Protein AF-A0AAE0FJ71-F1 (afdb_monomer)

Organism: NCBI:txid36881

Structure (mmCIF, N/CA/C/O backbone):
data_AF-A0AAE0FJ71-F1
#
_entry.id   AF-A0AAE0FJ71-F1
#
loop_
_atom_site.group_PDB
_atom_site.id
_atom_site.type_symbol
_atom_site.label_atom_id
_atom_site.label_alt_id
_atom_site.label_comp_id
_atom_site.label_asym_id
_atom_site.label_entity_id
_atom_site.label_seq_id
_atom_site.pdbx_PDB_ins_code
_atom_site.Cartn_x
_atom_site.Cartn_y
_atom_site.Cartn_z
_atom_site.occupancy
_atom_site.B_iso_or_equiv
_atom_site.auth_seq_id
_atom_site.auth_comp_id
_atom_site.auth_asym_id
_atom_site.auth_atom_id
_atom_site.pdbx_PDB_model_num
ATOM 1 N N . GLU A 1 1 ? 43.947 -33.241 4.716 1.00 67.69 1 GLU A N 1
ATOM 2 C CA . GLU A 1 1 ? 43.272 -33.862 3.555 1.00 67.69 1 GLU A CA 1
ATOM 3 C C . GLU A 1 1 ? 42.515 -32.831 2.727 1.00 67.69 1 GLU A C 1
ATOM 5 O O . GLU A 1 1 ? 42.943 -32.594 1.611 1.00 67.69 1 GLU A O 1
ATOM 10 N N . VAL A 1 2 ? 41.557 -32.086 3.291 1.00 71.62 2 VAL A N 1
ATOM 11 C CA . VAL A 1 2 ? 40.807 -31.025 2.571 1.00 71.62 2 VAL A CA 1
ATOM 12 C C . VAL A 1 2 ? 41.694 -29.988 1.848 1.00 71.62 2 VAL A C 1
ATOM 14 O O . VAL A 1 2 ? 41.428 -29.630 0.707 1.00 71.62 2 VAL A O 1
ATOM 17 N N . GLN A 1 3 ? 42.800 -29.539 2.457 1.00 72.31 3 GLN A N 1
ATOM 18 C CA . GLN A 1 3 ? 43.741 -28.613 1.798 1.00 72.31 3 GLN A CA 1
ATOM 19 C C . GLN A 1 3 ? 44.529 -29.246 0.639 1.00 72.31 3 GLN A C 1
ATOM 21 O O . GLN A 1 3 ? 44.868 -28.554 -0.316 1.00 72.31 3 GLN A O 1
ATOM 26 N N . LEU A 1 4 ? 44.819 -30.550 0.708 1.00 78.44 4 LEU A N 1
ATOM 27 C CA . LEU A 1 4 ? 45.513 -31.268 -0.367 1.00 78.44 4 LEU A CA 1
ATOM 28 C C . LEU A 1 4 ? 44.571 -31.543 -1.543 1.00 78.44 4 LEU A C 1
ATOM 30 O O . LEU A 1 4 ? 45.011 -31.541 -2.687 1.00 78.44 4 LEU A O 1
ATOM 34 N N . GLU A 1 5 ? 43.286 -31.748 -1.268 1.00 78.81 5 GLU A N 1
ATOM 35 C CA . GLU A 1 5 ? 42.254 -31.951 -2.285 1.00 78.81 5 GLU A CA 1
ATOM 36 C C . GLU A 1 5 ? 41.977 -30.655 -3.056 1.00 78.81 5 GLU A C 1
ATOM 38 O O . GLU A 1 5 ? 42.070 -30.641 -4.280 1.00 78.81 5 GLU A O 1
ATOM 43 N N . SER A 1 6 ? 41.841 -29.528 -2.350 1.00 80.62 6 SER A N 1
ATOM 44 C CA . SER A 1 6 ? 41.723 -28.202 -2.974 1.00 80.62 6 SER A CA 1
ATOM 45 C C . SER A 1 6 ? 42.947 -27.824 -3.828 1.00 80.62 6 SER A C 1
ATOM 47 O O . SER A 1 6 ? 42.799 -27.241 -4.900 1.00 80.62 6 SER A O 1
ATOM 49 N N . GLN A 1 7 ? 44.166 -28.190 -3.411 1.00 81.25 7 GLN A N 1
ATOM 50 C CA . GLN A 1 7 ? 45.365 -27.971 -4.233 1.00 81.25 7 GLN A CA 1
ATOM 51 C C . GLN A 1 7 ? 45.400 -28.852 -5.488 1.00 81.25 7 GLN A C 1
ATOM 53 O O . GLN A 1 7 ? 45.879 -28.401 -6.527 1.00 81.25 7 GLN A O 1
ATOM 58 N N . ARG A 1 8 ? 44.882 -30.085 -5.422 1.00 85.81 8 ARG A N 1
ATOM 59 C CA . ARG A 1 8 ? 44.773 -30.971 -6.592 1.00 85.81 8 ARG A CA 1
ATOM 60 C C . ARG A 1 8 ? 43.741 -30.463 -7.592 1.00 85.81 8 ARG A C 1
ATOM 62 O O . ARG A 1 8 ? 44.021 -30.476 -8.783 1.00 85.81 8 ARG A O 1
ATOM 69 N N . GLU A 1 9 ? 42.601 -29.964 -7.120 1.00 83.62 9 GLU A N 1
ATOM 70 C CA . GLU A 1 9 ? 41.581 -29.349 -7.978 1.00 83.62 9 GLU A CA 1
ATOM 71 C C . GLU A 1 9 ? 42.102 -28.083 -8.670 1.00 83.62 9 GLU A C 1
ATOM 73 O O . GLU A 1 9 ? 41.887 -27.900 -9.866 1.00 83.62 9 GLU A O 1
ATOM 78 N N . LEU A 1 10 ? 42.857 -27.238 -7.956 1.00 83.69 10 LEU A N 1
ATOM 79 C CA . LEU A 1 10 ? 43.485 -26.052 -8.546 1.00 83.69 10 LEU A CA 1
ATOM 80 C C . LEU A 1 10 ? 44.542 -26.404 -9.599 1.00 83.69 10 LEU A C 1
ATOM 82 O O . LEU A 1 10 ? 44.620 -25.725 -10.621 1.00 83.69 10 LEU A O 1
ATOM 86 N N . LEU A 1 11 ? 45.337 -27.455 -9.375 1.00 84.88 11 LEU A 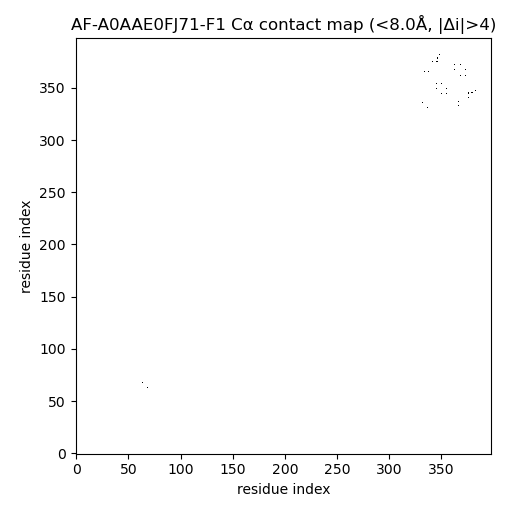N 1
ATOM 87 C CA . LEU A 1 11 ? 46.308 -27.934 -10.363 1.00 84.88 11 LEU A CA 1
ATOM 88 C C . LEU A 1 11 ? 45.618 -28.526 -11.594 1.00 84.88 11 LEU A C 1
ATOM 90 O O . LEU A 1 11 ? 45.988 -28.166 -12.706 1.00 84.88 11 LEU A O 1
ATOM 94 N N . ALA A 1 12 ? 44.572 -29.334 -11.411 1.00 85.00 12 ALA A N 1
ATOM 95 C CA . ALA A 1 12 ? 43.788 -29.872 -12.521 1.00 85.00 12 ALA A CA 1
ATOM 96 C C . ALA A 1 12 ? 43.134 -28.750 -13.348 1.00 85.00 12 ALA A C 1
ATOM 98 O O . ALA A 1 12 ? 43.175 -28.764 -14.574 1.00 85.00 12 ALA A O 1
ATOM 99 N N . HIS A 1 13 ? 42.594 -27.722 -12.690 1.00 83.75 13 HIS A N 1
ATOM 100 C CA . HIS A 1 13 ? 42.018 -26.566 -13.376 1.00 83.75 13 HIS A CA 1
ATOM 101 C C . HIS A 1 13 ? 43.081 -25.705 -14.085 1.00 83.75 13 HIS A C 1
ATOM 103 O O . HIS A 1 13 ? 42.807 -25.096 -15.121 1.00 83.75 13 HIS A O 1
ATOM 109 N N . ALA A 1 14 ? 44.300 -25.631 -13.544 1.00 82.81 14 ALA A N 1
ATOM 110 C CA . ALA A 1 14 ? 45.420 -24.956 -14.195 1.00 82.81 14 ALA A CA 1
ATOM 111 C C . ALA A 1 14 ? 45.927 -25.731 -15.423 1.00 82.81 14 ALA A C 1
ATOM 113 O O . ALA A 1 14 ? 46.270 -25.103 -16.423 1.00 82.81 14 ALA A O 1
ATOM 114 N N . GLU A 1 15 ? 45.938 -27.065 -15.373 1.00 86.88 15 GLU A N 1
ATOM 115 C CA . GLU A 1 15 ? 46.275 -27.926 -16.513 1.00 86.88 15 GLU A CA 1
ATOM 116 C C . GLU A 1 15 ? 45.241 -27.797 -17.635 1.00 86.88 15 GLU A C 1
ATOM 118 O O . GLU A 1 15 ? 45.629 -27.542 -18.771 1.00 86.88 15 GLU A O 1
ATOM 123 N N . VAL A 1 16 ? 43.941 -27.824 -17.317 1.00 87.38 16 VAL A N 1
ATOM 124 C CA . VAL A 1 16 ? 42.876 -27.615 -18.316 1.00 87.38 16 VAL A CA 1
ATOM 125 C C . VAL A 1 16 ? 42.994 -26.240 -18.980 1.00 87.38 16 VAL A C 1
ATOM 127 O O . VAL A 1 16 ? 42.989 -26.150 -20.203 1.00 87.38 16 VAL A O 1
ATOM 130 N N . ARG A 1 17 ? 43.202 -25.165 -18.205 1.00 85.75 17 ARG A N 1
ATOM 131 C CA . ARG A 1 17 ? 43.410 -23.822 -18.781 1.00 85.75 17 ARG A CA 1
ATOM 132 C C . ARG A 1 17 ? 44.659 -23.729 -19.650 1.00 85.75 17 ARG A C 1
ATOM 134 O O . ARG A 1 17 ? 44.698 -22.939 -20.590 1.00 85.75 17 ARG A O 1
ATOM 141 N N . ARG A 1 18 ? 45.703 -24.484 -19.313 1.00 89.94 18 ARG A N 1
ATOM 142 C CA . ARG A 1 18 ? 46.922 -24.535 -20.116 1.00 89.94 18 ARG A CA 1
ATOM 143 C C . ARG A 1 18 ? 46.667 -25.254 -21.439 1.00 89.94 18 ARG A C 1
ATOM 145 O O . ARG A 1 18 ? 47.103 -24.749 -22.466 1.00 89.94 18 ARG A O 1
ATOM 152 N N . GLU A 1 19 ? 45.956 -26.378 -21.421 1.00 89.25 19 GLU A N 1
ATOM 153 C CA . GLU A 1 19 ? 45.571 -27.091 -22.642 1.00 89.25 19 GLU A CA 1
ATOM 154 C C . GLU A 1 19 ? 44.672 -26.221 -23.532 1.00 89.25 19 GLU A C 1
ATOM 156 O O . GLU A 1 19 ? 44.930 -26.112 -24.728 1.00 89.25 19 GLU A O 1
ATOM 161 N N . GLU A 1 20 ? 43.687 -25.521 -22.961 1.00 87.06 20 GLU A N 1
ATOM 162 C CA . GLU A 1 20 ? 42.844 -24.557 -23.687 1.00 87.06 20 GLU A CA 1
ATOM 163 C C . GLU A 1 20 ? 43.680 -23.451 -24.352 1.00 87.06 20 GLU A C 1
ATOM 165 O O . GLU A 1 20 ? 43.512 -23.178 -25.541 1.00 87.06 20 GLU A O 1
ATOM 170 N N . ALA A 1 21 ? 44.646 -22.873 -23.628 1.00 84.38 21 ALA A N 1
ATOM 171 C CA . ALA A 1 21 ? 45.547 -21.860 -24.177 1.00 84.38 21 ALA A CA 1
ATOM 172 C C . ALA A 1 21 ? 46.462 -22.412 -25.288 1.00 84.38 21 ALA A C 1
ATOM 174 O O . ALA A 1 21 ? 46.741 -21.715 -26.265 1.00 84.38 21 ALA A O 1
ATOM 175 N N . GLU A 1 22 ? 46.927 -23.661 -25.169 1.00 88.94 22 GLU A N 1
ATOM 176 C CA . GLU A 1 22 ? 47.710 -24.333 -26.214 1.00 88.94 22 GLU A CA 1
ATOM 177 C C . GLU A 1 22 ? 46.853 -24.587 -27.473 1.00 88.94 22 GLU A C 1
ATOM 179 O O . GLU A 1 22 ? 47.324 -24.349 -28.588 1.00 88.94 22 GLU A O 1
ATOM 184 N N . TYR A 1 23 ? 45.576 -24.960 -27.324 1.00 89.62 23 TYR A N 1
ATOM 185 C CA . TYR A 1 23 ? 44.637 -25.081 -28.448 1.00 89.62 23 TYR A CA 1
ATOM 186 C C . TYR A 1 23 ? 44.355 -23.737 -29.133 1.00 89.62 23 TYR A C 1
ATOM 188 O O . TYR A 1 23 ? 44.363 -23.669 -30.365 1.00 89.62 23 TYR A O 1
ATOM 196 N N . GLU A 1 24 ? 44.150 -22.661 -28.371 1.00 87.12 24 GLU A N 1
ATOM 197 C CA . GLU A 1 24 ? 43.957 -21.314 -28.925 1.00 87.12 24 GLU A CA 1
ATOM 198 C C . GLU A 1 24 ? 45.203 -20.821 -29.678 1.00 87.12 24 GLU A C 1
ATOM 200 O O . GLU A 1 24 ? 45.096 -20.242 -30.765 1.00 87.12 24 GLU A O 1
ATOM 205 N N . LEU A 1 25 ? 46.403 -21.108 -29.166 1.00 87.69 25 LEU A N 1
ATOM 206 C CA . LEU A 1 25 ? 47.663 -20.798 -29.847 1.00 87.69 25 LEU A CA 1
ATOM 207 C C . LEU A 1 25 ? 47.809 -21.555 -31.172 1.00 87.69 25 LEU A C 1
ATOM 209 O O . LEU A 1 25 ? 48.228 -20.976 -32.173 1.00 87.69 25 LEU A O 1
ATOM 213 N N . VAL A 1 26 ? 47.429 -22.833 -31.219 1.00 90.00 26 VAL A N 1
ATOM 214 C CA . VAL A 1 26 ? 47.461 -23.612 -32.467 1.00 90.00 26 VAL A CA 1
ATOM 215 C C . VAL A 1 26 ? 46.423 -23.093 -33.467 1.00 90.00 26 VAL A C 1
ATOM 217 O O . VAL A 1 26 ? 46.734 -22.949 -34.651 1.00 90.00 26 VAL A O 1
ATOM 220 N N . ALA A 1 27 ? 45.215 -22.757 -33.010 1.00 87.06 27 ALA A N 1
ATOM 221 C CA . ALA A 1 27 ? 44.166 -22.207 -33.866 1.00 87.06 27 ALA A CA 1
ATOM 222 C C . ALA A 1 27 ? 44.559 -20.840 -34.454 1.00 87.06 27 ALA A C 1
ATOM 224 O O . ALA A 1 27 ? 44.371 -20.597 -35.649 1.00 87.06 27 ALA A O 1
ATOM 225 N N . THR A 1 28 ? 45.160 -19.964 -33.646 1.00 86.69 28 THR A N 1
ATOM 226 C CA . THR A 1 28 ? 45.661 -18.661 -34.112 1.00 86.69 28 THR A CA 1
ATOM 227 C C . THR A 1 28 ? 46.844 -18.820 -35.067 1.00 86.69 28 THR A C 1
ATOM 229 O O . THR A 1 28 ? 46.869 -18.159 -36.104 1.00 86.69 28 THR A O 1
ATOM 232 N N . ALA A 1 29 ? 47.770 -19.750 -34.810 1.00 86.94 29 ALA A N 1
ATOM 233 C CA . ALA A 1 29 ? 48.864 -20.052 -35.733 1.00 86.94 29 ALA A CA 1
ATOM 234 C C . ALA A 1 29 ? 48.350 -20.530 -37.104 1.00 86.94 29 ALA A C 1
ATOM 236 O O . ALA A 1 29 ? 48.810 -20.045 -38.136 1.00 86.94 29 ALA A O 1
ATOM 237 N N . GLN A 1 30 ? 47.342 -21.410 -37.132 1.00 90.50 30 GLN A N 1
ATOM 238 C CA . GLN A 1 30 ? 46.712 -21.857 -38.381 1.00 90.50 30 GLN A CA 1
ATOM 239 C C . GLN A 1 30 ? 46.025 -20.710 -39.136 1.00 90.50 30 GLN A C 1
ATOM 241 O O . GLN A 1 30 ? 46.117 -20.642 -40.364 1.00 90.50 30 GLN A O 1
ATOM 246 N N . GLN A 1 31 ? 45.369 -19.786 -38.425 1.00 88.00 31 GLN A N 1
ATOM 247 C CA . GLN A 1 31 ? 44.778 -18.594 -39.040 1.00 88.00 31 GLN A CA 1
ATOM 248 C C . GLN A 1 31 ? 45.840 -17.676 -39.651 1.00 88.00 31 GLN A C 1
ATOM 250 O O . GLN A 1 31 ? 45.640 -17.184 -40.761 1.00 88.00 31 GLN A O 1
ATOM 255 N N . VAL A 1 32 ? 46.979 -17.481 -38.979 1.00 89.00 32 VAL A N 1
ATOM 256 C CA . VAL A 1 32 ? 48.089 -16.678 -39.515 1.00 89.00 32 VAL A CA 1
ATOM 257 C C . VAL A 1 32 ? 48.642 -17.309 -40.792 1.00 89.00 32 VAL A C 1
ATOM 259 O O . VAL A 1 32 ? 48.733 -16.621 -41.804 1.00 89.00 32 VAL A O 1
ATOM 262 N N . THR A 1 33 ? 48.901 -18.620 -40.814 1.00 89.75 33 THR A N 1
ATOM 263 C CA . THR A 1 33 ? 49.386 -19.303 -42.030 1.00 89.75 33 THR A CA 1
ATOM 264 C C . THR A 1 33 ? 48.377 -19.222 -43.188 1.00 89.75 33 THR A C 1
ATOM 266 O O . THR A 1 33 ? 48.756 -19.062 -44.351 1.00 89.75 33 THR A O 1
ATOM 269 N N . ALA A 1 34 ? 47.074 -19.280 -42.891 1.00 88.75 34 ALA A N 1
ATOM 270 C CA . ALA A 1 34 ? 46.020 -19.094 -43.889 1.00 88.75 34 ALA A CA 1
ATOM 271 C C . ALA A 1 34 ? 45.954 -17.652 -44.433 1.00 88.75 34 ALA A C 1
ATOM 273 O O . ALA A 1 34 ? 45.593 -17.437 -45.589 1.00 88.75 34 ALA A O 1
ATOM 274 N N . LEU A 1 35 ? 46.291 -16.650 -43.618 1.00 89.31 35 LEU A N 1
ATOM 275 C CA . LEU A 1 35 ? 46.380 -15.257 -44.062 1.00 89.31 35 LEU A CA 1
ATOM 276 C C . LEU A 1 35 ? 47.652 -15.000 -44.878 1.00 89.31 35 LEU A C 1
ATOM 278 O O . LEU A 1 35 ? 47.584 -14.311 -45.891 1.00 89.31 35 LEU A O 1
ATOM 282 N N . GLU A 1 36 ? 48.785 -15.586 -44.491 1.00 90.56 36 GLU A N 1
ATOM 283 C CA . GLU A 1 36 ? 50.048 -15.480 -45.235 1.00 90.56 36 GLU A CA 1
ATOM 284 C C . GLU A 1 36 ? 49.946 -16.092 -46.637 1.00 90.56 36 GLU A C 1
ATOM 286 O O . GLU A 1 36 ? 50.426 -15.505 -47.605 1.00 90.56 36 GLU A O 1
ATOM 291 N N . THR A 1 37 ? 49.275 -17.239 -46.766 1.00 90.00 37 THR A N 1
ATOM 292 C CA . THR A 1 37 ? 49.008 -17.868 -48.071 1.00 90.00 37 THR A CA 1
ATOM 293 C C . THR A 1 37 ? 48.111 -16.996 -48.944 1.00 90.00 37 THR A C 1
ATOM 295 O O . THR A 1 37 ? 48.484 -16.699 -50.074 1.00 90.00 37 THR A O 1
ATOM 298 N N . LYS A 1 38 ? 47.006 -16.465 -48.403 1.00 90.06 38 LYS A N 1
ATOM 299 C CA . LYS A 1 38 ? 46.149 -15.512 -49.134 1.00 90.06 38 LYS A CA 1
ATOM 300 C C . LYS A 1 38 ? 46.892 -14.251 -49.574 1.00 90.06 38 LYS A C 1
ATOM 302 O O . LYS A 1 38 ? 46.647 -13.747 -50.666 1.00 90.06 38 LYS A O 1
ATOM 307 N N . LEU A 1 39 ? 47.785 -13.728 -48.731 1.00 89.75 39 LEU A N 1
ATOM 308 C CA . LEU A 1 39 ? 48.594 -12.563 -49.078 1.00 89.75 39 LEU A CA 1
ATOM 309 C C . LEU A 1 39 ? 49.532 -12.883 -50.245 1.00 89.75 39 LEU A C 1
ATOM 311 O O . LEU A 1 39 ? 49.624 -12.092 -51.181 1.00 89.75 39 LEU A O 1
ATOM 315 N N . ARG A 1 40 ? 50.182 -14.049 -50.217 1.00 91.69 40 ARG A N 1
ATOM 316 C CA . ARG A 1 40 ? 51.058 -14.500 -51.300 1.00 91.69 40 ARG A CA 1
ATOM 317 C C . ARG A 1 40 ? 50.298 -14.656 -52.616 1.00 91.69 40 ARG A C 1
ATOM 319 O O . ARG A 1 40 ? 50.731 -14.089 -53.613 1.00 91.69 40 ARG A O 1
ATOM 326 N N . ASP A 1 41 ? 49.144 -15.319 -52.592 1.00 90.06 41 ASP A N 1
ATOM 327 C CA . ASP A 1 41 ? 48.300 -15.494 -53.779 1.00 90.06 41 ASP A CA 1
ATOM 328 C C . ASP A 1 41 ? 47.881 -14.129 -54.358 1.00 90.06 41 ASP A C 1
ATOM 330 O O . ASP A 1 41 ? 47.995 -13.894 -55.559 1.00 90.06 41 ASP A O 1
ATOM 334 N N . SER A 1 42 ? 47.501 -13.173 -53.499 1.00 87.88 42 SER A N 1
ATOM 335 C CA . SER A 1 42 ? 47.136 -11.818 -53.943 1.00 87.88 42 SER A CA 1
ATOM 336 C C . SER A 1 42 ? 48.307 -11.033 -54.551 1.00 87.88 42 SER A C 1
ATOM 338 O O . SER A 1 42 ? 48.111 -10.236 -55.467 1.00 87.88 42 SER A O 1
ATOM 340 N N . GLN A 1 43 ? 49.535 -11.261 -54.073 1.00 90.19 43 GLN A N 1
ATOM 341 C CA . GLN A 1 43 ? 50.738 -10.650 -54.643 1.00 90.19 43 GLN A CA 1
ATOM 342 C C . GLN A 1 43 ? 51.075 -11.252 -56.012 1.00 90.19 43 GLN A C 1
ATOM 344 O O . GLN A 1 43 ? 51.479 -10.519 -56.914 1.00 90.19 43 GLN A O 1
ATOM 349 N N . GLU A 1 44 ? 50.881 -12.562 -56.186 1.00 91.44 44 GLU A N 1
ATOM 350 C CA . GLU A 1 44 ? 51.072 -13.240 -57.472 1.00 91.44 44 GLU A CA 1
ATOM 351 C C . GLU A 1 44 ? 50.027 -12.790 -58.509 1.00 91.44 44 GLU A C 1
ATOM 353 O O . GLU A 1 44 ? 50.384 -12.509 -59.656 1.00 91.44 44 GLU A O 1
ATOM 358 N N . GLU A 1 45 ? 48.762 -12.621 -58.108 1.00 89.94 45 GLU A N 1
ATOM 359 C CA . GLU A 1 45 ? 47.713 -12.054 -58.968 1.00 89.94 45 GLU A CA 1
ATOM 360 C C . GLU A 1 45 ? 48.026 -10.613 -59.393 1.00 89.94 45 GLU A C 1
ATOM 362 O O . GLU A 1 45 ? 47.867 -10.263 -60.566 1.00 89.94 45 GLU A O 1
ATOM 367 N N . LEU A 1 46 ? 48.510 -9.780 -58.466 1.00 89.44 46 LEU A N 1
ATOM 368 C CA . LEU A 1 46 ? 48.871 -8.393 -58.759 1.00 89.44 46 LEU A CA 1
ATOM 369 C C . LEU A 1 46 ? 50.050 -8.316 -59.740 1.00 89.44 46 LEU A C 1
ATOM 371 O O . LEU A 1 46 ? 49.975 -7.582 -60.724 1.00 89.44 46 LEU A O 1
ATOM 375 N N . ALA A 1 47 ? 51.082 -9.142 -59.547 1.00 89.06 47 ALA A N 1
ATOM 376 C CA . ALA A 1 47 ? 52.202 -9.241 -60.481 1.00 89.06 47 ALA A CA 1
ATOM 377 C C . ALA A 1 47 ? 51.759 -9.713 -61.882 1.00 89.06 47 ALA A C 1
ATOM 379 O O . ALA A 1 47 ? 52.245 -9.208 -62.896 1.00 89.06 47 ALA A O 1
ATOM 380 N N . ALA A 1 48 ? 50.803 -10.646 -61.964 1.00 88.75 48 ALA A N 1
ATOM 381 C CA . ALA A 1 48 ? 50.240 -11.093 -63.238 1.00 88.75 48 ALA A CA 1
ATOM 382 C C . ALA A 1 48 ? 49.423 -9.991 -63.941 1.00 88.75 48 ALA A C 1
ATOM 384 O O . ALA A 1 48 ? 49.459 -9.875 -65.170 1.00 88.75 48 ALA A O 1
ATOM 385 N N . MET A 1 49 ? 48.696 -9.160 -63.188 1.00 87.38 49 MET A N 1
ATOM 386 C CA . MET A 1 49 ? 47.992 -8.000 -63.746 1.00 87.38 49 MET A CA 1
ATOM 387 C C . MET A 1 49 ? 48.959 -6.934 -64.271 1.00 87.38 49 MET A C 1
ATOM 389 O O . MET A 1 49 ? 48.731 -6.405 -65.358 1.00 87.38 49 MET A O 1
ATOM 393 N N . GLU A 1 50 ? 50.041 -6.647 -63.545 1.00 88.81 50 GLU A N 1
ATOM 394 C CA . GLU A 1 50 ? 51.075 -5.700 -63.984 1.00 88.81 50 GLU A CA 1
ATOM 395 C C . GLU A 1 50 ? 51.757 -6.157 -65.281 1.00 88.81 50 GLU A C 1
ATOM 397 O O . GLU A 1 50 ? 51.943 -5.353 -66.195 1.00 88.81 50 GLU A O 1
ATOM 402 N N . LEU A 1 51 ? 52.058 -7.455 -65.409 1.00 87.19 51 LEU A N 1
ATOM 403 C CA . LEU A 1 51 ? 52.621 -8.019 -66.638 1.00 87.19 51 LEU A CA 1
ATOM 404 C C . LEU A 1 51 ? 51.668 -7.841 -67.834 1.00 87.19 51 LEU A C 1
ATOM 406 O O . LEU A 1 51 ? 52.083 -7.357 -68.885 1.00 87.19 51 LEU A O 1
ATOM 410 N N . ASN A 1 52 ? 50.381 -8.162 -67.655 1.00 86.56 52 ASN A N 1
ATOM 411 C CA . ASN A 1 52 ? 49.358 -7.982 -68.692 1.00 86.56 52 ASN A CA 1
ATOM 412 C C . ASN A 1 52 ? 49.187 -6.509 -69.101 1.00 86.56 52 ASN A C 1
ATOM 414 O O . ASN A 1 52 ? 48.929 -6.214 -70.269 1.00 86.56 52 ASN A O 1
ATOM 418 N N . LEU A 1 53 ? 49.304 -5.576 -68.150 1.00 83.56 53 LEU A N 1
ATOM 419 C CA . LEU A 1 53 ? 49.268 -4.141 -68.436 1.00 83.56 53 LEU A CA 1
ATOM 420 C C . LEU A 1 53 ? 50.466 -3.717 -69.286 1.00 83.56 53 LEU A C 1
ATOM 422 O O . LEU A 1 53 ? 50.263 -3.069 -70.311 1.00 83.56 53 LEU A O 1
ATOM 426 N N . MET A 1 54 ? 51.680 -4.142 -68.925 1.00 83.75 54 MET A N 1
ATOM 427 C CA . MET A 1 54 ? 52.886 -3.818 -69.695 1.00 83.75 54 MET A CA 1
ATOM 428 C C . MET A 1 54 ? 52.862 -4.405 -71.113 1.00 83.75 54 MET A C 1
ATOM 430 O O . MET A 1 54 ? 53.268 -3.736 -72.064 1.00 83.75 54 MET A O 1
ATOM 434 N N . GLU A 1 55 ? 52.366 -5.633 -71.293 1.00 82.31 55 GLU A N 1
ATOM 435 C CA . GLU A 1 55 ? 52.202 -6.222 -72.631 1.00 82.31 55 GLU A CA 1
ATOM 436 C C . GLU A 1 55 ? 51.211 -5.419 -73.479 1.00 82.31 55 GLU A C 1
ATOM 438 O O . GLU A 1 55 ? 51.476 -5.124 -74.645 1.00 82.31 55 GLU A O 1
ATOM 443 N N . ARG A 1 56 ? 50.105 -4.974 -72.876 1.00 80.50 56 ARG A N 1
ATOM 444 C CA . ARG A 1 56 ? 49.090 -4.175 -73.563 1.00 80.50 56 ARG A CA 1
ATOM 445 C C . ARG A 1 56 ? 49.561 -2.758 -73.893 1.00 80.50 56 ARG A C 1
ATOM 447 O O . ARG A 1 56 ? 49.191 -2.231 -74.939 1.00 80.50 56 ARG A O 1
ATOM 454 N N . GLU A 1 57 ? 50.370 -2.141 -73.035 1.00 79.75 57 GLU A N 1
ATOM 455 C CA . GLU A 1 57 ? 51.025 -0.858 -73.324 1.00 79.75 57 GLU A CA 1
ATOM 456 C C . GLU A 1 57 ? 51.975 -0.984 -74.520 1.00 79.75 57 GLU A C 1
ATOM 458 O O . GLU A 1 57 ? 51.913 -0.169 -75.441 1.00 79.75 57 GLU A O 1
ATOM 463 N N . ARG A 1 58 ? 52.763 -2.064 -74.578 1.00 76.94 58 ARG A N 1
ATOM 464 C CA . ARG A 1 58 ? 53.659 -2.347 -75.705 1.00 76.94 58 ARG A CA 1
ATOM 465 C C . ARG A 1 58 ? 52.907 -2.565 -77.024 1.00 76.94 58 ARG A C 1
ATOM 467 O O . ARG A 1 58 ? 53.321 -2.046 -78.058 1.00 76.94 58 ARG A O 1
ATOM 474 N N . GLU A 1 59 ? 51.783 -3.284 -77.001 1.00 73.38 59 GLU A N 1
ATOM 475 C CA . GLU A 1 59 ? 50.918 -3.461 -78.181 1.00 73.38 59 GLU A CA 1
ATOM 476 C C . GLU A 1 59 ? 50.308 -2.135 -78.670 1.00 73.38 59 GLU A C 1
ATOM 478 O O . GLU A 1 59 ? 50.153 -1.918 -79.876 1.00 73.38 59 GLU A O 1
ATOM 483 N N . LEU A 1 60 ? 49.967 -1.228 -77.748 1.00 66.12 60 LEU A N 1
ATOM 484 C CA . LEU A 1 60 ? 49.429 0.094 -78.077 1.00 66.12 60 LEU A CA 1
ATOM 485 C C . LEU A 1 60 ? 50.498 1.030 -78.662 1.00 66.12 60 LEU A C 1
ATOM 487 O O . LEU A 1 60 ? 50.173 1.815 -79.557 1.00 66.12 60 LEU A O 1
ATOM 491 N N . GLU A 1 61 ? 51.753 0.923 -78.218 1.00 65.31 61 GLU A N 1
ATOM 492 C CA . GLU A 1 61 ? 52.885 1.672 -78.783 1.00 65.31 61 GLU A CA 1
ATOM 493 C C . GLU A 1 61 ? 53.236 1.229 -80.217 1.00 65.31 61 GLU A C 1
ATOM 495 O O . GLU A 1 61 ? 53.587 2.070 -81.047 1.00 65.31 61 GLU A O 1
ATOM 500 N N . GLU A 1 62 ? 53.087 -0.058 -80.554 1.00 64.19 62 GLU A N 1
ATOM 501 C CA . GLU A 1 62 ? 53.418 -0.580 -81.892 1.00 64.19 62 GLU A CA 1
ATOM 502 C C . GLU A 1 62 ? 52.311 -0.360 -82.950 1.00 64.19 62 GLU A C 1
ATOM 504 O O . GLU A 1 62 ? 52.601 -0.347 -84.150 1.00 64.19 62 GLU A O 1
ATOM 509 N N . ALA A 1 63 ? 51.045 -0.158 -82.557 1.00 58.78 63 ALA A N 1
ATOM 510 C CA . ALA A 1 63 ? 49.905 -0.281 -83.481 1.00 58.78 63 ALA A CA 1
ATOM 511 C C . ALA A 1 63 ? 49.212 1.029 -83.916 1.00 58.78 63 ALA A C 1
ATOM 513 O O . ALA A 1 63 ? 48.317 0.989 -84.772 1.00 58.78 63 ALA A O 1
ATOM 514 N N . ILE A 1 64 ? 49.557 2.195 -83.357 1.00 53.12 64 ILE A N 1
ATOM 515 C CA . ILE A 1 64 ? 48.688 3.378 -83.474 1.00 53.12 64 ILE A CA 1
ATOM 516 C C . ILE A 1 64 ? 49.380 4.565 -84.176 1.00 53.12 64 ILE A C 1
ATOM 518 O O . ILE A 1 64 ? 50.163 5.281 -83.558 1.00 53.12 64 ILE A O 1
ATOM 522 N N . PRO A 1 65 ? 49.053 4.870 -85.452 1.00 59.03 65 PRO A N 1
ATOM 523 C CA . PRO A 1 65 ? 49.440 6.143 -86.064 1.00 59.03 65 PRO A CA 1
ATOM 524 C C . PRO A 1 65 ? 48.842 7.316 -85.270 1.00 59.03 65 PRO A C 1
ATOM 526 O O . PRO A 1 65 ? 47.684 7.253 -84.858 1.00 59.03 65 PRO A O 1
ATOM 529 N N . ALA A 1 66 ? 49.619 8.390 -85.084 1.00 58.25 66 ALA A N 1
ATOM 530 C CA . ALA A 1 66 ? 49.378 9.496 -84.140 1.00 58.25 66 ALA A CA 1
ATOM 531 C C . ALA A 1 66 ? 47.948 10.090 -84.112 1.00 58.25 66 ALA A C 1
ATOM 533 O O . ALA A 1 66 ? 47.514 10.612 -83.089 1.00 58.25 66 ALA A O 1
ATOM 534 N N . THR A 1 67 ? 47.179 9.981 -85.197 1.00 59.00 67 THR A N 1
ATOM 535 C CA . THR A 1 67 ? 45.777 10.427 -85.265 1.00 59.00 67 THR A CA 1
ATOM 536 C C . THR A 1 67 ? 44.789 9.502 -84.545 1.00 59.00 67 THR A C 1
ATOM 538 O O . THR A 1 67 ? 43.820 9.984 -83.968 1.00 59.00 67 THR A O 1
ATOM 541 N N . LYS A 1 68 ? 45.027 8.184 -84.512 1.00 62.69 68 LYS A N 1
ATOM 542 C CA . LYS A 1 68 ? 44.216 7.239 -83.724 1.00 62.69 68 LYS A CA 1
ATOM 543 C C . LYS A 1 68 ? 44.546 7.313 -82.229 1.00 62.69 68 LYS A C 1
ATOM 545 O O . LYS A 1 68 ? 43.661 7.080 -81.412 1.00 62.69 68 LYS A O 1
ATOM 550 N N . LEU A 1 69 ? 45.781 7.684 -81.880 1.00 67.12 69 LEU A N 1
ATOM 551 C CA . LEU A 1 69 ? 46.218 7.858 -80.492 1.00 67.12 69 LEU A CA 1
ATOM 552 C C . LEU A 1 69 ? 45.451 9.005 -79.830 1.00 67.12 69 LEU A C 1
ATOM 554 O O . LEU A 1 69 ? 44.972 8.854 -78.713 1.00 67.12 69 LEU A O 1
ATOM 558 N N . HIS A 1 70 ? 45.242 10.105 -80.558 1.00 72.31 70 HIS A N 1
ATOM 559 C CA . HIS A 1 70 ? 44.485 11.248 -80.058 1.00 72.31 70 HIS A CA 1
ATOM 560 C C . HIS A 1 70 ? 43.033 10.890 -79.699 1.00 72.31 70 HIS A C 1
ATOM 562 O O . HIS A 1 70 ? 42.595 11.193 -78.596 1.00 72.31 70 HIS A O 1
ATOM 568 N N . HIS A 1 71 ? 42.312 10.155 -80.555 1.00 75.44 71 HIS A N 1
ATOM 569 C CA . HIS A 1 71 ? 40.943 9.719 -80.236 1.00 75.44 71 HIS A CA 1
ATOM 570 C C . HIS A 1 71 ? 40.876 8.692 -79.100 1.00 75.44 71 HIS A C 1
ATOM 572 O O . HIS A 1 71 ? 39.909 8.678 -78.339 1.00 75.44 71 HIS A O 1
ATOM 578 N N . VAL A 1 72 ? 41.889 7.831 -78.959 1.00 78.50 72 VAL A N 1
ATOM 579 C CA . VAL A 1 72 ? 41.984 6.918 -77.810 1.00 78.50 72 VAL A CA 1
ATOM 580 C C . VAL A 1 72 ? 42.240 7.704 -76.520 1.00 78.50 72 VAL A C 1
ATOM 582 O O . VAL A 1 72 ? 41.614 7.394 -75.509 1.00 78.50 72 VAL A O 1
ATOM 585 N N . MET A 1 73 ? 43.078 8.747 -76.559 1.00 79.75 73 MET A N 1
ATOM 586 C CA . MET A 1 73 ? 43.309 9.647 -75.426 1.00 79.75 73 MET A CA 1
ATOM 587 C C . MET A 1 73 ? 42.055 10.448 -75.061 1.00 79.75 73 MET A C 1
ATOM 589 O O . MET A 1 73 ? 41.677 10.434 -73.899 1.00 79.75 73 MET A O 1
ATOM 593 N N . GLU A 1 74 ? 41.342 11.046 -76.022 1.00 82.81 74 GLU A N 1
ATOM 594 C CA . GLU A 1 74 ? 40.074 11.755 -75.758 1.00 82.81 74 GLU A CA 1
ATOM 595 C C . GLU A 1 74 ? 39.013 10.820 -75.149 1.00 82.81 74 GLU A C 1
ATOM 597 O O . GLU A 1 74 ? 38.319 11.177 -74.195 1.00 82.81 74 GLU A O 1
ATOM 602 N N . ALA A 1 75 ? 38.900 9.585 -75.652 1.00 83.31 75 ALA A N 1
ATOM 603 C CA . ALA A 1 75 ? 37.993 8.588 -75.087 1.00 83.31 75 ALA A CA 1
ATOM 604 C C . ALA A 1 75 ? 38.427 8.129 -73.682 1.00 83.31 75 ALA A C 1
ATOM 606 O O . ALA A 1 75 ? 37.573 7.855 -72.835 1.00 83.31 75 ALA A O 1
ATOM 607 N N . ALA A 1 76 ? 39.734 8.037 -73.421 1.00 82.88 76 ALA A N 1
ATOM 608 C CA . ALA A 1 76 ? 40.277 7.728 -72.101 1.00 82.88 76 ALA A CA 1
ATOM 609 C C . ALA A 1 76 ? 40.054 8.883 -71.113 1.00 82.88 76 ALA A C 1
ATOM 611 O O . ALA A 1 76 ? 39.633 8.633 -69.987 1.00 82.88 76 ALA A O 1
ATOM 612 N N . GLU A 1 77 ? 40.234 10.135 -71.538 1.00 87.44 77 GLU A N 1
ATOM 613 C CA . GLU A 1 77 ? 39.948 11.337 -70.749 1.00 87.44 77 GLU A CA 1
ATOM 614 C C . GLU A 1 77 ? 38.459 11.442 -70.407 1.00 87.44 77 GLU A C 1
ATOM 616 O O . GLU A 1 77 ? 38.110 11.684 -69.251 1.00 87.44 77 GLU A O 1
ATOM 621 N N . ALA A 1 78 ? 37.567 11.176 -71.367 1.00 87.38 78 ALA A N 1
ATOM 622 C CA . ALA A 1 78 ? 36.127 11.140 -71.122 1.00 87.38 78 ALA A CA 1
ATOM 623 C C . ALA A 1 78 ? 35.743 10.044 -70.113 1.00 87.38 78 ALA A C 1
ATOM 625 O O . ALA A 1 78 ? 34.956 10.291 -69.196 1.00 87.38 78 ALA A O 1
ATOM 626 N N . LYS A 1 79 ? 36.335 8.845 -70.227 1.00 90.06 79 LYS A N 1
ATOM 627 C CA . LYS A 1 79 ? 36.138 7.758 -69.254 1.00 90.06 79 LYS A CA 1
ATOM 628 C C . LYS A 1 79 ? 36.694 8.107 -67.876 1.00 90.06 79 LYS A C 1
ATOM 630 O O . LYS A 1 79 ? 36.031 7.835 -66.882 1.00 90.06 79 LYS A O 1
ATOM 635 N N . HIS A 1 80 ? 37.869 8.729 -67.804 1.00 87.94 80 HIS A N 1
ATOM 636 C CA . HIS A 1 80 ? 38.468 9.156 -66.542 1.00 87.94 80 HIS A CA 1
ATOM 637 C C . HIS A 1 80 ? 37.642 10.268 -65.881 1.00 87.94 80 HIS A C 1
ATOM 639 O O . HIS A 1 80 ? 37.447 10.259 -64.669 1.00 87.94 80 HIS A O 1
ATOM 645 N N . SER A 1 81 ? 37.099 11.200 -66.668 1.00 90.75 81 SER A N 1
ATOM 646 C CA . SER A 1 81 ? 36.183 12.236 -66.185 1.00 90.75 81 SER A CA 1
ATOM 647 C C . SER A 1 81 ? 34.890 11.634 -65.625 1.00 90.75 81 SER A C 1
ATOM 649 O O . SER A 1 81 ? 34.490 11.982 -64.514 1.00 90.75 81 SER A O 1
ATOM 651 N N . ALA A 1 82 ? 34.280 10.675 -66.332 1.00 90.62 82 ALA A N 1
ATOM 652 C CA . ALA A 1 82 ? 33.103 9.951 -65.848 1.00 90.62 82 ALA A CA 1
ATOM 653 C C . ALA A 1 82 ? 33.404 9.161 -64.561 1.00 90.62 82 ALA A C 1
ATOM 655 O O . ALA A 1 82 ? 32.671 9.280 -63.582 1.00 90.62 82 ALA A O 1
ATOM 656 N N . ALA A 1 83 ? 34.529 8.440 -64.513 1.00 91.69 83 ALA A N 1
ATOM 657 C CA . ALA A 1 83 ? 34.968 7.714 -63.322 1.00 91.69 83 ALA A CA 1
ATOM 658 C C . ALA A 1 83 ? 35.234 8.653 -62.131 1.00 91.69 83 ALA A C 1
ATOM 660 O O . ALA A 1 83 ? 34.893 8.325 -60.997 1.00 91.69 83 ALA A O 1
ATOM 661 N N . ALA A 1 84 ? 35.788 9.847 -62.368 1.00 91.88 84 ALA A N 1
ATOM 662 C CA . ALA A 1 84 ? 35.988 10.854 -61.326 1.00 91.88 84 ALA A CA 1
ATOM 663 C C . ALA A 1 84 ? 34.655 11.404 -60.783 1.00 91.88 84 ALA A C 1
ATOM 665 O O . ALA A 1 84 ? 34.525 11.627 -59.577 1.00 91.88 84 ALA A O 1
ATOM 666 N N . GLN A 1 85 ? 33.649 11.587 -61.646 1.00 93.06 85 GLN A N 1
ATOM 667 C CA . GLN A 1 85 ? 32.296 11.966 -61.226 1.00 93.06 85 GLN A CA 1
ATOM 668 C C . GLN A 1 85 ? 31.628 10.853 -60.408 1.00 93.06 85 GLN A C 1
ATOM 670 O O . GLN A 1 85 ? 31.091 11.126 -59.334 1.00 93.06 85 GLN A O 1
ATOM 675 N N . GLU A 1 86 ? 31.714 9.599 -60.856 1.00 93.31 86 GLU A N 1
ATOM 676 C CA . GLU A 1 86 ? 31.202 8.444 -60.111 1.00 93.31 86 GLU A CA 1
ATOM 677 C C . GLU A 1 86 ? 31.892 8.300 -58.748 1.00 93.31 86 GLU A C 1
ATOM 679 O O . GLU A 1 86 ? 31.216 8.152 -57.729 1.00 93.31 86 GLU A O 1
ATOM 684 N N . ALA A 1 87 ? 33.220 8.438 -58.693 1.00 92.00 87 ALA A N 1
ATOM 685 C CA . ALA A 1 87 ? 33.981 8.417 -57.446 1.00 92.00 87 ALA A CA 1
ATOM 686 C C . ALA A 1 87 ? 33.552 9.542 -56.488 1.00 92.00 87 ALA A C 1
ATOM 688 O O . ALA A 1 87 ? 33.455 9.321 -55.280 1.00 92.00 87 ALA A O 1
ATOM 689 N N . SER A 1 88 ? 33.236 10.733 -57.011 1.00 94.38 88 SER A N 1
ATOM 690 C CA . SER A 1 88 ? 32.702 11.841 -56.212 1.00 94.38 88 SER A CA 1
ATOM 691 C C . SER A 1 88 ? 31.331 11.513 -55.610 1.00 94.38 88 SER A C 1
ATOM 693 O O . SER A 1 88 ? 31.123 11.736 -54.416 1.00 94.38 88 SER A O 1
ATOM 695 N N . VAL A 1 89 ? 30.423 10.919 -56.391 1.00 95.19 89 VAL A N 1
ATOM 696 C CA . VAL A 1 89 ? 29.098 10.487 -55.910 1.00 95.19 89 VAL A CA 1
ATOM 697 C C . VAL A 1 89 ? 29.224 9.380 -54.862 1.00 95.19 89 VAL A C 1
ATOM 699 O O . VAL A 1 89 ? 28.553 9.424 -53.829 1.00 95.19 89 VAL A O 1
ATOM 702 N N . VAL A 1 90 ? 30.105 8.400 -55.087 1.00 94.69 90 VAL A N 1
ATOM 703 C CA . VAL A 1 90 ? 30.379 7.330 -54.115 1.00 94.69 90 VAL A CA 1
ATOM 704 C C . VAL A 1 90 ? 30.930 7.913 -52.817 1.00 94.69 90 VAL A C 1
ATOM 706 O O . VAL A 1 90 ? 30.461 7.533 -51.746 1.00 94.69 90 VAL A O 1
ATOM 709 N N . LYS A 1 91 ? 31.852 8.880 -52.893 1.00 95.19 91 LYS A N 1
ATOM 710 C CA . LYS A 1 91 ? 32.394 9.568 -51.716 1.00 95.19 91 LYS A CA 1
ATOM 711 C C . LYS A 1 91 ? 31.302 10.294 -50.924 1.00 95.19 91 LYS A C 1
ATOM 713 O O . LYS A 1 91 ? 31.199 10.079 -49.723 1.00 95.19 91 LYS A O 1
ATOM 718 N N . GLN A 1 92 ? 30.441 11.069 -51.588 1.00 95.25 92 GLN A N 1
ATOM 719 C CA . GLN A 1 92 ? 29.307 11.742 -50.934 1.00 95.25 92 GLN A CA 1
ATOM 720 C C . GLN A 1 92 ? 28.346 10.742 -50.276 1.00 95.25 92 GLN A C 1
ATOM 722 O O . GLN A 1 92 ? 27.868 10.958 -49.163 1.00 95.25 92 GLN A O 1
ATOM 727 N N . ARG A 1 93 ? 28.069 9.615 -50.942 1.00 95.81 93 ARG A N 1
ATOM 728 C CA . ARG A 1 93 ? 27.216 8.560 -50.384 1.00 95.81 93 ARG A CA 1
ATOM 729 C C . ARG A 1 93 ? 27.853 7.895 -49.164 1.00 95.81 93 ARG A C 1
ATOM 731 O O . ARG A 1 93 ? 27.138 7.562 -48.223 1.00 95.81 93 ARG A O 1
ATOM 738 N N . LEU A 1 94 ? 29.169 7.705 -49.181 1.00 95.69 94 LEU A N 1
ATOM 739 C CA . LEU A 1 94 ? 29.924 7.138 -48.069 1.00 95.69 94 LEU A CA 1
ATOM 740 C C . LEU A 1 94 ? 29.929 8.092 -46.866 1.00 95.69 94 LEU A C 1
ATOM 742 O O . LEU A 1 94 ? 29.651 7.648 -45.757 1.00 95.69 94 LEU A O 1
ATOM 746 N N . GLU A 1 95 ? 30.121 9.394 -47.087 1.00 95.88 95 GLU A N 1
ATOM 747 C CA . GLU A 1 95 ? 30.019 10.427 -46.043 1.00 95.88 95 GLU A CA 1
ATOM 748 C C . GLU A 1 95 ? 28.616 10.457 -45.404 1.00 95.88 95 GLU A C 1
ATOM 750 O O . GLU A 1 95 ? 28.492 10.465 -44.181 1.00 95.88 95 GLU A O 1
ATOM 755 N N . LEU A 1 96 ? 27.546 10.372 -46.207 1.00 95.62 96 LEU A N 1
ATOM 756 C CA . LEU A 1 96 ? 26.170 10.295 -45.693 1.00 95.62 96 LEU A CA 1
ATOM 757 C C . LEU A 1 96 ? 25.904 9.022 -44.875 1.00 95.62 96 LEU A C 1
ATOM 759 O O . LEU A 1 96 ? 25.165 9.061 -43.888 1.00 95.62 96 LEU A O 1
ATOM 763 N N . LEU A 1 97 ? 26.469 7.882 -45.286 1.00 94.69 97 LEU A N 1
ATOM 764 C CA . LEU A 1 97 ? 26.355 6.635 -44.527 1.00 94.69 97 LEU A CA 1
ATOM 765 C C . LEU A 1 97 ? 27.105 6.727 -43.196 1.00 94.69 97 LEU A C 1
ATOM 767 O O . LEU A 1 97 ? 26.539 6.335 -42.178 1.00 94.69 97 LEU A O 1
ATOM 771 N N . GLN A 1 98 ? 28.305 7.310 -43.186 1.00 95.62 98 GLN A N 1
ATOM 772 C CA . GLN A 1 98 ? 29.071 7.562 -41.964 1.00 95.62 98 GLN A CA 1
ATOM 773 C C . GLN A 1 98 ? 28.333 8.514 -41.013 1.00 95.62 98 GLN A C 1
ATOM 775 O O . GLN A 1 98 ? 28.261 8.251 -39.816 1.00 95.62 98 GLN A O 1
ATOM 780 N N . GLU A 1 99 ? 27.718 9.585 -41.526 1.00 96.38 99 GLU A N 1
ATOM 781 C CA . GLU A 1 99 ? 26.911 10.496 -40.705 1.00 96.38 99 GLU A CA 1
ATOM 782 C C . GLU A 1 99 ? 25.686 9.781 -40.110 1.00 96.38 99 GLU A C 1
ATOM 784 O O . GLU A 1 99 ? 25.342 9.975 -38.942 1.00 96.38 99 GLU A O 1
ATOM 789 N N . ARG A 1 100 ? 25.022 8.925 -40.897 1.00 95.19 100 ARG A N 1
ATOM 790 C CA . ARG A 1 100 ? 23.881 8.133 -40.424 1.00 95.19 100 ARG A CA 1
ATOM 791 C C . ARG A 1 100 ? 24.293 7.123 -39.353 1.00 95.19 100 ARG A C 1
ATOM 793 O O . ARG A 1 100 ? 23.557 6.955 -38.384 1.00 95.19 100 ARG A O 1
ATOM 800 N N . GLU A 1 101 ? 25.435 6.468 -39.524 1.00 96.06 101 GLU A N 1
ATOM 801 C CA . GLU A 1 101 ? 25.996 5.539 -38.544 1.00 96.06 101 GLU A CA 1
ATOM 802 C C . GLU A 1 101 ? 26.358 6.265 -37.244 1.00 96.06 101 GLU A C 1
ATOM 804 O O . GLU A 1 101 ? 25.928 5.842 -36.174 1.00 96.06 101 GLU A O 1
ATOM 809 N N . ALA A 1 102 ? 27.019 7.423 -37.330 1.00 96.75 102 ALA A N 1
ATOM 810 C CA . ALA A 1 102 ? 27.327 8.254 -36.168 1.00 96.75 102 ALA A CA 1
ATOM 811 C C . ALA A 1 102 ? 26.059 8.688 -35.408 1.00 96.75 102 ALA A C 1
ATOM 813 O O . ALA A 1 102 ? 26.001 8.572 -34.184 1.00 96.75 102 ALA A O 1
ATOM 814 N N . LYS A 1 103 ? 25.005 9.113 -36.122 1.00 96.81 103 LYS A N 1
ATOM 815 C CA . LYS A 1 103 ? 23.702 9.439 -35.510 1.00 96.81 103 LYS A CA 1
ATOM 816 C C . LYS A 1 103 ? 23.044 8.225 -34.859 1.00 96.81 103 LYS A C 1
ATOM 818 O O . LYS A 1 103 ? 22.412 8.362 -33.814 1.00 96.81 103 LYS A O 1
ATOM 823 N N . HIS A 1 104 ? 23.166 7.045 -35.464 1.00 95.25 104 HIS A N 1
ATOM 824 C CA . HIS A 1 104 ? 22.616 5.822 -34.889 1.00 95.25 104 HIS A CA 1
ATOM 825 C C . HIS A 1 104 ? 23.346 5.423 -33.602 1.00 95.25 104 HIS A C 1
ATOM 827 O O . HIS A 1 104 ? 22.685 5.137 -32.608 1.00 95.25 104 HIS A O 1
ATOM 833 N N . LEU A 1 105 ? 24.680 5.492 -33.590 1.00 96.31 105 LEU A N 1
ATOM 834 C CA . LEU A 1 105 ? 25.495 5.244 -32.398 1.00 96.31 105 LEU A CA 1
ATOM 835 C C . LEU A 1 105 ? 25.183 6.239 -31.276 1.00 96.31 105 LEU A C 1
ATOM 837 O O . LEU A 1 105 ? 25.028 5.831 -30.129 1.00 96.31 105 LEU A O 1
ATOM 841 N N . GLN A 1 106 ? 25.012 7.524 -31.602 1.00 97.12 106 GLN A N 1
ATOM 842 C CA . GLN A 1 106 ? 24.572 8.521 -30.626 1.00 97.12 106 GLN A CA 1
ATOM 843 C C . GLN A 1 106 ? 23.188 8.172 -30.055 1.00 97.12 106 GLN A C 1
ATOM 845 O O . GLN A 1 106 ? 22.998 8.188 -28.843 1.00 97.12 106 GLN A O 1
ATOM 850 N N . SER A 1 107 ? 22.231 7.802 -30.911 1.00 96.75 107 SER A N 1
ATOM 851 C CA . SER A 1 107 ? 20.896 7.390 -30.465 1.00 96.75 107 SER A CA 1
ATOM 852 C C . SER A 1 107 ? 20.922 6.129 -29.596 1.00 96.75 107 SER A C 1
ATOM 854 O O . SER A 1 107 ? 20.070 6.003 -28.718 1.00 96.75 107 SER A O 1
ATOM 856 N N . MET A 1 108 ? 21.844 5.194 -29.844 1.00 95.25 108 MET A N 1
ATOM 857 C CA . MET A 1 108 ? 22.038 4.023 -28.989 1.00 95.25 108 MET A CA 1
ATOM 858 C C . MET A 1 108 ? 22.609 4.419 -27.628 1.00 95.25 108 MET A C 1
ATOM 860 O O . MET A 1 108 ? 22.056 4.009 -26.615 1.00 95.25 108 MET A O 1
ATOM 864 N N . ALA A 1 109 ? 23.623 5.287 -27.591 1.00 96.44 109 ALA A N 1
ATOM 865 C CA . ALA A 1 109 ? 24.187 5.784 -26.337 1.00 96.44 109 ALA A CA 1
ATOM 866 C C . ALA A 1 109 ? 23.138 6.515 -25.476 1.00 96.44 109 ALA A C 1
ATOM 868 O O . ALA A 1 109 ? 23.028 6.258 -24.280 1.00 96.44 109 ALA A O 1
ATOM 869 N N . GLU A 1 110 ? 22.301 7.363 -26.086 1.00 97.12 110 GLU A N 1
ATOM 870 C CA . GLU A 1 110 ? 21.189 8.032 -25.391 1.00 97.12 110 GLU A CA 1
ATOM 871 C C . GLU A 1 110 ? 20.119 7.044 -24.891 1.00 97.12 110 GLU A C 1
ATOM 873 O O . GLU A 1 110 ? 19.444 7.296 -23.891 1.00 97.12 110 GLU A O 1
ATOM 878 N N . HIS A 1 111 ? 19.906 5.936 -25.606 1.00 95.75 111 HIS A N 1
ATOM 879 C CA . HIS A 1 111 ? 18.986 4.884 -25.180 1.00 95.75 111 HIS A CA 1
ATOM 880 C C . HIS A 1 111 ? 19.554 4.090 -23.999 1.00 95.75 111 HIS A C 1
ATOM 882 O O . HIS A 1 111 ? 18.821 3.815 -23.049 1.00 95.75 111 HIS A O 1
ATOM 888 N N . ASP A 1 112 ? 20.846 3.771 -24.026 1.00 96.25 112 ASP A N 1
ATOM 889 C CA . ASP A 1 112 ? 21.530 3.054 -22.951 1.00 96.25 112 ASP A CA 1
ATOM 890 C C . ASP A 1 112 ? 21.564 3.887 -21.662 1.00 96.25 112 ASP A C 1
ATOM 892 O O . ASP A 1 112 ? 21.215 3.370 -20.602 1.00 96.25 112 ASP A O 1
ATOM 896 N N . GLU A 1 113 ? 21.829 5.196 -21.752 1.00 97.19 113 GLU A N 1
ATOM 897 C CA . GLU A 1 113 ? 21.744 6.119 -20.608 1.00 97.19 113 GLU A CA 1
ATOM 898 C C . GLU A 1 113 ? 20.324 6.152 -20.008 1.00 97.19 113 GLU A C 1
ATOM 900 O O . GLU A 1 113 ? 20.138 6.106 -18.789 1.00 97.19 113 GLU A O 1
ATOM 905 N N . LYS A 1 114 ? 19.286 6.169 -20.857 1.00 95.56 114 LYS A N 1
ATOM 906 C CA . LYS A 1 114 ? 17.887 6.097 -20.398 1.00 95.56 114 LYS A CA 1
ATOM 907 C C . LYS A 1 114 ? 17.562 4.759 -19.743 1.00 95.56 114 LYS A C 1
ATOM 909 O O . LYS A 1 114 ? 16.814 4.742 -18.765 1.00 95.56 114 LYS A O 1
ATOM 914 N N . MET A 1 115 ? 18.087 3.652 -20.267 1.00 96.56 115 MET A N 1
ATOM 915 C CA . MET A 1 115 ? 17.909 2.332 -19.662 1.00 96.56 115 MET A CA 1
ATOM 916 C C . MET A 1 115 ? 18.608 2.241 -18.308 1.00 96.56 115 MET A C 1
ATOM 918 O O . MET A 1 115 ? 18.008 1.738 -17.361 1.00 96.56 115 MET A O 1
ATOM 922 N N . GLU A 1 116 ? 19.824 2.767 -18.182 1.00 97.50 116 GLU A N 1
ATOM 923 C CA . GLU A 1 116 ? 20.556 2.811 -16.915 1.00 97.50 116 GLU A CA 1
ATOM 924 C C . GLU A 1 116 ? 19.804 3.644 -15.868 1.00 97.50 116 GLU A C 1
ATOM 926 O O . GLU A 1 116 ? 19.522 3.153 -14.772 1.00 97.50 116 GLU A O 1
ATOM 931 N N . ALA A 1 117 ? 19.335 4.840 -16.237 1.00 95.81 117 ALA A N 1
ATOM 932 C CA . ALA A 1 117 ? 18.507 5.672 -15.365 1.00 95.81 117 ALA A CA 1
ATOM 933 C C . ALA A 1 117 ? 17.190 4.980 -14.953 1.00 95.81 117 ALA A C 1
ATOM 935 O O . ALA A 1 117 ? 16.746 5.103 -13.807 1.00 95.81 117 ALA A O 1
ATOM 936 N N . ALA A 1 118 ? 16.558 4.230 -15.864 1.00 93.62 118 ALA A N 1
ATOM 937 C CA . ALA A 1 118 ? 15.355 3.457 -15.565 1.00 93.62 118 ALA A CA 1
ATOM 938 C C . ALA A 1 118 ? 15.639 2.284 -14.610 1.00 93.62 118 ALA A C 1
ATOM 940 O O . ALA A 1 118 ? 14.861 2.055 -13.682 1.00 93.62 118 ALA A O 1
ATOM 941 N N . MET A 1 119 ? 16.762 1.581 -14.787 1.00 96.12 119 MET A N 1
ATOM 942 C CA . MET A 1 119 ? 17.202 0.510 -13.887 1.00 96.12 119 MET A CA 1
ATOM 943 C C . MET A 1 119 ? 17.519 1.046 -12.487 1.00 96.12 119 MET A C 1
ATOM 945 O O . MET A 1 119 ? 17.100 0.454 -11.489 1.00 96.12 119 MET A O 1
ATOM 949 N N . GLU A 1 120 ? 18.179 2.202 -12.382 1.00 97.50 120 GLU A N 1
ATOM 950 C CA . GLU A 1 120 ? 18.391 2.865 -11.094 1.00 97.50 120 GLU A CA 1
ATOM 951 C C . GLU A 1 120 ? 17.070 3.252 -10.421 1.00 97.50 120 GLU A C 1
ATOM 953 O O . GLU A 1 120 ? 16.891 3.026 -9.221 1.00 97.50 120 GLU A O 1
ATOM 958 N N . ALA A 1 121 ? 16.129 3.825 -11.177 1.00 94.62 121 ALA A N 1
ATOM 959 C CA . ALA A 1 121 ? 14.813 4.185 -10.660 1.00 94.62 121 ALA A CA 1
ATOM 960 C C . ALA A 1 121 ? 14.043 2.948 -10.170 1.00 94.62 121 ALA A C 1
ATOM 962 O O . ALA A 1 121 ? 13.454 2.983 -9.087 1.00 94.62 121 ALA A O 1
ATOM 963 N N . GLN A 1 122 ? 14.100 1.840 -10.915 1.00 94.06 122 GLN A N 1
ATOM 964 C CA . GLN A 1 122 ? 13.508 0.564 -10.518 1.00 94.06 122 GLN A CA 1
ATOM 965 C C . GLN A 1 122 ? 14.137 0.027 -9.226 1.00 94.06 122 GLN A C 1
ATOM 967 O O . GLN A 1 122 ? 13.408 -0.361 -8.314 1.00 94.06 122 GLN A O 1
ATOM 972 N N . SER A 1 123 ? 15.466 0.065 -9.108 1.00 96.75 123 SER A N 1
ATOM 973 C CA . SER A 1 123 ? 16.186 -0.353 -7.899 1.00 96.75 123 SER A CA 1
ATOM 974 C C . SER A 1 123 ? 15.788 0.486 -6.675 1.00 96.75 123 SER A C 1
ATOM 976 O O . SER A 1 123 ? 15.487 -0.055 -5.608 1.00 96.75 123 SER A O 1
ATOM 978 N N . ARG A 1 124 ? 15.667 1.814 -6.833 1.00 95.94 124 ARG A N 1
ATOM 979 C CA . ARG A 1 124 ? 15.189 2.718 -5.768 1.00 95.94 124 ARG A CA 1
ATOM 980 C C . ARG A 1 124 ? 13.750 2.411 -5.353 1.00 95.94 124 ARG A C 1
ATOM 982 O O . ARG A 1 124 ? 13.466 2.365 -4.157 1.00 95.94 124 ARG A O 1
ATOM 989 N N . LEU A 1 125 ? 12.851 2.181 -6.312 1.00 94.19 125 LEU A N 1
ATOM 990 C CA . LEU A 1 125 ? 11.463 1.805 -6.026 1.00 94.19 125 LEU A CA 1
ATOM 991 C C . LEU A 1 125 ? 11.383 0.451 -5.312 1.00 94.19 125 LEU A C 1
ATOM 993 O O . LEU A 1 125 ? 10.629 0.310 -4.353 1.00 94.19 125 LEU A O 1
ATOM 997 N N . GLN A 1 126 ? 12.194 -0.526 -5.715 1.00 93.56 126 GLN A N 1
ATOM 998 C CA . GLN A 1 126 ? 12.254 -1.831 -5.060 1.00 93.56 126 GLN A CA 1
ATOM 999 C C . GLN A 1 126 ? 12.748 -1.717 -3.609 1.00 93.56 126 GLN A C 1
ATOM 1001 O O . GLN A 1 126 ? 12.179 -2.345 -2.715 1.00 93.56 126 GLN A O 1
ATOM 1006 N N . ALA A 1 127 ? 13.742 -0.861 -3.349 1.00 95.12 127 ALA A N 1
ATOM 1007 C CA . ALA A 1 127 ? 14.191 -0.561 -1.991 1.00 95.12 127 ALA A CA 1
ATOM 1008 C C . ALA A 1 127 ? 13.087 0.105 -1.146 1.00 95.12 127 ALA A C 1
ATOM 1010 O O . ALA A 1 127 ? 12.894 -0.265 0.012 1.00 95.12 127 ALA A O 1
ATOM 1011 N N . GLN A 1 128 ? 12.319 1.039 -1.723 1.00 94.44 128 GLN A N 1
ATOM 1012 C CA . GLN A 1 128 ? 11.176 1.665 -1.044 1.00 94.44 128 GLN A CA 1
ATOM 1013 C C . GLN A 1 128 ? 10.067 0.658 -0.719 1.00 94.44 128 GLN A C 1
ATOM 1015 O O . GLN A 1 128 ? 9.531 0.681 0.388 1.00 94.44 128 GLN A O 1
ATOM 1020 N N . VAL A 1 129 ? 9.747 -0.255 -1.642 1.00 91.88 129 VAL A N 1
ATOM 1021 C CA . VAL A 1 129 ? 8.784 -1.341 -1.395 1.00 91.88 129 VAL A CA 1
ATOM 1022 C C . VAL A 1 129 ? 9.264 -2.238 -0.252 1.00 91.88 129 VAL A C 1
ATOM 1024 O O . VAL A 1 129 ? 8.469 -2.572 0.627 1.00 91.88 129 VAL A O 1
ATOM 1027 N N . GLY A 1 130 ? 10.559 -2.568 -0.204 1.00 94.00 130 GLY A N 1
ATOM 1028 C CA . GLY A 1 130 ? 11.153 -3.316 0.909 1.00 94.00 130 GLY A CA 1
ATOM 1029 C C . GLY A 1 130 ? 10.973 -2.610 2.258 1.00 94.00 130 GLY A C 1
ATOM 1030 O O . GLY A 1 130 ? 10.475 -3.214 3.205 1.00 94.00 130 GLY A O 1
ATOM 1031 N N . GLN A 1 131 ? 11.282 -1.311 2.325 1.00 93.44 131 GLN A N 1
ATOM 1032 C CA . GLN A 1 131 ? 11.105 -0.503 3.540 1.00 93.44 131 GLN A CA 1
ATOM 1033 C C . GLN A 1 131 ? 9.639 -0.412 3.985 1.00 93.44 131 GLN A C 1
ATOM 1035 O O . GLN A 1 131 ? 9.348 -0.546 5.172 1.00 93.44 131 GLN A O 1
ATOM 1040 N N . LEU A 1 132 ? 8.705 -0.194 3.055 1.00 90.81 132 LEU A N 1
ATOM 1041 C CA . LEU A 1 132 ? 7.274 -0.134 3.373 1.00 90.81 132 LEU A CA 1
ATOM 1042 C C . LEU A 1 132 ? 6.737 -1.485 3.855 1.00 90.81 132 LEU A C 1
ATOM 1044 O O . LEU A 1 132 ? 5.920 -1.517 4.770 1.00 90.81 132 LEU A O 1
ATOM 1048 N N . THR A 1 133 ? 7.224 -2.589 3.287 1.00 91.69 133 THR A N 1
ATOM 1049 C CA . THR A 1 133 ? 6.853 -3.946 3.719 1.00 91.69 133 THR A CA 1
ATOM 1050 C C . THR A 1 133 ? 7.328 -4.215 5.148 1.00 91.69 133 THR A C 1
ATOM 1052 O O . THR A 1 133 ? 6.567 -4.723 5.968 1.00 91.69 133 THR A O 1
ATOM 1055 N N . GLU A 1 134 ? 8.553 -3.807 5.491 1.00 93.56 134 GLU A N 1
ATOM 1056 C CA . GLU A 1 134 ? 9.075 -3.908 6.860 1.00 93.56 134 GLU A CA 1
ATOM 1057 C C . GLU A 1 134 ? 8.289 -3.016 7.842 1.00 93.56 134 GLU A C 1
ATOM 1059 O O . GLU A 1 134 ? 7.935 -3.439 8.945 1.00 93.56 134 GLU A O 1
ATOM 1064 N N . GLN A 1 135 ? 7.934 -1.794 7.434 1.00 88.44 135 GLN A N 1
ATOM 1065 C CA . GLN A 1 135 ? 7.083 -0.908 8.237 1.00 88.44 135 GLN A CA 1
ATOM 1066 C C . GLN A 1 135 ? 5.681 -1.485 8.462 1.00 88.44 135 GLN A C 1
ATOM 1068 O O . GLN A 1 135 ? 5.132 -1.343 9.553 1.00 88.44 135 GLN A O 1
ATOM 1073 N N . LEU A 1 136 ? 5.103 -2.144 7.458 1.00 87.56 136 LEU A N 1
ATOM 1074 C CA . LEU A 1 136 ? 3.807 -2.802 7.581 1.00 87.56 136 LEU A CA 1
ATOM 1075 C C . LEU A 1 136 ? 3.887 -3.969 8.573 1.00 87.56 136 LEU A C 1
ATOM 1077 O O . LEU A 1 136 ? 3.130 -3.984 9.538 1.00 87.56 136 LEU A O 1
ATOM 1081 N N . ALA A 1 137 ? 4.882 -4.849 8.434 1.00 90.50 137 ALA A N 1
ATOM 1082 C CA . ALA A 1 137 ? 5.086 -5.971 9.351 1.00 90.50 137 ALA A CA 1
ATOM 1083 C C . ALA A 1 137 ? 5.313 -5.518 10.807 1.00 90.50 137 ALA A C 1
ATOM 1085 O O . ALA A 1 137 ? 4.811 -6.128 11.753 1.00 90.50 137 ALA A O 1
ATOM 1086 N N . THR A 1 138 ? 6.052 -4.422 11.016 1.00 91.06 138 THR A N 1
ATOM 1087 C CA . THR A 1 138 ? 6.255 -3.867 12.366 1.00 91.06 138 THR A CA 1
ATOM 1088 C C . THR A 1 138 ? 4.977 -3.262 12.946 1.00 91.06 138 THR A C 1
ATOM 1090 O O . THR A 1 138 ? 4.738 -3.421 14.145 1.00 91.06 138 THR A O 1
ATOM 1093 N N . LYS A 1 139 ? 4.136 -2.614 12.128 1.00 86.69 139 LYS A N 1
ATOM 1094 C CA . LYS A 1 139 ? 2.824 -2.109 12.554 1.00 86.69 139 LYS A CA 1
ATOM 1095 C C . LYS A 1 139 ? 1.841 -3.230 12.869 1.00 86.69 139 LYS A C 1
ATOM 1097 O O . LYS A 1 139 ? 1.248 -3.188 13.939 1.00 86.69 139 LYS A O 1
ATOM 1102 N N . GLU A 1 140 ? 1.736 -4.252 12.028 1.00 87.38 140 GLU A N 1
ATOM 1103 C CA . GLU A 1 140 ? 0.896 -5.430 12.293 1.00 87.38 140 GLU A CA 1
ATOM 1104 C C . GLU A 1 140 ? 1.306 -6.119 13.603 1.00 87.38 140 GLU A C 1
ATOM 1106 O O . GLU A 1 140 ? 0.467 -6.460 14.436 1.00 87.38 140 GLU A O 1
ATOM 1111 N N . ALA A 1 141 ? 2.613 -6.248 13.855 1.00 88.56 141 ALA A N 1
ATOM 1112 C CA . ALA A 1 141 ? 3.113 -6.781 15.119 1.00 88.56 141 ALA A CA 1
ATOM 1113 C C . ALA A 1 141 ? 2.781 -5.880 16.325 1.00 88.56 141 ALA A C 1
ATOM 1115 O O . ALA A 1 141 ? 2.568 -6.382 17.430 1.00 88.56 141 ALA A O 1
ATOM 1116 N N . GLN A 1 142 ? 2.753 -4.555 16.149 1.00 84.94 142 GLN A N 1
ATOM 1117 C CA . GLN A 1 142 ? 2.327 -3.617 17.192 1.00 84.94 142 GLN A CA 1
ATOM 1118 C C . GLN A 1 142 ? 0.820 -3.700 17.448 1.00 84.94 142 GLN A C 1
ATOM 1120 O O . GLN A 1 142 ? 0.421 -3.766 18.609 1.00 84.94 142 GLN A O 1
ATOM 1125 N N . GLU A 1 143 ? 0.001 -3.743 16.399 1.00 80.31 143 GLU A N 1
ATOM 1126 C CA . GLU A 1 143 ? -1.455 -3.886 16.490 1.00 80.31 143 GLU A CA 1
ATOM 1127 C C . GLU A 1 143 ? -1.826 -5.198 17.182 1.00 80.31 143 GLU A C 1
ATOM 1129 O O . GLU A 1 143 ? -2.533 -5.168 18.185 1.00 80.31 143 GLU A O 1
ATOM 1134 N N . SER A 1 144 ? -1.220 -6.319 16.780 1.00 83.94 144 SER A N 1
ATOM 1135 C CA . SER A 1 144 ? -1.419 -7.618 17.435 1.00 83.94 144 SER A CA 1
ATOM 1136 C C . SER A 1 144 ? -1.060 -7.593 18.931 1.00 83.94 144 SER A C 1
ATOM 1138 O O . SER A 1 144 ? -1.762 -8.174 19.761 1.00 83.94 144 SER A O 1
ATOM 1140 N N . ARG A 1 145 ? 0.003 -6.872 19.327 1.00 84.88 145 ARG A N 1
ATOM 1141 C CA . ARG A 1 145 ? 0.355 -6.687 20.751 1.00 84.88 145 ARG A CA 1
ATOM 1142 C C . ARG A 1 145 ? -0.676 -5.850 21.505 1.00 84.88 145 ARG A C 1
ATOM 1144 O O . ARG A 1 145 ? -0.975 -6.157 22.661 1.00 84.88 145 ARG A O 1
ATOM 1151 N N . VAL A 1 146 ? -1.184 -4.785 20.888 1.00 81.06 146 VAL A N 1
ATOM 1152 C CA . VAL A 1 146 ? -2.228 -3.937 21.480 1.00 81.06 146 VAL A CA 1
ATOM 1153 C C . VAL A 1 146 ? -3.523 -4.727 21.638 1.00 81.06 146 VAL A C 1
ATOM 1155 O O . VAL A 1 146 ? -4.095 -4.707 22.725 1.00 81.06 146 VAL A O 1
ATOM 1158 N N . GLU A 1 147 ? -3.937 -5.480 20.620 1.00 79.19 147 GLU A N 1
ATOM 1159 C CA . GLU A 1 147 ? -5.099 -6.371 20.677 1.00 79.19 147 GLU A CA 1
ATOM 1160 C C . GLU A 1 147 ? -4.960 -7.403 21.797 1.00 79.19 147 GLU A C 1
ATOM 1162 O O . GLU A 1 147 ? -5.848 -7.510 22.638 1.00 79.19 147 GLU A O 1
ATOM 1167 N N . ALA A 1 148 ? -3.816 -8.087 21.892 1.00 81.50 148 ALA A N 1
ATOM 1168 C CA . ALA A 1 148 ? -3.565 -9.052 22.963 1.00 81.50 148 ALA A CA 1
ATOM 1169 C C . ALA A 1 148 ? -3.619 -8.410 24.363 1.00 81.50 148 ALA A C 1
ATOM 1171 O O . ALA A 1 148 ? -4.125 -9.011 25.311 1.00 81.50 148 ALA A O 1
ATOM 1172 N N . THR A 1 149 ? -3.126 -7.175 24.501 1.00 82.44 149 THR A N 1
ATOM 1173 C CA . THR A 1 149 ? -3.166 -6.426 25.768 1.00 82.44 149 THR A CA 1
ATOM 1174 C C . THR A 1 149 ? -4.593 -6.005 26.127 1.00 82.44 149 THR A C 1
ATOM 1176 O O . THR A 1 149 ? -4.998 -6.113 27.287 1.00 82.44 149 THR A O 1
ATOM 1179 N N . LEU A 1 150 ? -5.372 -5.546 25.143 1.00 77.12 150 LEU A N 1
ATOM 1180 C CA . LEU A 1 150 ? -6.776 -5.186 25.333 1.00 77.12 150 LEU A CA 1
ATOM 1181 C C . LEU A 1 150 ? -7.614 -6.410 25.702 1.00 77.12 150 LEU A C 1
ATOM 1183 O O . LEU A 1 150 ? -8.348 -6.343 26.688 1.00 77.12 150 LEU A O 1
ATOM 1187 N N . GLU A 1 151 ? -7.448 -7.525 24.990 1.00 83.62 151 GLU A N 1
ATOM 1188 C CA . GLU A 1 151 ? -8.134 -8.787 25.276 1.00 83.62 151 GLU A CA 1
ATOM 1189 C C . GLU A 1 151 ? -7.813 -9.277 26.693 1.00 83.62 151 GLU A C 1
ATOM 1191 O O . GLU A 1 151 ? -8.725 -9.564 27.467 1.00 83.62 151 GLU A O 1
ATOM 1196 N N . ALA A 1 152 ? -6.537 -9.268 27.097 1.00 83.81 152 ALA A N 1
ATOM 1197 C CA . ALA A 1 152 ? -6.147 -9.627 28.460 1.00 83.81 152 ALA A CA 1
ATOM 1198 C C . ALA A 1 152 ? -6.830 -8.733 29.513 1.00 83.81 152 ALA A C 1
ATOM 1200 O O . ALA A 1 152 ? -7.377 -9.239 30.495 1.00 83.81 152 ALA A O 1
ATOM 1201 N N . SER A 1 153 ? -6.865 -7.414 29.287 1.00 78.00 153 SER A N 1
ATOM 1202 C CA . SER A 1 153 ? -7.526 -6.468 30.197 1.00 78.00 153 SER A CA 1
ATOM 1203 C C . SER A 1 153 ? -9.048 -6.660 30.264 1.00 78.00 153 SER A C 1
ATOM 1205 O O . SER A 1 153 ? -9.665 -6.461 31.313 1.00 78.00 153 SER A O 1
ATOM 1207 N N . PHE A 1 154 ? -9.671 -7.059 29.153 1.00 82.31 154 PHE A N 1
ATOM 1208 C CA . PHE A 1 154 ? -11.102 -7.321 29.079 1.00 82.31 154 PHE A CA 1
ATOM 1209 C C . PHE A 1 154 ? -11.466 -8.612 29.815 1.00 82.31 154 PHE A C 1
ATOM 1211 O O . PHE A 1 154 ? -12.394 -8.611 30.625 1.00 82.31 154 PHE A O 1
ATOM 1218 N N . GLN A 1 155 ? -10.687 -9.677 29.614 1.00 84.25 155 GLN A N 1
ATOM 1219 C CA . GLN A 1 155 ? -10.830 -10.935 30.346 1.00 84.25 155 GLN A CA 1
ATOM 1220 C C . GLN A 1 155 ? -10.654 -10.732 31.857 1.00 84.25 155 GLN A C 1
ATOM 1222 O O . GLN A 1 155 ? -11.446 -11.251 32.642 1.00 84.25 155 GLN A O 1
ATOM 1227 N N . GLU A 1 156 ? -9.683 -9.916 32.281 1.00 86.94 156 GLU A N 1
ATOM 1228 C CA . GLU A 1 156 ? -9.493 -9.570 33.696 1.00 86.94 156 GLU A CA 1
ATOM 1229 C C . GLU A 1 156 ? -10.723 -8.855 34.281 1.00 86.94 156 GLU A C 1
ATOM 1231 O O . GLU A 1 156 ? -11.203 -9.216 35.359 1.00 86.94 156 GLU A O 1
ATOM 1236 N N . ARG A 1 157 ? -11.298 -7.888 33.552 1.00 81.81 157 ARG A N 1
ATOM 1237 C CA . ARG A 1 157 ? -12.531 -7.199 33.972 1.00 81.81 157 ARG A CA 1
ATOM 1238 C C . ARG A 1 157 ? -13.732 -8.135 34.025 1.00 81.81 157 ARG A C 1
ATOM 1240 O O . ARG A 1 157 ? -14.514 -8.045 34.968 1.00 81.81 157 ARG A O 1
ATOM 1247 N N . LEU A 1 158 ? -13.889 -9.032 33.052 1.00 82.62 158 LEU A N 1
ATOM 12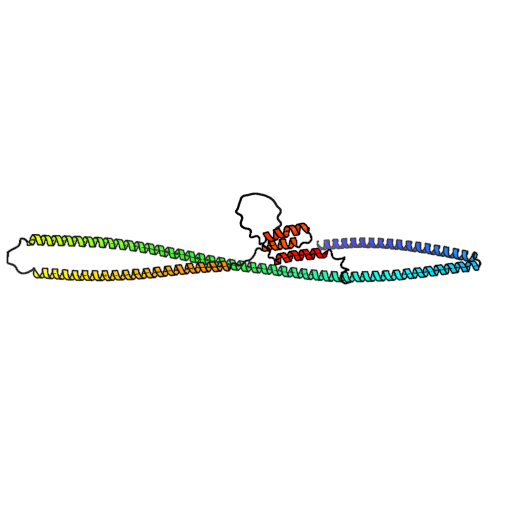48 C CA . LEU A 1 158 ? -14.956 -10.034 33.067 1.00 82.62 158 LEU A CA 1
ATOM 1249 C C . LEU A 1 158 ? -14.821 -10.974 34.264 1.00 82.62 158 LEU A C 1
ATOM 1251 O O . LEU A 1 158 ? -15.812 -11.223 34.947 1.00 82.62 158 LEU A O 1
ATOM 1255 N N . ALA A 1 159 ? -13.609 -11.448 34.555 1.00 85.69 159 ALA A N 1
ATOM 1256 C CA . ALA A 1 159 ? -13.345 -12.283 35.721 1.00 85.69 159 ALA A CA 1
ATOM 1257 C C . ALA A 1 159 ? -13.660 -11.541 37.031 1.00 85.69 159 ALA A C 1
ATOM 1259 O O . ALA A 1 159 ? -14.279 -12.120 37.925 1.00 85.69 159 ALA A O 1
ATOM 1260 N N . ALA A 1 160 ? -13.304 -10.255 37.132 1.00 83.19 160 ALA A N 1
ATOM 1261 C CA . ALA A 1 160 ? -13.650 -9.417 38.280 1.00 83.19 160 ALA A CA 1
ATOM 1262 C C . ALA A 1 160 ? -15.172 -9.257 38.435 1.00 83.19 160 ALA A C 1
ATOM 1264 O O . ALA A 1 160 ? -15.702 -9.513 39.511 1.00 83.19 160 ALA A O 1
ATOM 1265 N N . ILE A 1 161 ? -15.895 -8.943 37.354 1.00 76.88 161 ILE A N 1
ATOM 1266 C CA . ILE A 1 161 ? -17.363 -8.824 37.370 1.00 76.88 161 ILE A CA 1
ATOM 1267 C C . ILE A 1 161 ? -18.019 -10.152 37.760 1.00 76.88 161 ILE A C 1
ATOM 1269 O O . ILE A 1 161 ? -18.945 -10.168 38.567 1.00 76.88 161 ILE A O 1
ATOM 1273 N N . GLN A 1 162 ? -17.555 -11.276 37.207 1.00 80.62 162 GLN A N 1
ATOM 1274 C CA . GLN A 1 162 ? -18.076 -12.601 37.549 1.00 80.62 162 GLN A CA 1
ATOM 1275 C C . GLN A 1 162 ? -17.840 -12.933 39.021 1.00 80.62 162 GLN A C 1
ATOM 1277 O O . GLN A 1 162 ? -18.743 -13.448 39.684 1.00 80.62 162 GLN A O 1
ATOM 1282 N N . LYS A 1 163 ? -16.652 -12.610 39.540 1.00 87.38 163 LYS A N 1
ATOM 1283 C CA . LYS A 1 163 ? -16.322 -12.775 40.953 1.00 87.38 163 LYS A CA 1
ATOM 1284 C C . LYS A 1 163 ? -17.240 -11.923 41.825 1.00 87.38 163 LYS A C 1
ATOM 1286 O O . LYS A 1 163 ? -17.930 -12.492 42.667 1.00 87.38 163 LYS A O 1
ATOM 1291 N N . ASP A 1 164 ? -17.338 -10.622 41.566 1.00 78.62 164 ASP A N 1
ATOM 1292 C CA . ASP A 1 164 ? -18.187 -9.697 42.324 1.00 78.62 164 ASP A CA 1
ATOM 1293 C C . ASP A 1 164 ? -19.662 -10.119 42.279 1.00 78.62 164 ASP A C 1
ATOM 1295 O O . ASP A 1 164 ? -20.357 -10.102 43.295 1.00 78.62 164 ASP A O 1
ATOM 1299 N N . HIS A 1 165 ? -20.147 -10.570 41.119 1.00 76.06 165 HIS A N 1
ATOM 1300 C CA . HIS A 1 165 ? -21.510 -11.070 40.968 1.00 76.06 165 HIS A CA 1
ATOM 1301 C C . HIS A 1 165 ? -21.734 -12.372 41.748 1.00 76.06 165 HIS A C 1
ATOM 1303 O O . HIS A 1 165 ? -22.760 -12.526 42.410 1.00 76.06 165 HIS A O 1
ATOM 1309 N N . SER A 1 166 ? -20.771 -13.298 41.724 1.00 78.06 166 SER A N 1
ATOM 1310 C CA . SER A 1 166 ? -20.842 -14.538 42.502 1.00 78.06 166 SER A CA 1
ATOM 1311 C C . SER A 1 166 ? -20.808 -14.275 44.011 1.00 78.06 166 SER A C 1
ATOM 1313 O O . SER A 1 166 ? -21.577 -14.878 44.763 1.00 78.06 166 SER A O 1
ATOM 1315 N N . GLU A 1 167 ? -19.987 -13.322 44.456 1.00 79.94 167 GLU A N 1
ATOM 1316 C CA . GLU A 1 167 ? -19.896 -12.901 45.850 1.00 79.94 167 GLU A CA 1
ATOM 1317 C C . GLU A 1 167 ? -21.193 -12.214 46.292 1.00 79.94 167 GLU A C 1
ATOM 1319 O O . GLU A 1 167 ? -21.748 -12.599 47.322 1.00 79.94 167 GLU A O 1
ATOM 1324 N N . ALA A 1 168 ? -21.748 -11.306 45.482 1.00 74.69 168 ALA A N 1
ATOM 1325 C CA . ALA A 1 168 ? -23.029 -10.647 45.739 1.00 74.69 168 ALA A CA 1
ATOM 1326 C C . ALA A 1 168 ? -24.203 -11.638 45.800 1.00 74.69 168 ALA A C 1
ATOM 1328 O O . ALA A 1 168 ? -25.016 -11.573 46.723 1.00 74.69 168 ALA A O 1
ATOM 1329 N N . LEU A 1 169 ? -24.275 -12.602 44.875 1.00 73.56 169 LEU A N 1
ATOM 1330 C CA . LEU A 1 169 ? -25.287 -13.663 44.907 1.00 73.56 169 LEU A CA 1
ATOM 1331 C C . LEU A 1 169 ? -25.124 -14.564 46.136 1.00 73.56 169 LEU A C 1
ATOM 1333 O O . LEU A 1 169 ? -26.116 -14.947 46.756 1.00 73.56 169 LEU A O 1
ATOM 1337 N N . SER A 1 170 ? -23.887 -14.883 46.526 1.00 73.12 170 SER A N 1
ATOM 1338 C CA . SER A 1 170 ? -23.619 -15.684 47.724 1.00 73.12 170 SER A CA 1
ATOM 1339 C C . SER A 1 170 ? -23.957 -14.936 49.022 1.00 73.12 170 SER A C 1
ATOM 1341 O O . SER A 1 170 ? -24.488 -15.539 49.958 1.00 73.12 170 SER A O 1
ATOM 1343 N N . GLY A 1 171 ? -23.707 -13.623 49.066 1.00 68.19 171 GLY A N 1
ATOM 1344 C CA . GLY A 1 171 ? -24.061 -12.733 50.169 1.00 68.19 171 GLY A CA 1
ATOM 1345 C C . GLY A 1 171 ? -25.574 -12.589 50.300 1.00 68.19 171 GLY A C 1
ATOM 1346 O O . GLY A 1 171 ? -26.123 -12.878 51.362 1.00 68.19 171 GLY A O 1
ATOM 1347 N N . GLY A 1 172 ? -26.259 -12.294 49.192 1.00 67.69 172 GLY A N 1
ATOM 1348 C CA . GLY A 1 172 ? -27.719 -12.232 49.137 1.00 67.69 172 GLY A CA 1
ATOM 1349 C C . GLY A 1 172 ? -28.380 -13.563 49.500 1.00 67.69 172 GLY A C 1
ATOM 1350 O O . GLY A 1 172 ? -29.359 -13.584 50.238 1.00 67.69 172 GLY A O 1
ATOM 1351 N N . ALA A 1 173 ? -27.820 -14.704 49.082 1.00 64.19 173 ALA A N 1
ATOM 1352 C CA . ALA A 1 173 ? -28.327 -16.019 49.478 1.00 64.19 173 ALA A CA 1
ATOM 1353 C C . ALA A 1 173 ? -28.152 -16.306 50.982 1.00 64.19 173 ALA A C 1
ATOM 1355 O O . ALA A 1 173 ? -28.995 -16.982 51.581 1.00 64.19 173 ALA A O 1
ATOM 1356 N N . ARG A 1 174 ? -27.079 -15.804 51.612 1.00 67.31 174 ARG A N 1
ATOM 1357 C CA . ARG A 1 174 ? -26.887 -15.893 53.070 1.00 67.31 174 ARG A CA 1
ATOM 1358 C C . ARG A 1 174 ? -27.869 -14.997 53.819 1.00 67.31 174 ARG A C 1
ATOM 1360 O O . ARG A 1 174 ? -28.510 -15.486 54.745 1.00 67.31 174 ARG A O 1
ATOM 1367 N N . GLU A 1 175 ? -28.044 -13.750 53.390 1.00 70.00 175 GLU A N 1
ATOM 1368 C CA . GLU A 1 175 ? -29.021 -12.823 53.978 1.00 70.00 175 GLU A CA 1
ATOM 1369 C C . GLU A 1 175 ? -30.453 -13.340 53.833 1.00 70.00 175 GLU A C 1
ATOM 1371 O O . GLU A 1 175 ? -31.231 -13.288 54.781 1.00 70.00 175 GLU A O 1
ATOM 1376 N N . LEU A 1 176 ? -30.800 -13.926 52.686 1.00 67.75 176 LEU A N 1
ATOM 1377 C CA . LEU A 1 176 ? -32.130 -14.478 52.444 1.00 67.75 176 LEU A CA 1
ATOM 1378 C C . LEU A 1 176 ? -32.389 -15.727 53.300 1.00 67.75 176 LEU A C 1
ATOM 1380 O O . LEU A 1 176 ? -33.485 -15.878 53.837 1.00 67.75 176 LEU A O 1
ATOM 1384 N N . LYS A 1 177 ? -31.378 -16.583 53.518 1.00 71.50 177 LYS A N 1
ATOM 1385 C CA . LYS A 1 177 ? -31.460 -17.684 54.497 1.00 71.50 177 LYS A CA 1
ATOM 1386 C C . LYS A 1 177 ? -31.600 -17.175 55.930 1.00 71.50 177 LYS A C 1
ATOM 1388 O O . LYS A 1 177 ? -32.393 -17.729 56.690 1.00 71.50 177 LYS A O 1
ATOM 1393 N N . GLN A 1 178 ? -30.865 -16.128 56.298 1.00 74.81 178 GLN A N 1
ATOM 1394 C CA . GLN A 1 178 ? -30.969 -15.520 57.619 1.00 74.81 178 GLN A CA 1
ATOM 1395 C C . GLN A 1 178 ? -32.366 -14.922 57.831 1.00 74.81 178 GLN A C 1
ATOM 1397 O O . GLN A 1 178 ? -33.040 -15.292 58.789 1.00 74.81 178 GLN A O 1
ATOM 1402 N N . MET A 1 179 ? -32.864 -14.128 56.883 1.00 67.69 179 MET A N 1
ATOM 1403 C CA . MET A 1 179 ? -34.219 -13.573 56.895 1.00 67.69 179 MET A CA 1
ATOM 1404 C C . MET A 1 179 ? -35.296 -14.662 56.924 1.00 67.69 179 MET A C 1
ATOM 1406 O O . MET A 1 179 ? -36.286 -14.520 57.633 1.00 67.69 179 MET A O 1
ATOM 1410 N N . GLN A 1 180 ? -35.116 -15.780 56.213 1.00 72.12 180 GLN A N 1
ATOM 1411 C CA . GLN A 1 180 ? -36.029 -16.926 56.302 1.00 72.12 180 GLN A CA 1
ATOM 1412 C C . GLN A 1 180 ? -36.028 -17.565 57.696 1.00 72.12 180 GLN A C 1
ATOM 1414 O O . GLN A 1 180 ? -37.097 -17.916 58.198 1.00 72.12 180 GLN A O 1
ATOM 1419 N N . SER A 1 181 ? -34.863 -17.689 58.337 1.00 77.06 181 SER A N 1
ATOM 1420 C CA . SER A 1 181 ? -34.756 -18.207 59.706 1.00 77.06 181 SER A CA 1
ATOM 1421 C C . SER A 1 181 ? -35.370 -17.252 60.737 1.00 77.06 181 SER A C 1
ATOM 1423 O O . SER A 1 181 ? -36.097 -17.688 61.628 1.00 77.06 181 SER A O 1
ATOM 1425 N N . GLU A 1 182 ? -35.176 -15.944 60.561 1.00 76.00 182 GLU A N 1
ATOM 1426 C CA . GLU A 1 182 ? -35.767 -14.905 61.404 1.00 76.00 182 GLU A CA 1
ATOM 1427 C C . GLU A 1 182 ? -37.288 -14.843 61.219 1.00 76.00 182 GLU A C 1
ATOM 1429 O O . GLU A 1 182 ? -38.027 -14.735 62.197 1.00 76.00 182 GLU A O 1
ATOM 1434 N N . LEU A 1 183 ? -37.781 -15.000 59.984 1.00 73.50 183 LEU A N 1
ATOM 1435 C CA . LEU A 1 183 ? -39.208 -15.094 59.677 1.00 73.50 183 LEU A CA 1
ATOM 1436 C C . LEU A 1 183 ? -39.835 -16.353 60.294 1.00 73.50 183 LEU A C 1
ATOM 1438 O O . LEU A 1 183 ? -40.950 -16.285 60.810 1.00 73.50 183 LEU A O 1
ATOM 1442 N N . ALA A 1 184 ? -39.142 -17.494 60.259 1.00 73.81 184 ALA A N 1
ATOM 1443 C CA . ALA A 1 184 ? -39.600 -18.725 60.902 1.00 73.81 184 ALA A CA 1
ATOM 1444 C C . ALA A 1 184 ? -39.684 -18.559 62.430 1.00 73.81 184 ALA A C 1
ATOM 1446 O O . ALA A 1 184 ? -40.735 -18.828 63.010 1.00 73.81 184 ALA A O 1
ATOM 1447 N N . ALA A 1 185 ? -38.644 -18.004 63.060 1.00 78.75 185 ALA A N 1
ATOM 1448 C CA . ALA A 1 185 ? -38.634 -17.715 64.495 1.00 78.75 185 ALA A CA 1
ATOM 1449 C C . ALA A 1 185 ? -39.702 -16.678 64.897 1.00 78.75 185 ALA A C 1
ATOM 1451 O O . ALA A 1 185 ? -40.309 -16.768 65.965 1.00 78.75 185 ALA A O 1
ATOM 1452 N N . ALA A 1 186 ? -39.967 -15.683 64.045 1.00 71.88 186 ALA A N 1
ATOM 1453 C CA . ALA A 1 186 ? -41.027 -14.705 64.270 1.00 71.88 186 ALA A CA 1
ATOM 1454 C C . ALA A 1 186 ? -42.429 -15.326 64.155 1.00 71.88 186 ALA A C 1
ATOM 1456 O O . ALA A 1 186 ? -43.317 -14.955 64.924 1.00 71.88 186 ALA A O 1
ATOM 1457 N N . LYS A 1 187 ? -42.633 -16.275 63.229 1.00 74.81 187 LYS A N 1
ATOM 1458 C CA . LYS A 1 187 ? -43.883 -17.044 63.119 1.00 74.81 187 LYS A CA 1
ATOM 1459 C C . LYS A 1 187 ? -44.116 -17.914 64.349 1.00 74.81 187 LYS A C 1
ATOM 1461 O O . LYS A 1 187 ? -45.215 -17.879 64.884 1.00 74.81 187 LYS A O 1
ATOM 1466 N N . GLU A 1 188 ? -43.090 -18.611 64.827 1.00 80.19 188 GLU A N 1
ATOM 1467 C CA . GLU A 1 188 ? -43.165 -19.433 66.041 1.00 80.19 188 GLU A CA 1
ATOM 1468 C C . GLU A 1 188 ? -43.557 -18.591 67.264 1.00 80.19 188 GLU A C 1
ATOM 1470 O O . GLU A 1 188 ? -44.543 -18.886 67.934 1.00 80.19 188 GLU A O 1
ATOM 1475 N N . LYS A 1 189 ? -42.888 -17.449 67.478 1.00 76.38 189 LYS A N 1
ATOM 1476 C CA . LYS A 1 189 ? -43.258 -16.500 68.545 1.00 76.38 189 LYS A CA 1
ATOM 1477 C C . LYS A 1 189 ? -44.667 -15.934 68.379 1.00 76.38 189 LYS A C 1
ATOM 1479 O O . LYS A 1 189 ? -45.337 -15.636 69.365 1.00 76.38 189 LYS A O 1
ATOM 1484 N N . TYR A 1 190 ? -45.121 -15.719 67.145 1.00 72.81 190 TYR A N 1
ATOM 1485 C CA . TYR A 1 190 ? -46.485 -15.267 66.890 1.00 72.81 190 TYR A CA 1
ATOM 1486 C C . TYR A 1 190 ? -47.512 -16.343 67.251 1.00 72.81 190 TYR A C 1
ATOM 1488 O O . TYR A 1 190 ? -48.529 -16.008 67.856 1.00 72.81 190 TYR A O 1
ATOM 1496 N N . GLU A 1 191 ? -47.256 -17.607 66.911 1.00 75.38 191 GLU A N 1
ATOM 1497 C CA . GLU A 1 191 ? -48.124 -18.723 67.293 1.00 75.38 191 GLU A CA 1
ATOM 1498 C C . GLU A 1 191 ? -48.153 -18.911 68.808 1.00 75.38 191 GLU A C 1
ATOM 1500 O O . GLU A 1 191 ? -49.239 -18.952 69.374 1.00 75.38 191 GLU A O 1
ATOM 1505 N N . GLU A 1 192 ? -47.004 -18.857 69.482 1.00 76.62 192 GLU A N 1
ATOM 1506 C CA . GLU A 1 192 ? -46.924 -18.904 70.945 1.00 76.62 192 GLU A CA 1
ATOM 1507 C C . GLU A 1 192 ? -47.740 -17.770 71.593 1.00 76.62 192 GLU A C 1
ATOM 1509 O O . GLU A 1 192 ? -48.546 -17.987 72.500 1.00 76.62 192 GLU A O 1
ATOM 1514 N N . VAL A 1 193 ? -47.595 -16.533 71.103 1.00 74.31 193 VAL A N 1
ATOM 1515 C CA . VAL A 1 193 ? -48.390 -15.395 71.589 1.00 74.31 193 VAL A CA 1
ATOM 1516 C C . VAL A 1 193 ? -49.872 -15.587 71.282 1.00 74.31 193 VAL A C 1
ATOM 1518 O O . VAL A 1 193 ? -50.707 -15.228 72.109 1.00 74.31 193 VAL A O 1
ATOM 1521 N N . ARG A 1 194 ? -50.229 -16.140 70.121 1.00 74.50 194 ARG A N 1
ATOM 1522 C CA . ARG A 1 194 ? -51.619 -16.404 69.733 1.00 74.50 19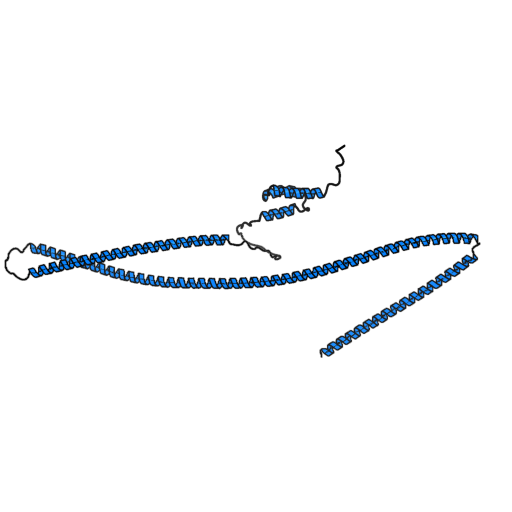4 ARG A CA 1
ATOM 1523 C C . ARG A 1 194 ? -52.251 -17.476 70.619 1.00 74.50 194 ARG A C 1
ATOM 1525 O O . ARG A 1 194 ? -53.387 -17.284 71.051 1.00 74.50 194 ARG A O 1
ATOM 1532 N N . GLU A 1 195 ? -51.535 -18.556 70.908 1.00 76.62 195 GLU A N 1
ATOM 1533 C CA . GLU A 1 195 ? -51.961 -19.619 71.818 1.00 76.62 195 GLU A CA 1
ATOM 1534 C C . GLU A 1 195 ? -52.122 -19.080 73.238 1.00 76.62 195 GLU A C 1
ATOM 1536 O O . GLU A 1 195 ? -53.193 -19.226 73.832 1.00 76.62 195 GLU A O 1
ATOM 1541 N N . ASN A 1 196 ? -51.137 -18.331 73.736 1.00 68.81 196 ASN A N 1
ATOM 1542 C CA . ASN A 1 196 ? -51.231 -17.641 75.019 1.00 68.81 196 ASN A CA 1
ATOM 1543 C C . ASN A 1 196 ? -52.435 -16.693 75.060 1.00 68.81 196 ASN A C 1
ATOM 1545 O O . ASN A 1 196 ? -53.215 -16.724 76.007 1.00 68.81 196 ASN A O 1
ATOM 1549 N N . PHE A 1 197 ? -52.662 -15.905 74.008 1.00 67.75 197 PHE A N 1
ATOM 1550 C CA . PHE A 1 197 ? -53.809 -15.002 73.929 1.00 67.75 197 PHE A CA 1
ATOM 1551 C C . PHE A 1 197 ? -55.143 -15.758 73.888 1.00 67.75 197 PHE A C 1
ATOM 1553 O O . PHE A 1 197 ? -56.128 -15.313 74.477 1.00 67.75 197 PHE A O 1
ATOM 1560 N N . SER A 1 198 ? -55.192 -16.914 73.220 1.00 64.88 198 SER A N 1
ATOM 1561 C CA . SER A 1 198 ? -56.376 -17.776 73.206 1.00 64.88 198 SER A CA 1
ATOM 1562 C C . SER A 1 198 ? -56.660 -18.378 74.584 1.00 64.88 198 SER A C 1
ATOM 1564 O O . SER A 1 198 ? -57.792 -18.279 75.052 1.00 64.88 198 SER A O 1
ATOM 1566 N N . SER A 1 199 ? -55.624 -18.848 75.283 1.00 72.75 199 SER A N 1
ATOM 1567 C CA . SER A 1 199 ? -55.691 -19.331 76.665 1.00 72.75 199 SER A CA 1
ATOM 1568 C C . SER A 1 199 ? -56.155 -18.232 77.624 1.00 72.75 199 SER A C 1
ATOM 1570 O O . SER A 1 199 ? -57.027 -18.450 78.462 1.00 72.75 199 SER A O 1
ATOM 1572 N N . TRP A 1 200 ? -55.659 -17.004 77.461 1.00 68.69 200 TRP A N 1
ATOM 1573 C CA . TRP A 1 200 ? -56.078 -15.861 78.274 1.00 68.69 200 TRP A CA 1
ATOM 1574 C C . TRP A 1 200 ? -57.523 -15.461 77.995 1.00 68.69 200 TRP A C 1
ATOM 1576 O O . TRP A 1 200 ? -58.271 -15.175 78.928 1.00 68.69 200 TRP A O 1
ATOM 1586 N N . ARG A 1 201 ? -57.943 -15.474 76.726 1.00 73.12 201 ARG A N 1
ATOM 1587 C CA . ARG A 1 201 ? -59.335 -15.227 76.334 1.00 73.12 201 ARG A CA 1
ATOM 1588 C C . ARG A 1 201 ? -60.270 -16.289 76.913 1.00 73.12 201 ARG A C 1
ATOM 1590 O O . ARG A 1 201 ? -61.360 -15.949 77.364 1.00 73.12 201 ARG A O 1
ATOM 1597 N N . GLU A 1 202 ? -59.861 -17.551 76.903 1.00 73.50 202 GLU A N 1
ATOM 1598 C CA . GLU A 1 202 ? -60.629 -18.659 77.467 1.00 73.50 202 GLU A CA 1
ATOM 1599 C C . GLU A 1 202 ? -60.706 -18.556 78.992 1.00 73.50 202 GLU A C 1
ATOM 1601 O O . GLU A 1 202 ? -61.795 -18.587 79.558 1.00 73.50 202 GLU A O 1
ATOM 1606 N N . LYS A 1 203 ? -59.586 -18.256 79.657 1.00 75.12 203 LYS A N 1
ATOM 1607 C CA . LYS A 1 203 ? -59.545 -17.976 81.096 1.00 75.12 203 LYS A CA 1
ATOM 1608 C C . LYS A 1 203 ? -60.422 -16.780 81.476 1.00 75.12 203 LYS A C 1
ATOM 1610 O O . LYS A 1 203 ? -61.176 -16.856 82.441 1.00 75.12 203 LYS A O 1
ATOM 1615 N N . ALA A 1 204 ? -60.395 -15.698 80.701 1.00 67.81 204 ALA A N 1
ATOM 1616 C CA . ALA A 1 204 ? -61.280 -14.553 80.901 1.00 67.81 204 ALA A CA 1
ATOM 1617 C C . ALA A 1 204 ? -62.760 -14.933 80.726 1.00 67.81 204 ALA A C 1
ATOM 1619 O O . ALA A 1 204 ? -63.590 -14.507 81.526 1.00 67.81 204 ALA A O 1
ATOM 1620 N N . ARG A 1 205 ? -63.087 -15.774 79.734 1.00 76.44 205 ARG A N 1
ATOM 1621 C CA . ARG A 1 205 ? -64.447 -16.294 79.533 1.00 76.44 205 ARG A CA 1
ATOM 1622 C C . ARG A 1 205 ? -64.905 -17.134 80.727 1.00 76.44 205 ARG A C 1
ATOM 1624 O O . ARG A 1 205 ? -65.972 -16.858 81.256 1.00 76.44 205 ARG A O 1
ATOM 1631 N N . THR A 1 206 ? -64.080 -18.065 81.210 1.00 76.62 206 THR A N 1
ATOM 1632 C CA . THR A 1 206 ? -64.415 -18.883 82.392 1.00 76.62 206 THR A CA 1
ATOM 1633 C C . THR A 1 206 ? -64.600 -18.040 83.655 1.00 76.62 206 THR A C 1
ATOM 1635 O O . THR A 1 206 ? -65.554 -18.257 84.392 1.00 76.62 206 THR A O 1
ATOM 1638 N N . MET A 1 207 ? -63.762 -17.019 83.883 1.00 71.38 207 MET A N 1
ATOM 1639 C CA . MET A 1 207 ? -63.941 -16.098 85.014 1.00 71.38 207 MET A CA 1
ATOM 1640 C C . MET A 1 207 ? -65.238 -15.286 84.903 1.00 71.38 207 MET A C 1
ATOM 1642 O O . MET A 1 207 ? -65.878 -15.030 85.921 1.00 71.38 207 MET A O 1
ATOM 1646 N N . MET A 1 208 ? -65.631 -14.875 83.692 1.00 72.31 208 MET A N 1
ATOM 1647 C CA . MET A 1 208 ? -66.911 -14.194 83.460 1.00 72.31 208 MET A CA 1
ATOM 1648 C C . MET A 1 208 ? -68.095 -15.137 83.699 1.00 72.31 208 MET A C 1
ATOM 1650 O O . MET A 1 208 ? -69.010 -14.771 84.426 1.00 72.31 208 MET A O 1
ATOM 1654 N N . GLU A 1 209 ? -68.043 -16.369 83.187 1.00 79.25 209 GLU A N 1
ATOM 1655 C CA . GLU A 1 209 ? -69.072 -17.394 83.417 1.00 79.25 209 GLU A CA 1
ATOM 1656 C C . GLU A 1 209 ? -69.206 -17.751 84.909 1.00 79.25 209 GLU A C 1
ATOM 1658 O O . GLU A 1 209 ? -70.317 -17.850 85.431 1.00 79.25 209 GLU A O 1
ATOM 1663 N N . GLU A 1 210 ? -68.091 -17.877 85.638 1.00 76.25 210 GLU A N 1
ATOM 1664 C CA . GLU A 1 210 ? -68.099 -18.061 87.093 1.00 76.25 210 GLU A CA 1
ATOM 1665 C C . GLU A 1 210 ? -68.703 -16.859 87.823 1.00 76.25 210 GLU A C 1
ATOM 1667 O O . GLU A 1 210 ? -69.434 -17.037 88.802 1.00 76.25 210 GLU A O 1
ATOM 1672 N N . LYS A 1 211 ? -68.414 -15.633 87.371 1.00 74.94 211 LYS A N 1
ATOM 1673 C CA . LYS A 1 211 ? -68.988 -14.412 87.948 1.00 74.94 211 LYS A CA 1
ATOM 1674 C C . LYS A 1 211 ? -70.482 -14.313 87.693 1.00 74.94 211 LYS A C 1
ATOM 1676 O O . LYS A 1 211 ? -71.215 -14.031 88.639 1.00 74.94 211 LYS A O 1
ATOM 1681 N N . ASP A 1 212 ? -70.936 -14.618 86.486 1.00 76.56 212 ASP A N 1
ATOM 1682 C CA . ASP A 1 212 ? -72.357 -14.683 86.156 1.00 76.56 212 ASP A CA 1
ATOM 1683 C C . ASP A 1 212 ? -73.058 -15.759 86.997 1.00 76.56 212 ASP A C 1
ATOM 1685 O O . ASP A 1 212 ? -74.095 -15.491 87.605 1.00 76.56 212 ASP A O 1
ATOM 1689 N N . ALA A 1 213 ? -72.441 -16.933 87.177 1.00 76.38 213 ALA A N 1
ATOM 1690 C CA . ALA A 1 213 ? -72.959 -17.985 88.051 1.00 76.38 213 ALA A CA 1
ATOM 1691 C C . ALA A 1 213 ? -72.998 -17.575 89.539 1.00 76.38 213 ALA A C 1
ATOM 1693 O O . ALA A 1 213 ? -73.941 -17.924 90.256 1.00 76.38 213 ALA A O 1
ATOM 1694 N N . GLN A 1 214 ? -71.999 -16.833 90.030 1.00 74.88 214 GLN A N 1
ATOM 1695 C CA . GLN A 1 214 ? -71.984 -16.281 91.392 1.00 74.88 214 GLN A CA 1
ATOM 1696 C C . GLN A 1 214 ? -73.064 -15.211 91.579 1.00 74.88 214 GLN A C 1
ATOM 1698 O O . GLN A 1 214 ? -73.769 -15.236 92.588 1.00 74.88 214 GLN A O 1
ATOM 1703 N N . LEU A 1 215 ? -73.228 -14.306 90.613 1.00 73.62 215 LEU A N 1
ATOM 1704 C CA . LEU A 1 215 ? -74.280 -13.289 90.615 1.00 73.62 215 LEU A CA 1
ATOM 1705 C C . LEU A 1 215 ? -75.668 -13.928 90.553 1.00 73.62 215 LEU A C 1
ATOM 1707 O O . LEU A 1 215 ? -76.588 -13.478 91.236 1.00 73.62 215 LEU A O 1
ATOM 1711 N N . GLU A 1 216 ? -75.826 -15.013 89.801 1.00 73.31 216 GLU A N 1
ATOM 1712 C CA . GLU A 1 216 ? -77.086 -15.738 89.719 1.00 73.31 216 GLU A CA 1
ATOM 1713 C C . GLU A 1 216 ? -77.384 -16.541 90.995 1.00 73.31 216 GLU A C 1
ATOM 1715 O O . GLU A 1 216 ? -78.527 -16.553 91.458 1.00 73.31 216 GLU A O 1
ATOM 1720 N N . LYS A 1 217 ? -76.366 -17.125 91.646 1.00 70.75 217 LYS A N 1
ATOM 1721 C CA . LYS A 1 217 ? -76.490 -17.691 93.002 1.00 70.75 217 LYS A CA 1
ATOM 1722 C C . LYS A 1 217 ? -76.817 -16.622 94.043 1.00 70.75 217 LYS A C 1
ATOM 1724 O O . LYS A 1 217 ? -77.653 -16.878 94.901 1.00 70.75 217 LYS A O 1
ATOM 1729 N N . ALA A 1 218 ? -76.226 -15.431 93.963 1.00 65.25 218 ALA A N 1
ATOM 1730 C CA . ALA A 1 218 ? -76.547 -14.313 94.850 1.00 65.25 218 ALA A CA 1
ATOM 1731 C C . ALA A 1 218 ? -77.974 -13.789 94.612 1.00 65.25 218 ALA A C 1
ATOM 1733 O O . ALA A 1 218 ? -78.682 -13.487 95.569 1.00 65.25 218 ALA A O 1
ATOM 1734 N N . ARG A 1 219 ? -78.450 -13.768 93.360 1.00 60.44 219 ARG A N 1
ATOM 1735 C CA . ARG A 1 219 ? -79.850 -13.457 93.026 1.00 60.44 219 ARG A CA 1
ATOM 1736 C C . ARG A 1 219 ? -80.833 -14.516 93.528 1.00 60.44 219 ARG A C 1
ATOM 1738 O O . ARG A 1 219 ? -81.897 -14.154 94.015 1.00 60.44 219 ARG A O 1
ATOM 1745 N N . LYS A 1 220 ? -80.486 -15.806 93.448 1.00 58.03 220 LYS A N 1
ATOM 1746 C CA . LYS A 1 220 ? -81.327 -16.913 93.950 1.00 58.03 220 LYS A CA 1
ATOM 1747 C C . LYS A 1 220 ? -81.252 -17.074 95.479 1.00 58.03 220 LYS A C 1
ATOM 1749 O O . LYS A 1 220 ? -82.242 -17.456 96.088 1.00 58.03 220 LYS A O 1
ATOM 1754 N N . GLY A 1 221 ? -80.123 -16.737 96.105 1.00 51.03 221 GLY A N 1
ATOM 1755 C CA . GLY A 1 221 ? -79.919 -16.751 97.562 1.00 51.03 221 GLY A CA 1
ATOM 1756 C C . GLY A 1 221 ? -80.406 -15.486 98.281 1.00 51.03 221 GLY A C 1
ATOM 1757 O O . GLY A 1 221 ? -80.769 -15.548 99.452 1.00 51.03 221 GLY A O 1
ATOM 1758 N N . GLY A 1 222 ? -80.485 -14.350 97.582 1.00 45.19 222 GLY A N 1
ATOM 1759 C CA . GLY A 1 222 ? -81.017 -13.086 98.101 1.00 45.19 222 GLY A CA 1
ATOM 1760 C C . GLY A 1 222 ? -82.547 -13.014 98.176 1.00 45.19 222 GLY A C 1
ATOM 1761 O O . GLY A 1 222 ? -83.078 -12.051 98.716 1.00 45.19 222 GLY A O 1
ATOM 1762 N N . ALA A 1 223 ? -83.263 -14.026 97.678 1.00 44.44 223 ALA A N 1
ATOM 1763 C CA . ALA A 1 223 ? -84.726 -14.092 97.724 1.00 44.44 223 ALA A CA 1
ATOM 1764 C C . ALA A 1 223 ? -85.285 -14.820 98.969 1.00 44.44 223 ALA A C 1
ATOM 1766 O O . ALA A 1 223 ? -86.490 -15.046 99.041 1.00 44.44 223 ALA A O 1
ATOM 1767 N N . GLY A 1 224 ? -84.443 -15.198 99.945 1.00 42.69 224 GLY A N 1
ATOM 1768 C CA . GLY A 1 224 ? -84.870 -16.029 101.083 1.00 42.69 224 GLY A CA 1
ATOM 1769 C C . GLY A 1 224 ? -84.309 -15.684 102.466 1.00 42.69 224 GLY A C 1
ATOM 1770 O O . GLY A 1 224 ? -84.517 -16.467 103.385 1.00 42.69 224 GLY A O 1
ATOM 1771 N N . ALA A 1 225 ? -83.616 -14.558 102.655 1.00 41.09 225 ALA A N 1
ATOM 1772 C CA . ALA A 1 225 ? -83.037 -14.204 103.956 1.00 41.09 225 ALA A CA 1
ATOM 1773 C C . ALA A 1 225 ? -83.464 -12.802 104.411 1.00 41.09 225 ALA A C 1
ATOM 1775 O O . ALA A 1 225 ? -82.670 -11.865 104.446 1.00 41.09 225 ALA A O 1
ATOM 1776 N N . GLU A 1 226 ? -84.735 -12.676 104.794 1.00 38.69 226 GLU A N 1
ATOM 1777 C CA . GLU A 1 226 ? -85.164 -11.653 105.743 1.00 38.69 226 GLU A CA 1
ATOM 1778 C C . GLU A 1 226 ? -85.164 -12.225 107.171 1.00 38.69 226 GLU A C 1
ATOM 1780 O O . GLU A 1 226 ? -85.712 -13.294 107.426 1.00 38.69 226 GLU A O 1
ATOM 1785 N N . ARG A 1 227 ? -84.636 -11.402 108.089 1.00 37.56 227 ARG A N 1
ATOM 1786 C CA . ARG A 1 227 ? -84.797 -11.386 109.558 1.00 37.56 227 ARG A CA 1
ATOM 1787 C C . ARG A 1 227 ? -83.898 -12.290 110.407 1.00 37.56 227 ARG A C 1
ATOM 1789 O O . ARG A 1 227 ? -84.215 -13.426 110.731 1.00 37.56 227 ARG A O 1
ATOM 1796 N N . GLY A 1 228 ? -82.871 -11.641 110.956 1.00 32.41 228 GLY A N 1
ATOM 1797 C CA . GLY A 1 228 ? -82.251 -11.983 112.235 1.00 32.41 228 GLY A CA 1
ATOM 1798 C C . GLY A 1 228 ? -81.203 -10.933 112.619 1.00 32.41 228 GLY A C 1
ATOM 1799 O O . GLY A 1 228 ? -80.166 -10.877 111.962 1.00 32.41 228 GLY A O 1
ATOM 1800 N N . PRO A 1 229 ? -81.448 -10.058 113.614 1.00 46.25 229 PRO A N 1
ATOM 1801 C CA . PRO A 1 229 ? -80.483 -9.051 114.025 1.00 46.25 229 PRO A CA 1
ATOM 1802 C C . PRO A 1 229 ? -79.535 -9.639 115.073 1.00 46.25 229 PRO A C 1
ATOM 1804 O O . PRO A 1 229 ? -79.973 -10.205 116.071 1.00 46.25 229 PRO A O 1
ATOM 1807 N N . GLY A 1 230 ? -78.234 -9.466 114.860 1.00 34.75 230 GLY A N 1
ATOM 1808 C CA . GLY A 1 230 ? -77.220 -9.806 115.852 1.00 34.75 230 GLY A CA 1
ATOM 1809 C C . GLY A 1 230 ? -76.052 -10.551 115.235 1.00 34.75 230 GLY A C 1
ATOM 1810 O O . GLY A 1 230 ? -76.086 -11.766 115.124 1.00 34.75 230 GLY A O 1
ATOM 1811 N N . ASN A 1 231 ? -75.015 -9.827 114.831 1.00 35.00 231 ASN A N 1
ATOM 1812 C CA . ASN A 1 231 ? -73.754 -9.807 115.569 1.00 35.00 231 ASN A CA 1
ATOM 1813 C C . ASN A 1 231 ? -72.717 -9.052 114.730 1.00 35.00 231 ASN A C 1
ATOM 1815 O O . ASN A 1 231 ? -72.376 -9.404 113.602 1.00 35.00 231 ASN A O 1
ATOM 1819 N N . SER A 1 232 ? -72.277 -7.947 115.301 1.00 47.50 232 SER A N 1
ATOM 1820 C CA . SER A 1 232 ? -71.237 -7.059 114.821 1.00 47.50 232 SER A CA 1
ATOM 1821 C C . SER A 1 232 ? -69.860 -7.731 114.820 1.00 47.50 232 SER A C 1
ATOM 1823 O O . SER A 1 232 ? -69.547 -8.489 115.729 1.00 47.50 232 SER A O 1
ATOM 1825 N N . HIS A 1 233 ? -69.038 -7.304 113.850 1.00 42.34 233 HIS A N 1
ATOM 1826 C CA . HIS A 1 233 ? -67.575 -7.459 113.724 1.00 42.34 233 HIS A CA 1
ATOM 1827 C C . HIS A 1 233 ? -67.088 -8.571 112.788 1.00 42.34 233 HIS A C 1
ATOM 1829 O O . HIS A 1 233 ? -66.724 -9.651 113.226 1.00 42.34 233 HIS A O 1
ATOM 1835 N N . SER A 1 234 ? -67.016 -8.246 111.488 1.00 46.25 234 SER A N 1
ATOM 1836 C CA . SER A 1 234 ? -65.993 -8.758 110.542 1.00 46.25 234 SER A CA 1
ATOM 1837 C C . SER A 1 234 ? -66.234 -8.270 109.095 1.00 46.25 234 SER A C 1
ATOM 1839 O O . SER A 1 234 ? -65.308 -8.213 108.293 1.00 46.25 234 SER A O 1
ATOM 1841 N N . SER A 1 235 ? -67.456 -7.845 108.747 1.00 47.41 235 SER A N 1
ATOM 1842 C CA . SER A 1 235 ? -67.866 -7.675 107.339 1.00 47.41 235 SER A CA 1
ATOM 1843 C C . SER A 1 235 ? -67.457 -6.365 106.645 1.00 47.41 235 SER A C 1
ATOM 1845 O O . SER A 1 235 ? -67.433 -6.324 105.415 1.00 47.41 235 SER A O 1
ATOM 1847 N N . THR A 1 236 ? -67.140 -5.288 107.366 1.00 48.19 236 THR A N 1
ATOM 1848 C CA . THR A 1 236 ? -66.811 -3.996 106.727 1.00 48.19 236 THR A CA 1
ATOM 1849 C C . THR A 1 236 ? -65.388 -3.979 106.161 1.00 48.19 236 THR A C 1
ATOM 1851 O O . THR A 1 236 ? -65.122 -3.299 105.174 1.00 48.19 236 THR A O 1
ATOM 1854 N N . GLN A 1 237 ? -64.479 -4.774 106.735 1.00 47.94 237 GLN A N 1
ATOM 1855 C CA . GLN A 1 237 ? -63.088 -4.862 106.286 1.00 47.94 237 GLN A CA 1
ATOM 1856 C C . GLN A 1 237 ? -62.950 -5.699 105.003 1.00 47.94 237 GLN A C 1
ATOM 1858 O O . GLN A 1 237 ? -62.162 -5.341 104.134 1.00 47.94 237 GLN A O 1
ATOM 1863 N N . ALA A 1 238 ? -63.776 -6.740 104.835 1.00 51.06 238 ALA A N 1
ATOM 1864 C CA . ALA A 1 238 ? -63.794 -7.574 103.631 1.00 51.06 238 ALA A CA 1
ATOM 1865 C C . ALA A 1 238 ? -64.402 -6.853 102.412 1.00 51.06 238 ALA A C 1
ATOM 1867 O O . ALA A 1 238 ? -63.888 -6.985 101.306 1.00 51.06 238 ALA A O 1
ATOM 1868 N N . PHE A 1 239 ? -65.448 -6.039 102.606 1.00 50.56 239 PHE A N 1
ATOM 1869 C CA . PHE A 1 239 ? -66.057 -5.268 101.513 1.00 50.56 239 PHE A CA 1
ATOM 1870 C C . PHE A 1 239 ? -65.150 -4.113 101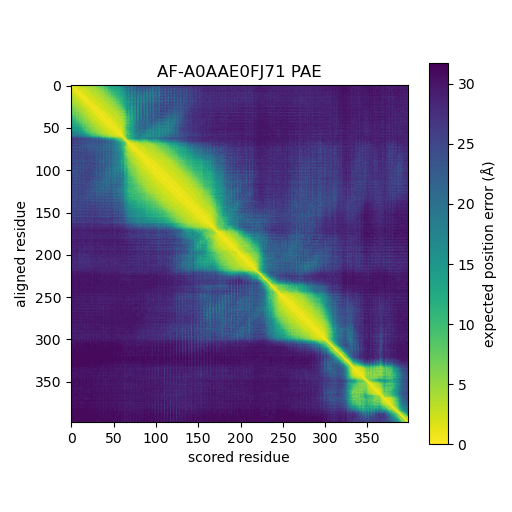.055 1.00 50.56 239 PHE A C 1
ATOM 1872 O O . PHE A 1 239 ? -64.967 -3.913 99.861 1.00 50.56 239 PHE A O 1
ATOM 1879 N N . LEU A 1 240 ? -64.488 -3.416 101.988 1.00 52.03 240 LEU A N 1
ATOM 1880 C CA . LEU A 1 240 ? -63.503 -2.375 101.661 1.00 52.03 240 LEU A CA 1
ATOM 1881 C C . LEU A 1 240 ? -62.201 -2.933 101.057 1.00 52.03 240 LEU A C 1
ATOM 1883 O O . LEU A 1 240 ? -61.552 -2.229 100.288 1.00 52.03 240 LEU A O 1
ATOM 1887 N N . GLN A 1 241 ? -61.800 -4.170 101.377 1.00 51.66 241 GLN A N 1
ATOM 1888 C CA . GLN A 1 241 ? -60.663 -4.836 100.722 1.00 51.66 241 GLN A CA 1
ATOM 1889 C C . GLN A 1 241 ? -61.022 -5.365 99.328 1.00 51.66 241 GLN A C 1
ATOM 1891 O O . GLN A 1 241 ? -60.208 -5.241 98.417 1.00 51.66 241 GLN A O 1
ATOM 1896 N N . ALA A 1 242 ? -62.239 -5.881 99.130 1.00 54.25 242 ALA A N 1
ATOM 1897 C CA . ALA A 1 242 ? -62.717 -6.282 97.810 1.00 54.25 242 ALA A CA 1
ATOM 1898 C C . ALA A 1 242 ? -62.828 -5.075 96.861 1.00 54.25 242 ALA A C 1
ATOM 1900 O O . ALA A 1 242 ? -62.336 -5.160 95.740 1.00 54.25 242 ALA A O 1
ATOM 1901 N N . ASP A 1 243 ? -63.371 -3.950 97.342 1.00 54.09 243 ASP A N 1
ATOM 1902 C CA . ASP A 1 243 ? -63.575 -2.717 96.563 1.00 54.09 243 ASP A CA 1
ATOM 1903 C C . ASP A 1 243 ? -62.267 -1.939 96.291 1.00 54.09 243 ASP A C 1
ATOM 1905 O O . ASP A 1 243 ? -62.126 -1.241 95.287 1.00 54.09 243 ASP A O 1
ATOM 1909 N N . LYS A 1 244 ? -61.256 -2.095 97.161 1.00 57.72 244 LYS A N 1
ATOM 1910 C CA . LYS A 1 244 ? -59.880 -1.657 96.867 1.00 57.72 244 LYS A CA 1
ATOM 1911 C C . LYS A 1 244 ? -59.223 -2.539 95.805 1.00 57.72 244 LYS A C 1
ATOM 1913 O O . LYS A 1 244 ? -58.621 -2.003 94.884 1.00 57.72 244 LYS A O 1
ATOM 1918 N N . SER A 1 245 ? -59.402 -3.861 95.878 1.00 61.00 245 SER A N 1
ATOM 1919 C CA . SER A 1 245 ? -58.813 -4.783 94.896 1.00 61.00 245 SER A CA 1
ATOM 1920 C C . SER A 1 245 ? -59.454 -4.682 93.506 1.00 61.00 245 SER A C 1
ATOM 1922 O O . SER A 1 245 ? -58.781 -4.909 92.506 1.00 61.00 245 SER A O 1
ATOM 1924 N N . THR A 1 246 ? -60.740 -4.320 93.407 1.00 65.12 246 THR A N 1
ATOM 1925 C CA . THR A 1 246 ? -61.401 -4.069 92.116 1.00 65.12 246 THR A CA 1
ATOM 1926 C C . THR A 1 246 ? -60.924 -2.767 91.491 1.00 65.12 246 THR A C 1
ATOM 1928 O O . THR A 1 246 ? -60.659 -2.760 90.295 1.00 65.12 246 THR A O 1
ATOM 1931 N N . LYS A 1 247 ? -60.723 -1.705 92.282 1.00 70.44 247 LYS A N 1
ATOM 1932 C CA . LYS A 1 247 ? -60.130 -0.447 91.796 1.00 70.44 247 LYS A CA 1
ATOM 1933 C C . LYS A 1 247 ? -58.682 -0.609 91.347 1.00 70.44 247 LYS A C 1
ATOM 1935 O O . LYS A 1 247 ? -58.337 -0.135 90.273 1.00 70.44 247 LYS A O 1
ATOM 1940 N N . GLU A 1 248 ? -57.862 -1.324 92.115 1.00 71.81 248 GLU A N 1
ATOM 1941 C CA . GLU A 1 248 ? -56.483 -1.642 91.714 1.00 71.81 248 GLU A CA 1
ATOM 1942 C C . GLU A 1 248 ? -56.458 -2.439 90.400 1.00 71.81 248 GLU A C 1
ATOM 1944 O O . GLU A 1 248 ? -55.644 -2.173 89.518 1.00 71.81 248 GLU A O 1
ATOM 1949 N N . ARG A 1 249 ? -57.411 -3.359 90.216 1.00 71.31 249 ARG A N 1
ATOM 1950 C CA . ARG A 1 249 ? -57.524 -4.163 88.995 1.00 71.31 249 ARG A CA 1
ATOM 1951 C C . ARG A 1 249 ? -58.098 -3.395 87.800 1.00 71.31 249 ARG A C 1
ATOM 1953 O O . ARG A 1 249 ? -57.715 -3.666 86.665 1.00 71.31 249 ARG A O 1
ATOM 1960 N N . GLU A 1 250 ? -58.991 -2.434 88.025 1.00 72.50 250 GLU A N 1
ATOM 1961 C CA . GLU A 1 250 ? -59.449 -1.498 86.990 1.00 72.50 250 GLU A CA 1
ATOM 1962 C C . GLU A 1 250 ? -58.316 -0.564 86.546 1.00 72.50 250 GLU A C 1
ATOM 1964 O O . GLU A 1 250 ? -58.135 -0.356 85.347 1.00 72.50 250 GLU A O 1
ATOM 1969 N N . GLU A 1 251 ? -57.508 -0.053 87.479 1.00 76.44 251 GLU A N 1
ATOM 1970 C CA . GLU A 1 251 ? -56.321 0.747 87.155 1.00 76.44 251 GLU A CA 1
ATOM 1971 C C . GLU A 1 251 ? -55.276 -0.063 86.373 1.00 76.44 251 GLU A C 1
ATOM 1973 O O . GLU A 1 251 ? -54.691 0.449 85.414 1.00 76.44 251 GLU A O 1
ATOM 1978 N N . GLU A 1 252 ? -55.077 -1.337 86.718 1.00 75.50 252 GLU A N 1
ATOM 1979 C CA . GLU A 1 252 ? -54.198 -2.248 85.981 1.00 75.50 252 GLU A CA 1
ATOM 1980 C C . GLU A 1 252 ? -54.693 -2.473 84.542 1.00 75.50 252 GLU A C 1
ATOM 1982 O O . GLU A 1 252 ? -53.926 -2.287 83.597 1.00 75.50 252 GLU A O 1
ATOM 1987 N N . LEU A 1 253 ? -55.990 -2.737 84.345 1.00 72.56 253 LEU A N 1
ATOM 1988 C CA . LEU A 1 253 ? -56.587 -2.885 83.010 1.00 72.56 253 LEU A CA 1
ATOM 1989 C C . LEU A 1 253 ? -56.504 -1.598 82.181 1.00 72.56 253 LEU A C 1
ATOM 1991 O O . LEU A 1 253 ? -56.222 -1.650 80.983 1.00 72.56 253 LEU A O 1
ATOM 1995 N N . VAL A 1 254 ? -56.719 -0.431 82.793 1.00 78.44 254 VAL A N 1
ATOM 1996 C CA . VAL A 1 254 ? -56.568 0.865 82.112 1.00 78.44 254 VAL A CA 1
ATOM 1997 C C . VAL A 1 254 ? -55.112 1.088 81.691 1.00 78.44 254 VAL A C 1
ATOM 1999 O O . VAL A 1 254 ? -54.857 1.562 80.578 1.00 78.44 254 VAL A O 1
ATOM 2002 N N . ASN A 1 255 ? -54.150 0.704 82.531 1.00 80.06 255 ASN A N 1
ATOM 2003 C CA . ASN A 1 255 ? -52.731 0.768 82.196 1.00 80.06 255 ASN A CA 1
ATOM 2004 C C . ASN A 1 255 ? -52.361 -0.206 81.069 1.00 80.06 255 ASN A C 1
ATOM 2006 O O . ASN A 1 255 ? -51.686 0.201 80.121 1.00 80.06 255 ASN A O 1
ATOM 2010 N N . GLU A 1 256 ? -52.851 -1.446 81.098 1.00 74.88 256 GLU A N 1
ATOM 2011 C CA . GLU A 1 256 ? -52.654 -2.418 80.016 1.00 74.88 256 GLU A CA 1
ATOM 2012 C C . GLU A 1 256 ? -53.238 -1.923 78.688 1.00 74.88 256 GLU A C 1
ATOM 2014 O O . GLU A 1 256 ? -52.590 -2.019 77.642 1.00 74.88 256 GLU A O 1
ATOM 2019 N N . LEU A 1 257 ? -54.431 -1.322 78.715 1.00 78.62 257 LEU A N 1
ATOM 2020 C CA . LEU A 1 257 ? -55.092 -0.786 77.525 1.00 78.62 257 LEU A CA 1
ATOM 2021 C C . LEU A 1 257 ? -54.309 0.399 76.942 1.00 78.62 257 LEU A C 1
ATOM 2023 O O . LEU A 1 257 ? -54.157 0.511 75.722 1.00 78.62 257 LEU A O 1
ATOM 2027 N N . LYS A 1 258 ? -53.722 1.235 77.805 1.00 85.19 258 LYS A N 1
ATOM 2028 C CA . LYS A 1 258 ? -52.838 2.338 77.410 1.00 85.19 258 LYS A CA 1
ATOM 2029 C C . LYS A 1 258 ? -51.532 1.834 76.791 1.00 85.19 258 LYS A C 1
ATOM 2031 O O . LYS A 1 258 ? -51.113 2.351 75.754 1.00 85.19 258 LYS A O 1
ATOM 2036 N N . VAL A 1 259 ? -50.922 0.795 77.364 1.00 80.31 259 VAL A N 1
ATOM 2037 C CA .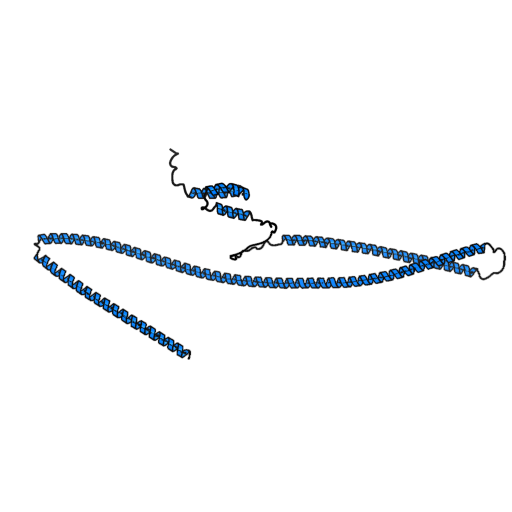 VAL A 1 259 ? -49.737 0.129 76.794 1.00 80.31 259 VAL A CA 1
ATOM 2038 C C . VAL A 1 259 ? -50.072 -0.494 75.435 1.00 80.31 259 VAL A C 1
ATOM 2040 O O . VAL A 1 259 ? -49.323 -0.329 74.469 1.00 80.31 259 VAL A O 1
ATOM 2043 N N . HIS A 1 260 ? -51.231 -1.141 75.308 1.00 70.69 260 HIS A N 1
ATOM 2044 C CA . HIS A 1 260 ? -51.703 -1.693 74.040 1.00 70.69 260 HIS A CA 1
ATOM 2045 C C . HIS A 1 260 ? -51.941 -0.617 72.978 1.00 70.69 260 HIS A C 1
ATOM 2047 O O . HIS A 1 260 ? -51.543 -0.796 71.824 1.00 70.69 260 HIS A O 1
ATOM 2053 N N . GLN A 1 261 ? -52.526 0.519 73.357 1.00 83.12 261 GLN A N 1
ATOM 2054 C CA . GLN A 1 261 ? -52.741 1.645 72.454 1.00 83.12 261 GLN A CA 1
ATOM 2055 C C . GLN A 1 261 ? -51.412 2.244 71.967 1.00 83.12 261 GLN A C 1
ATOM 2057 O O . GLN A 1 261 ? -51.252 2.498 70.772 1.00 83.12 261 GLN A O 1
ATOM 2062 N N . GLN A 1 262 ? -50.423 2.394 72.853 1.00 80.69 262 GLN A N 1
ATOM 2063 C CA . GLN A 1 262 ? -49.073 2.830 72.477 1.00 80.69 262 GLN A CA 1
ATOM 2064 C C . GLN A 1 262 ? -48.388 1.828 71.539 1.00 80.69 262 GLN A C 1
ATOM 2066 O O . GLN A 1 262 ? -47.756 2.222 70.556 1.00 80.69 262 GLN A O 1
ATOM 2071 N N . ARG A 1 263 ? -48.559 0.524 71.784 1.00 77.56 263 ARG A N 1
ATOM 2072 C CA . ARG A 1 263 ? -48.004 -0.535 70.930 1.00 77.56 263 ARG A CA 1
ATOM 2073 C C . ARG A 1 263 ? -48.635 -0.548 69.535 1.00 77.56 263 ARG A C 1
ATOM 2075 O O . ARG A 1 263 ? -47.922 -0.768 68.558 1.00 77.56 263 ARG A O 1
ATOM 2082 N N . MET A 1 264 ? -49.936 -0.276 69.427 1.00 80.12 264 MET A N 1
ATOM 2083 C CA . MET A 1 264 ? -50.623 -0.100 68.139 1.00 80.12 264 MET A CA 1
ATOM 2084 C C . MET A 1 264 ? -50.073 1.104 67.367 1.00 80.12 264 MET A C 1
ATOM 2086 O O . MET A 1 264 ? -49.701 0.966 66.204 1.00 80.12 264 MET A O 1
ATOM 2090 N N . GLN A 1 265 ? -49.908 2.253 68.027 1.00 82.50 265 GLN A N 1
ATOM 2091 C CA . GLN A 1 265 ? -49.331 3.446 67.396 1.00 82.50 265 GLN A CA 1
ATOM 2092 C C . GLN A 1 265 ? -47.885 3.230 66.924 1.00 82.50 265 GLN A C 1
ATOM 2094 O O . GLN A 1 265 ? -47.494 3.740 65.874 1.00 82.50 265 GLN A O 1
ATOM 2099 N N . ALA A 1 266 ? -47.082 2.469 67.673 1.00 80.44 266 ALA A N 1
ATOM 2100 C CA . ALA A 1 266 ? -45.727 2.113 67.261 1.00 80.44 266 ALA A CA 1
ATOM 2101 C C . ALA A 1 266 ? -45.725 1.248 65.987 1.00 80.44 266 ALA A C 1
ATOM 2103 O O . ALA A 1 266 ? -44.954 1.516 65.065 1.00 80.44 266 ALA A O 1
ATOM 2104 N N . LYS A 1 267 ? -46.633 0.267 65.897 1.00 80.75 267 LYS A N 1
ATOM 2105 C CA . LYS A 1 267 ? -46.788 -0.572 64.699 1.00 80.75 267 LYS A CA 1
ATOM 2106 C C . LYS A 1 267 ? -47.268 0.222 63.480 1.00 80.75 267 LYS A C 1
ATOM 2108 O O . LYS A 1 267 ? -46.753 0.005 62.387 1.00 80.75 267 LYS A O 1
ATOM 2113 N N . ASP A 1 268 ? -48.171 1.186 63.653 1.00 83.56 268 ASP A N 1
ATOM 2114 C CA . ASP A 1 268 ? -48.617 2.055 62.552 1.00 83.56 268 ASP A CA 1
ATOM 2115 C C . ASP A 1 268 ? -47.490 2.940 62.005 1.00 83.56 268 ASP A C 1
ATOM 2117 O O . ASP A 1 268 ? -47.403 3.172 60.796 1.00 83.56 268 ASP A O 1
ATOM 2121 N N . LYS A 1 269 ? -46.588 3.415 62.875 1.00 86.19 269 LYS A N 1
ATOM 2122 C CA . LYS A 1 269 ? -45.386 4.147 62.445 1.00 86.19 269 LYS A CA 1
ATOM 2123 C C . LYS A 1 269 ? -44.450 3.254 61.630 1.00 86.19 269 LYS A C 1
ATOM 2125 O O . LYS A 1 269 ? -44.000 3.683 60.571 1.00 86.19 269 LYS A O 1
ATOM 2130 N N . GLN A 1 270 ? -44.226 2.014 62.069 1.00 78.00 270 GLN A N 1
ATOM 2131 C CA . GLN A 1 270 ? -43.424 1.041 61.317 1.00 78.00 270 GLN A CA 1
ATOM 2132 C C . GLN A 1 270 ? -44.033 0.738 59.942 1.00 78.00 270 GLN A C 1
ATOM 2134 O O . GLN A 1 270 ? -43.323 0.729 58.941 1.00 78.00 270 GLN A O 1
ATOM 2139 N N . LEU A 1 271 ? -45.357 0.569 59.863 1.00 82.19 271 LEU A N 1
ATOM 2140 C CA . LEU A 1 271 ? -46.060 0.347 58.596 1.00 82.19 271 LEU A CA 1
ATOM 2141 C C . LEU A 1 271 ? -45.920 1.525 57.625 1.00 82.19 271 LEU A C 1
ATOM 2143 O O . LEU A 1 271 ? -45.769 1.315 56.423 1.00 82.19 271 LEU A O 1
ATOM 2147 N N . LYS A 1 272 ? -45.967 2.766 58.124 1.00 86.50 272 LYS A N 1
ATOM 2148 C CA . LYS A 1 272 ? -45.737 3.955 57.289 1.00 86.50 272 LYS A CA 1
ATOM 2149 C C . LYS A 1 272 ? -44.304 4.023 56.773 1.00 86.50 272 LYS A C 1
ATOM 2151 O O . LYS A 1 272 ? -44.115 4.355 55.609 1.00 86.50 272 LYS A O 1
ATOM 2156 N N . GLN A 1 273 ? -43.328 3.689 57.613 1.00 82.94 273 GLN A N 1
ATOM 2157 C CA . GLN A 1 273 ? -41.919 3.688 57.231 1.00 82.94 273 GLN A CA 1
ATOM 2158 C C . GLN A 1 273 ? -41.641 2.648 56.138 1.00 82.94 273 GLN A C 1
ATOM 2160 O O . GLN A 1 273 ? -41.158 3.011 55.072 1.00 82.94 273 GLN A O 1
ATOM 2165 N N . LEU A 1 274 ? -42.106 1.408 56.322 1.00 83.75 274 LEU A N 1
ATOM 2166 C CA . LEU A 1 274 ? -41.964 0.343 55.321 1.00 83.75 274 LEU A CA 1
ATOM 2167 C C . LEU A 1 274 ? -42.627 0.685 53.978 1.00 83.75 274 LEU A C 1
ATOM 2169 O O . LEU A 1 274 ? -42.107 0.330 52.923 1.00 83.75 274 LEU A O 1
ATOM 2173 N N . LYS A 1 275 ? -43.766 1.391 53.989 1.00 86.31 275 LYS A N 1
ATOM 2174 C CA . LYS A 1 275 ? -44.394 1.880 52.749 1.00 86.31 275 LYS A CA 1
ATOM 2175 C C . LYS A 1 275 ? -43.547 2.941 52.042 1.00 86.31 275 LYS A C 1
ATOM 2177 O O . LYS A 1 275 ? -43.535 2.961 50.815 1.00 86.31 275 LYS A O 1
ATOM 2182 N N . GLY A 1 276 ? -42.867 3.806 52.794 1.00 87.19 276 GLY A N 1
ATOM 2183 C CA . GLY A 1 276 ? -41.927 4.784 52.245 1.00 87.19 276 GLY A CA 1
ATOM 2184 C C . GLY A 1 276 ? -40.708 4.114 51.613 1.00 87.19 276 GLY A C 1
ATOM 2185 O O . GLY A 1 276 ? -40.373 4.418 50.472 1.00 87.19 276 GLY A O 1
ATOM 2186 N N . ASP A 1 277 ? -40.118 3.142 52.309 1.00 83.50 277 ASP A N 1
ATOM 2187 C CA . ASP A 1 277 ? -38.949 2.399 51.823 1.00 83.50 277 ASP A CA 1
ATOM 2188 C C . ASP A 1 277 ? -39.274 1.610 50.542 1.00 83.50 277 ASP A C 1
ATOM 2190 O O . ASP A 1 277 ? -38.504 1.624 49.581 1.00 83.50 277 ASP A O 1
ATOM 2194 N N . LEU A 1 278 ? -40.460 0.988 50.481 1.00 80.88 278 LEU A N 1
ATOM 2195 C CA . LEU A 1 278 ? -40.935 0.294 49.280 1.00 80.88 278 LEU A CA 1
ATOM 2196 C C . LEU A 1 278 ? -41.085 1.251 48.086 1.00 80.88 278 LEU A C 1
ATOM 2198 O O . LEU A 1 278 ? -40.687 0.911 46.975 1.00 80.88 278 LEU A O 1
ATOM 2202 N N . ALA A 1 279 ? -41.649 2.443 48.305 1.00 84.75 279 ALA A N 1
ATOM 2203 C CA . ALA A 1 279 ? -41.824 3.436 47.247 1.00 84.75 279 ALA A CA 1
ATOM 2204 C C . ALA A 1 279 ? -40.475 3.941 46.708 1.00 84.75 279 ALA A C 1
ATOM 2206 O O . ALA A 1 279 ? -40.315 4.086 45.498 1.00 84.75 279 ALA A O 1
ATOM 2207 N N . TYR A 1 280 ? -39.495 4.144 47.592 1.00 87.50 280 TYR A N 1
ATOM 2208 C CA . TYR A 1 280 ? -38.145 4.562 47.216 1.00 87.50 280 TYR A CA 1
ATOM 2209 C C . TYR A 1 280 ? -37.423 3.514 46.351 1.00 87.50 280 TYR A C 1
ATOM 2211 O O . TYR A 1 280 ? -36.820 3.856 45.333 1.00 87.50 280 TYR A O 1
ATOM 2219 N N . LEU A 1 281 ? -37.521 2.230 46.712 1.00 82.88 281 LEU A N 1
ATOM 2220 C CA . LEU A 1 281 ? -36.925 1.141 45.928 1.00 82.88 281 LEU A CA 1
ATOM 2221 C C . LEU A 1 281 ? -37.540 1.031 44.526 1.00 82.88 281 LEU A C 1
ATOM 2223 O O . LEU A 1 281 ? -36.816 0.835 43.551 1.00 82.88 281 LEU A O 1
ATOM 2227 N N . LEU A 1 282 ? -38.855 1.225 44.419 1.00 84.00 282 LEU A N 1
ATOM 2228 C CA . LEU A 1 282 ? -39.571 1.219 43.142 1.00 84.00 282 LEU A CA 1
ATOM 2229 C C . LEU A 1 282 ? -39.126 2.368 42.223 1.00 84.00 282 LEU A C 1
ATOM 2231 O O . LEU A 1 282 ? -38.969 2.175 41.019 1.00 84.00 282 LEU A O 1
ATOM 2235 N N . GLU A 1 283 ? -38.875 3.557 42.778 1.00 89.12 283 GLU A N 1
ATOM 2236 C CA . GLU A 1 283 ? -38.365 4.701 42.010 1.00 89.12 283 GLU A CA 1
ATOM 2237 C C . GLU A 1 283 ? -36.927 4.467 41.509 1.00 89.12 283 GLU A C 1
ATOM 2239 O O . GLU A 1 283 ? -36.590 4.813 40.374 1.00 89.12 283 GLU A O 1
ATOM 2244 N N . MET A 1 284 ? -36.079 3.845 42.332 1.00 86.94 284 MET A N 1
ATOM 2245 C CA . MET A 1 284 ? -34.706 3.479 41.965 1.00 86.94 284 MET A CA 1
ATOM 2246 C C . MET A 1 284 ? -34.660 2.470 40.809 1.00 86.94 284 MET A C 1
ATOM 2248 O O . MET A 1 284 ? -33.868 2.631 39.880 1.00 86.94 284 MET A O 1
ATOM 2252 N N . GLU A 1 285 ? -35.522 1.453 40.835 1.00 84.81 285 GLU A N 1
ATOM 2253 C CA . GLU A 1 285 ? -35.600 0.444 39.773 1.00 84.81 285 GLU A CA 1
ATOM 2254 C C . GLU A 1 285 ? -36.048 1.059 38.438 1.00 84.81 285 GLU A C 1
ATOM 2256 O O . GLU A 1 285 ? -35.452 0.788 37.394 1.00 84.81 285 GLU A O 1
ATOM 2261 N N . GLN A 1 286 ? -37.029 1.967 38.473 1.00 82.81 286 GLN A N 1
ATOM 2262 C CA . GLN A 1 286 ? -37.477 2.690 37.279 1.00 82.81 286 GLN A CA 1
ATOM 2263 C C . GLN A 1 286 ? -36.371 3.561 36.669 1.00 82.81 286 GLN A C 1
ATOM 2265 O O . GLN A 1 286 ? -36.228 3.595 35.445 1.00 82.81 286 GLN A O 1
ATOM 2270 N N . LYS A 1 287 ? -35.563 4.237 37.498 1.00 87.94 287 LYS A N 1
ATOM 2271 C CA . LYS A 1 287 ? -34.415 5.023 37.015 1.00 87.94 287 LYS A CA 1
ATOM 2272 C C . LYS A 1 287 ? -33.361 4.139 36.354 1.00 87.94 287 LYS A C 1
ATOM 2274 O O . LYS A 1 287 ? -32.917 4.459 35.255 1.00 87.94 287 LYS A O 1
ATOM 2279 N N . ARG A 1 288 ? -33.031 2.994 36.959 1.00 83.62 288 ARG A N 1
ATOM 2280 C CA . ARG A 1 288 ? -32.054 2.047 36.402 1.00 83.62 288 ARG A CA 1
ATOM 2281 C C . ARG A 1 288 ? -32.494 1.495 35.043 1.00 83.62 288 ARG A C 1
ATOM 2283 O O . ARG A 1 288 ? -31.706 1.481 34.103 1.00 83.62 288 ARG A O 1
ATOM 2290 N N . ALA A 1 289 ? -33.767 1.120 34.915 1.00 81.12 289 ALA A N 1
ATOM 2291 C CA . ALA A 1 289 ? -34.324 0.640 33.651 1.00 81.12 289 ALA A CA 1
ATOM 2292 C C . ALA A 1 289 ? -34.289 1.714 32.543 1.00 81.12 289 ALA A C 1
ATOM 2294 O O . ALA A 1 289 ? -34.040 1.403 31.376 1.00 81.12 289 ALA A O 1
ATOM 2295 N N . ALA A 1 290 ? -34.512 2.986 32.894 1.00 83.25 290 ALA A N 1
ATOM 2296 C CA . ALA A 1 290 ? -34.427 4.096 31.946 1.00 83.25 290 ALA A CA 1
ATOM 2297 C C . ALA A 1 290 ? -32.981 4.367 31.487 1.00 83.25 290 ALA A C 1
ATOM 2299 O O . ALA A 1 290 ? -32.745 4.613 30.301 1.00 83.25 290 ALA A O 1
ATOM 2300 N N . GLU A 1 291 ? -32.012 4.288 32.401 1.00 85.62 291 GLU A N 1
ATOM 2301 C CA . GLU A 1 291 ? -30.588 4.459 32.094 1.00 85.62 291 GLU A CA 1
ATOM 2302 C C . GLU A 1 291 ? -30.057 3.339 31.186 1.00 85.62 291 GLU A C 1
ATOM 2304 O O . GLU A 1 291 ? -29.385 3.627 30.193 1.00 85.62 291 GLU A O 1
ATOM 2309 N N . GLU A 1 292 ? -30.431 2.080 31.436 1.00 83.38 292 GLU A N 1
ATOM 2310 C CA . GLU A 1 292 ? -30.051 0.940 30.586 1.00 83.38 292 GLU A CA 1
ATOM 2311 C C . GLU A 1 292 ? -30.569 1.088 29.146 1.00 83.38 292 GLU A C 1
ATOM 2313 O O . GLU A 1 292 ? -29.823 0.868 28.187 1.00 83.38 292 GLU A O 1
ATOM 2318 N N . GLN A 1 293 ? -31.813 1.545 28.960 1.00 79.44 293 GLN A N 1
ATOM 2319 C CA . GLN A 1 293 ? -32.344 1.822 27.618 1.00 79.44 293 GLN A CA 1
ATOM 2320 C C . GLN A 1 293 ? -31.596 2.960 26.913 1.00 79.44 293 GLN A C 1
ATOM 2322 O O . GLN A 1 293 ? -31.414 2.933 25.691 1.00 79.44 293 GLN A O 1
ATOM 2327 N N . GLN A 1 294 ? -31.161 3.976 27.659 1.00 82.88 294 GLN A N 1
ATOM 2328 C CA . GLN A 1 294 ? -30.396 5.082 27.095 1.00 82.88 294 GLN A CA 1
ATOM 2329 C C . GLN A 1 294 ? -28.979 4.645 26.693 1.00 82.88 294 GLN A C 1
ATOM 2331 O O . GLN A 1 294 ? -28.470 5.108 25.669 1.00 82.88 294 GLN A O 1
ATOM 2336 N N . GLN A 1 295 ? -28.369 3.73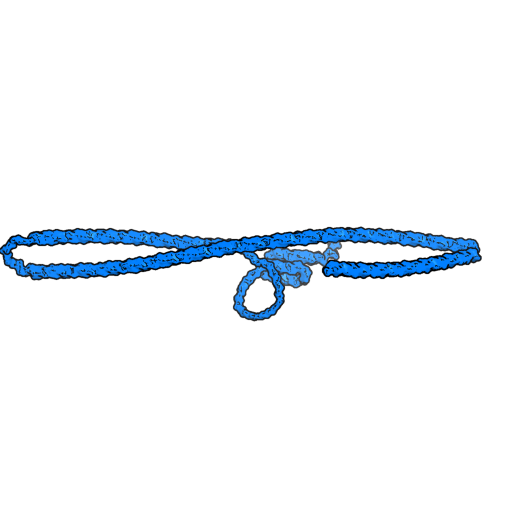5 27.454 1.00 79.69 295 GLN A N 1
ATOM 2337 C CA . GLN A 1 295 ? -27.066 3.142 27.156 1.00 79.69 295 GLN A CA 1
ATOM 2338 C C . GLN A 1 295 ? -27.116 2.312 25.861 1.00 79.69 295 GLN A C 1
ATOM 2340 O O . GLN A 1 295 ? -26.331 2.560 24.946 1.00 79.69 295 GLN A O 1
ATOM 2345 N N . GLN A 1 296 ? -28.114 1.431 25.717 1.00 76.50 296 GLN A N 1
ATOM 2346 C CA . GLN A 1 296 ? -28.293 0.601 24.514 1.00 76.50 296 GLN A CA 1
ATOM 2347 C C . GLN A 1 296 ? -28.462 1.439 23.237 1.00 76.50 296 GLN A C 1
ATOM 2349 O O . GLN A 1 296 ? -27.918 1.105 22.184 1.00 76.50 296 GLN A O 1
ATOM 2354 N N . ARG A 1 297 ? -29.177 2.570 23.316 1.00 77.62 297 ARG A N 1
ATOM 2355 C CA . ARG A 1 297 ? -29.324 3.493 22.176 1.00 77.62 297 ARG A CA 1
ATOM 2356 C C . ARG A 1 297 ? -28.007 4.159 21.781 1.00 77.62 297 ARG A C 1
ATOM 2358 O O . ARG A 1 297 ? -27.787 4.403 20.598 1.00 77.62 297 ARG A O 1
ATOM 2365 N N . LYS A 1 298 ? -27.139 4.467 22.749 1.00 78.81 298 LYS A N 1
ATOM 2366 C CA . LYS A 1 298 ? -25.816 5.044 22.474 1.00 78.81 298 LYS A CA 1
ATOM 2367 C C . LYS A 1 298 ? -24.879 4.016 21.846 1.00 78.81 298 LYS A C 1
ATOM 2369 O O . LYS A 1 298 ? -24.171 4.361 20.910 1.00 78.81 298 LYS A O 1
ATOM 2374 N N . GLU A 1 299 ? -24.921 2.767 22.300 1.00 73.62 299 GLU A N 1
ATOM 2375 C CA . GLU A 1 299 ? -24.116 1.675 21.736 1.00 73.62 299 GLU A CA 1
ATOM 2376 C C . GLU A 1 299 ? -24.518 1.349 20.289 1.00 73.62 299 GLU A C 1
ATOM 2378 O O . GLU A 1 299 ? -23.652 1.230 19.426 1.00 73.62 299 GLU A O 1
ATOM 2383 N N . GLN A 1 300 ? -25.820 1.328 19.975 1.00 66.38 300 GLN A N 1
ATOM 2384 C CA . GLN A 1 300 ? -26.296 1.156 18.593 1.00 66.38 300 GLN A CA 1
ATOM 2385 C C . GLN A 1 300 ? -25.915 2.325 17.670 1.00 66.38 300 GLN A C 1
ATOM 2387 O O . GLN A 1 300 ? -25.701 2.121 16.478 1.00 66.38 300 GLN A O 1
ATOM 2392 N N . ALA A 1 301 ? -25.816 3.546 18.202 1.00 68.00 301 ALA A N 1
ATOM 2393 C CA . ALA A 1 301 ? -25.393 4.717 17.435 1.00 68.00 301 ALA A CA 1
ATOM 2394 C C . ALA A 1 301 ? -23.864 4.813 17.258 1.00 68.00 301 ALA A C 1
ATOM 2396 O O . ALA A 1 301 ? -23.403 5.506 16.354 1.00 68.00 301 ALA A O 1
ATOM 2397 N N . ALA A 1 302 ? -23.085 4.141 18.112 1.00 58.91 302 ALA A N 1
ATOM 2398 C CA . ALA A 1 302 ? -21.625 4.214 18.137 1.00 58.91 302 ALA A CA 1
ATOM 2399 C C . ALA A 1 302 ? -20.919 3.050 17.418 1.00 58.91 302 ALA A C 1
ATOM 2401 O O . ALA A 1 302 ? -19.696 3.084 17.308 1.00 58.91 302 ALA A O 1
ATOM 2402 N N . ALA A 1 303 ? -21.647 2.043 16.916 1.00 49.06 303 ALA A N 1
ATOM 2403 C CA . ALA A 1 303 ? -21.057 0.933 16.168 1.00 49.06 303 ALA A CA 1
ATOM 2404 C C . ALA A 1 303 ? -20.413 1.432 14.847 1.00 49.06 303 ALA A C 1
ATOM 2406 O O . ALA A 1 303 ? -21.121 1.939 13.968 1.00 49.06 303 ALA A O 1
ATOM 2407 N N . PRO A 1 304 ? -19.080 1.321 14.680 1.00 47.78 304 PRO A N 1
ATOM 2408 C CA . PRO A 1 304 ? -18.384 1.819 13.501 1.00 47.78 304 PRO A CA 1
ATOM 2409 C C . PRO A 1 304 ? -18.621 0.925 12.274 1.00 47.78 304 PRO A C 1
ATOM 2411 O O . PRO A 1 304 ? -18.499 -0.296 12.325 1.00 47.78 304 PRO A O 1
ATOM 2414 N N . ARG A 1 305 ? -18.920 1.561 11.134 1.00 56.44 305 ARG A N 1
ATOM 2415 C CA . ARG A 1 305 ? -18.941 0.955 9.793 1.00 56.44 305 ARG A CA 1
ATOM 2416 C C . ARG A 1 305 ? -17.511 0.662 9.321 1.00 56.44 305 ARG A C 1
ATOM 2418 O O . ARG A 1 305 ? -16.925 1.493 8.636 1.00 56.44 305 ARG A O 1
ATOM 2425 N N . GLN A 1 306 ? -16.952 -0.484 9.690 1.00 39.69 306 GLN A N 1
ATOM 2426 C CA . GLN A 1 306 ? -15.655 -1.010 9.234 1.00 39.69 306 GLN A CA 1
ATOM 2427 C C . GLN A 1 306 ? -15.729 -2.542 9.387 1.00 39.69 306 GLN A C 1
ATOM 2429 O O . GLN A 1 306 ? -16.206 -2.992 10.415 1.00 39.69 306 GLN A O 1
ATOM 2434 N N . LEU A 1 307 ? -15.376 -3.447 8.473 1.00 41.72 307 LEU A N 1
ATOM 2435 C CA . LEU A 1 307 ? -14.653 -3.475 7.204 1.00 41.72 307 LEU A CA 1
ATOM 2436 C C . LEU A 1 307 ? -15.111 -4.773 6.499 1.00 41.72 307 LEU A C 1
ATOM 2438 O O . LEU A 1 307 ? -15.088 -5.830 7.120 1.00 41.72 307 LEU A O 1
ATOM 2442 N N . SER A 1 308 ? -15.468 -4.740 5.214 1.00 36.41 308 SER A N 1
ATOM 2443 C CA . SER A 1 308 ? -15.405 -5.942 4.363 1.00 36.41 308 SER A CA 1
ATOM 2444 C C . SER A 1 308 ? -14.367 -5.687 3.274 1.00 36.41 308 SER A C 1
ATOM 2446 O O . SER A 1 308 ? -14.683 -5.450 2.108 1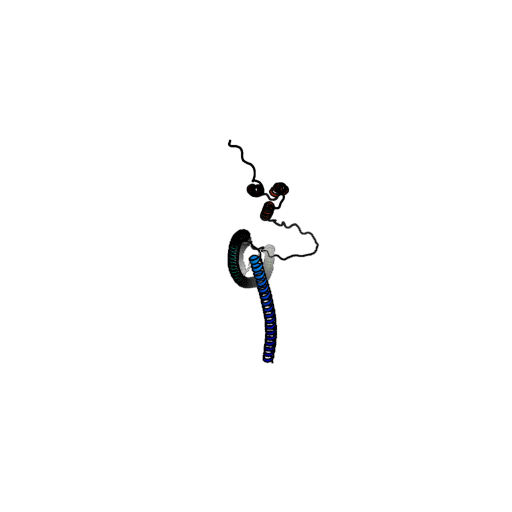.00 36.41 308 SER A O 1
ATOM 2448 N N . GLY A 1 309 ? -13.111 -5.621 3.715 1.00 35.31 309 GLY A N 1
ATOM 2449 C CA . GLY A 1 309 ? -11.937 -5.609 2.857 1.00 35.31 309 GLY A CA 1
ATOM 2450 C C . GLY A 1 309 ? -11.687 -7.011 2.314 1.00 35.31 309 GLY A C 1
ATOM 2451 O O . GLY A 1 309 ? -11.268 -7.906 3.033 1.00 35.31 309 GLY A O 1
ATOM 2452 N N . SER A 1 310 ? -12.023 -7.165 1.042 1.00 37.88 310 SER A N 1
ATOM 2453 C CA . SER A 1 310 ? -11.363 -7.979 0.022 1.00 37.88 310 SER A CA 1
ATOM 2454 C C . SER A 1 310 ? -10.005 -8.617 0.371 1.00 37.88 310 SER A C 1
ATOM 2456 O O . SER A 1 310 ? -9.002 -7.910 0.453 1.00 37.88 310 SER A O 1
ATOM 2458 N N . GLU A 1 311 ? -9.953 -9.951 0.333 1.00 31.66 311 GLU A N 1
ATOM 2459 C CA . GLU A 1 311 ? -8.839 -10.701 -0.265 1.00 31.66 311 GLU A CA 1
ATOM 2460 C C . GLU A 1 311 ? -9.400 -11.796 -1.200 1.00 31.66 311 GLU A C 1
ATOM 2462 O O . GLU A 1 311 ? -10.426 -12.406 -0.879 1.00 31.66 311 GLU A O 1
ATOM 2467 N N . PRO A 1 312 ? -8.788 -12.041 -2.376 1.00 40.66 312 PRO A N 1
ATOM 2468 C CA . PRO A 1 312 ? -9.298 -12.981 -3.366 1.00 40.66 312 PRO A CA 1
ATOM 2469 C C . PRO A 1 312 ? -8.712 -14.387 -3.156 1.00 40.66 312 PRO A C 1
ATOM 2471 O O . PRO A 1 312 ? -7.510 -14.599 -3.299 1.00 40.66 312 PRO A O 1
ATOM 2474 N N . ARG A 1 313 ? -9.566 -15.383 -2.889 1.00 36.47 313 ARG A N 1
ATOM 2475 C CA . ARG A 1 313 ? -9.220 -16.806 -3.059 1.00 36.47 313 ARG A CA 1
ATOM 2476 C C . ARG A 1 313 ? -9.685 -17.287 -4.441 1.00 36.47 313 ARG A C 1
ATOM 2478 O O . ARG A 1 313 ? -10.857 -17.083 -4.764 1.00 36.47 313 ARG A O 1
ATOM 2485 N N . PRO A 1 314 ? -8.830 -17.946 -5.244 1.00 38.91 314 PRO A N 1
ATOM 2486 C CA . PRO A 1 314 ? -9.269 -18.588 -6.472 1.00 38.91 314 PRO A CA 1
ATOM 2487 C C . PRO A 1 314 ? -10.078 -19.836 -6.102 1.00 38.91 314 PRO A C 1
ATOM 2489 O O . PRO A 1 314 ? -9.625 -20.675 -5.323 1.00 38.91 314 PRO A O 1
ATOM 2492 N N . SER A 1 315 ? -11.303 -19.908 -6.615 1.00 38.34 315 SER A N 1
ATOM 2493 C CA . SER A 1 315 ? -12.174 -21.076 -6.519 1.00 38.34 315 SER A CA 1
ATOM 2494 C C . SER A 1 315 ? -12.132 -21.820 -7.843 1.00 38.34 315 SER A C 1
ATOM 2496 O O . SER A 1 315 ? -12.426 -21.209 -8.859 1.00 38.34 315 SER A O 1
ATOM 2498 N N . ASP A 1 316 ? -11.824 -23.110 -7.786 1.00 41.22 316 ASP A N 1
ATOM 2499 C CA . ASP A 1 316 ? -12.289 -24.173 -8.683 1.00 41.22 316 ASP A CA 1
ATOM 2500 C C . ASP A 1 316 ? -12.234 -25.445 -7.816 1.00 41.22 316 ASP A C 1
ATOM 2502 O O . ASP A 1 316 ? -11.218 -25.700 -7.174 1.00 41.22 316 ASP A O 1
ATOM 2506 N N . GLY A 1 317 ? -13.256 -26.269 -7.645 1.00 36.84 317 GLY A N 1
ATOM 2507 C CA . GLY A 1 317 ? -14.616 -26.280 -8.143 1.00 36.84 317 GLY A CA 1
ATOM 2508 C C . GLY A 1 317 ? -15.405 -27.336 -7.355 1.00 36.84 317 GLY A C 1
ATOM 2509 O O . GLY A 1 317 ? -14.915 -27.890 -6.372 1.00 36.84 317 GLY A O 1
ATOM 2510 N N . ASP A 1 318 ? -16.600 -27.606 -7.860 1.00 36.81 318 ASP A N 1
ATOM 2511 C CA . ASP A 1 318 ? -17.442 -28.775 -7.605 1.00 36.81 318 ASP A CA 1
ATOM 2512 C C . ASP A 1 318 ? -18.419 -28.821 -6.410 1.00 36.81 318 ASP A C 1
ATOM 2514 O O . ASP A 1 318 ? -18.088 -28.970 -5.238 1.00 36.81 318 ASP A O 1
ATOM 2518 N N . GLU A 1 319 ? -19.682 -28.818 -6.853 1.00 41.16 319 GLU A N 1
ATOM 2519 C CA . GLU A 1 319 ? -20.749 -29.755 -6.497 1.00 41.16 319 GLU A CA 1
ATOM 2520 C C . GLU A 1 319 ? -21.689 -29.463 -5.309 1.00 41.16 319 GLU A C 1
ATOM 2522 O O . GLU A 1 319 ? -21.445 -29.766 -4.150 1.00 41.16 319 GLU A O 1
ATOM 2527 N N . LEU A 1 320 ? -22.875 -28.991 -5.723 1.00 45.19 320 LEU A N 1
ATOM 2528 C CA . LEU A 1 320 ? -24.195 -29.612 -5.519 1.00 45.19 320 LEU A CA 1
ATOM 2529 C C . LEU A 1 320 ? -24.792 -29.735 -4.101 1.00 45.19 320 LEU A C 1
ATOM 2531 O O . LEU A 1 320 ? -24.274 -30.410 -3.223 1.00 45.19 320 LEU A O 1
ATOM 2535 N N . ASN A 1 321 ? -26.061 -29.290 -4.036 1.00 33.97 321 ASN A N 1
ATOM 2536 C CA . ASN A 1 321 ? -27.147 -29.737 -3.141 1.00 33.97 321 ASN A CA 1
ATOM 2537 C C . ASN A 1 321 ? -27.016 -29.313 -1.658 1.00 33.97 321 ASN A C 1
ATOM 2539 O O . ASN A 1 321 ? -26.093 -29.689 -0.963 1.00 33.97 321 ASN A O 1
ATOM 2543 N N . THR A 1 322 ? -27.955 -28.627 -0.998 1.00 36.28 322 THR A N 1
ATOM 2544 C CA . THR A 1 322 ? -29.412 -28.835 -0.965 1.00 36.28 322 THR A CA 1
ATOM 2545 C C . THR A 1 322 ? -30.083 -27.808 -0.028 1.00 36.28 322 THR A C 1
ATOM 2547 O O . THR A 1 322 ? -29.514 -27.435 0.991 1.00 36.28 322 THR A O 1
ATOM 2550 N N . ALA A 1 323 ? -31.357 -27.516 -0.322 1.00 35.16 323 ALA A N 1
ATOM 2551 C CA . ALA A 1 323 ? -32.438 -27.089 0.586 1.00 35.16 323 ALA A CA 1
ATOM 2552 C C . ALA A 1 323 ? -32.614 -25.584 0.953 1.00 35.16 323 ALA A C 1
ATOM 2554 O O . ALA A 1 323 ? -31.662 -24.811 0.973 1.00 35.16 323 ALA A O 1
ATOM 2555 N N . PRO A 1 324 ? -33.878 -25.145 1.181 1.00 47.44 324 PRO A N 1
ATOM 2556 C CA . PRO A 1 324 ? -34.350 -23.797 0.872 1.00 47.44 324 PRO A CA 1
ATOM 2557 C C . PRO A 1 324 ? -34.374 -22.882 2.104 1.00 47.44 324 PRO A C 1
ATOM 2559 O O . PRO A 1 324 ? -35.177 -23.056 3.021 1.00 47.44 324 PRO A O 1
ATOM 2562 N N . GLY A 1 325 ? -33.521 -21.861 2.096 1.00 32.94 325 GLY A N 1
ATOM 2563 C CA . GLY A 1 325 ? -33.550 -20.745 3.037 1.00 32.94 325 GLY A CA 1
ATOM 2564 C C . GLY A 1 325 ? -34.090 -19.492 2.353 1.00 32.94 325 GLY A C 1
ATOM 2565 O O . GLY A 1 325 ? -33.705 -19.181 1.233 1.00 32.94 325 GLY A O 1
ATOM 2566 N N . LYS A 1 326 ? -35.021 -18.809 3.019 1.00 33.56 326 LYS A N 1
ATOM 2567 C CA . LYS A 1 326 ? -35.644 -17.526 2.646 1.00 33.56 326 LYS A CA 1
ATOM 2568 C C . LYS A 1 326 ? -34.649 -16.544 1.996 1.00 33.56 326 LYS A C 1
ATOM 2570 O O . LYS A 1 326 ? -33.515 -16.486 2.458 1.00 33.56 326 LYS A O 1
ATOM 2575 N N . PRO A 1 327 ? -35.065 -15.722 1.011 1.00 38.56 327 PRO A N 1
ATOM 2576 C CA . PRO A 1 327 ? -34.178 -14.719 0.442 1.00 38.56 327 PRO A CA 1
ATOM 2577 C C . PRO A 1 327 ? -33.892 -13.663 1.513 1.00 38.56 327 PRO A C 1
ATOM 2579 O O . PRO A 1 327 ? -34.727 -12.799 1.791 1.00 38.56 327 PRO A O 1
ATOM 2582 N N . GLU A 1 328 ? -32.717 -13.738 2.134 1.00 36.47 328 GLU A N 1
ATOM 2583 C CA . GLU A 1 328 ? -32.089 -12.542 2.669 1.00 36.47 328 GLU A CA 1
ATOM 2584 C C . GLU A 1 328 ? -31.938 -11.587 1.493 1.00 36.47 328 GLU A C 1
ATOM 2586 O O . GLU A 1 328 ? -31.376 -11.923 0.449 1.00 36.47 328 GLU A O 1
ATOM 2591 N N . LYS A 1 329 ? -32.564 -10.420 1.632 1.00 41.75 329 LYS A N 1
ATOM 2592 C CA . LYS A 1 329 ? -32.418 -9.324 0.691 1.00 41.75 329 LYS A CA 1
ATOM 2593 C C . LYS A 1 329 ? -30.935 -8.985 0.653 1.00 41.75 329 LYS A C 1
ATOM 2595 O O . LYS A 1 329 ? -30.435 -8.309 1.544 1.00 41.75 329 LYS A O 1
ATOM 2600 N N . ALA A 1 330 ? -30.243 -9.476 -0.368 1.00 41.84 330 ALA A N 1
ATOM 2601 C CA . ALA A 1 330 ? -29.022 -8.850 -0.814 1.00 41.84 330 ALA A CA 1
ATOM 2602 C C . ALA A 1 330 ? -29.423 -7.418 -1.174 1.00 41.84 330 ALA A C 1
ATOM 2604 O O . ALA A 1 330 ? -30.103 -7.198 -2.181 1.00 41.84 330 ALA A O 1
ATOM 2605 N N . ASP A 1 331 ? -29.089 -6.466 -0.304 1.00 42.97 331 ASP A N 1
ATOM 2606 C CA . ASP A 1 331 ? -29.100 -5.048 -0.637 1.00 42.97 331 ASP A CA 1
ATOM 2607 C C . ASP A 1 331 ? -28.034 -4.863 -1.718 1.00 42.97 331 ASP A C 1
ATOM 2609 O O . ASP A 1 331 ? -26.872 -4.556 -1.458 1.00 42.97 331 ASP A O 1
ATOM 2613 N N . ILE A 1 332 ? -28.424 -5.160 -2.957 1.00 52.62 332 ILE A N 1
ATOM 2614 C CA . ILE A 1 332 ? -27.643 -4.840 -4.137 1.00 52.62 332 ILE A CA 1
ATOM 2615 C C . ILE A 1 332 ? -27.555 -3.324 -4.133 1.00 52.62 332 ILE A C 1
ATOM 2617 O O . ILE A 1 332 ? -28.562 -2.637 -4.317 1.00 52.62 332 ILE A O 1
ATOM 2621 N N . ASP A 1 333 ? -26.352 -2.818 -3.882 1.00 58.97 333 ASP A N 1
ATOM 2622 C CA . ASP A 1 333 ? -26.080 -1.395 -3.916 1.00 58.97 333 ASP A CA 1
ATOM 2623 C C . ASP A 1 333 ? -26.415 -0.871 -5.317 1.00 58.97 333 ASP A C 1
ATOM 2625 O O . ASP A 1 333 ? -25.692 -1.072 -6.299 1.00 58.97 333 ASP A O 1
ATOM 2629 N N . VAL A 1 334 ? -27.572 -0.220 -5.409 1.00 59.03 334 VAL A N 1
ATOM 2630 C CA . VAL A 1 334 ? -28.109 0.357 -6.640 1.00 59.03 334 VAL A CA 1
ATOM 2631 C C . VAL A 1 334 ? -27.119 1.371 -7.216 1.00 59.03 334 VAL A C 1
ATOM 2633 O O . VAL A 1 334 ? -27.067 1.538 -8.431 1.00 59.03 334 VAL A O 1
ATOM 2636 N N . VAL A 1 335 ? -26.284 2.005 -6.384 1.00 62.66 335 VAL A N 1
ATOM 2637 C CA . VAL A 1 335 ? -25.239 2.940 -6.826 1.00 62.66 335 VAL A CA 1
ATOM 2638 C C . VAL A 1 335 ? -24.105 2.197 -7.530 1.00 62.66 335 VAL A C 1
ATOM 2640 O O . VAL A 1 335 ? -23.657 2.623 -8.597 1.00 62.66 335 VAL A O 1
ATOM 2643 N N . TYR A 1 336 ? -23.676 1.054 -6.994 1.00 64.69 336 TYR A N 1
ATOM 2644 C CA . TYR A 1 336 ? -22.690 0.199 -7.652 1.00 64.69 336 TYR A CA 1
ATOM 2645 C C . TYR A 1 336 ? -23.225 -0.343 -8.982 1.00 64.69 336 TYR A C 1
ATOM 2647 O O . TYR A 1 336 ? -22.553 -0.227 -10.009 1.00 64.69 336 TYR A O 1
ATOM 2655 N N . LEU A 1 337 ? -24.465 -0.846 -8.999 1.00 63.31 337 LEU A N 1
ATOM 2656 C CA . LEU A 1 337 ? -25.085 -1.353 -10.225 1.00 63.31 337 LEU A CA 1
ATOM 2657 C C . LEU A 1 337 ? -25.237 -0.248 -11.283 1.00 63.31 337 LEU A C 1
ATOM 2659 O O . LEU A 1 337 ? -24.946 -0.475 -12.457 1.00 63.31 337 LEU A O 1
ATOM 2663 N N . LYS A 1 338 ? -25.604 0.974 -10.866 1.00 65.69 338 LYS A N 1
ATOM 2664 C CA . LYS A 1 338 ? -25.607 2.162 -11.732 1.00 65.69 338 LYS A CA 1
ATOM 2665 C C . LYS A 1 338 ? -24.228 2.416 -12.336 1.00 65.69 338 LYS A C 1
ATOM 2667 O O . LYS A 1 338 ? -24.138 2.584 -13.546 1.00 65.69 338 LYS A O 1
ATOM 2672 N N . ASN A 1 339 ? -23.161 2.397 -11.540 1.00 64.31 339 ASN A N 1
ATOM 2673 C CA . ASN A 1 339 ? -21.803 2.678 -12.016 1.00 64.31 339 ASN A CA 1
ATOM 2674 C C . ASN A 1 339 ? -21.259 1.602 -12.967 1.00 64.31 339 ASN A C 1
ATOM 2676 O O . ASN A 1 339 ? -20.632 1.934 -13.974 1.00 64.31 339 ASN A O 1
ATOM 2680 N N . VAL A 1 340 ? -21.531 0.322 -12.698 1.00 65.88 340 VAL A N 1
ATOM 2681 C CA . VAL A 1 340 ? -21.138 -0.785 -13.587 1.00 65.88 340 VAL A CA 1
ATOM 2682 C C . VAL A 1 340 ? -21.835 -0.662 -14.937 1.00 65.88 340 VAL A C 1
ATOM 2684 O O . VAL A 1 340 ? -21.193 -0.754 -15.985 1.00 65.88 340 VAL A O 1
ATOM 2687 N N . VAL A 1 341 ? -23.139 -0.384 -14.926 1.00 68.38 341 VAL A N 1
ATOM 2688 C CA . VAL A 1 341 ? -23.914 -0.219 -16.156 1.00 68.38 341 VAL A CA 1
ATOM 2689 C C . VAL A 1 341 ? -23.512 1.059 -16.901 1.00 68.38 341 VAL A C 1
ATOM 2691 O O . VAL A 1 341 ? -23.386 1.033 -18.124 1.00 68.38 341 VAL A O 1
ATOM 2694 N N . LEU A 1 342 ? -23.218 2.154 -16.192 1.00 66.31 342 LEU A N 1
ATOM 2695 C CA . LEU A 1 342 ? -22.672 3.383 -16.778 1.00 66.31 342 LEU A CA 1
ATOM 2696 C C . LEU A 1 342 ? -21.341 3.136 -17.496 1.00 66.31 342 LEU A C 1
ATOM 2698 O O . LEU A 1 342 ? -21.158 3.611 -18.619 1.00 66.31 342 LEU A O 1
ATOM 2702 N N . ASN A 1 343 ? -20.433 2.375 -16.885 1.00 65.06 343 ASN A N 1
ATOM 2703 C CA . ASN A 1 343 ? -19.151 2.029 -17.495 1.00 65.06 343 ASN A CA 1
ATOM 2704 C C . ASN A 1 343 ? -19.339 1.123 -18.715 1.00 65.06 343 ASN A C 1
ATOM 2706 O O . ASN A 1 343 ? -18.783 1.411 -19.775 1.00 65.06 343 ASN A O 1
ATOM 2710 N N . TYR A 1 344 ? -20.187 0.096 -18.615 1.00 66.00 344 TYR A N 1
ATOM 2711 C CA . TYR A 1 344 ? -20.482 -0.804 -19.732 1.00 66.00 344 TYR A CA 1
ATOM 2712 C C . TYR A 1 344 ? -21.092 -0.058 -20.931 1.00 66.00 344 TYR A C 1
ATOM 2714 O O . TYR A 1 344 ? -20.661 -0.236 -22.068 1.00 66.00 344 TYR A O 1
ATOM 2722 N N . LEU A 1 345 ? -22.032 0.859 -20.681 1.00 64.25 345 LEU A N 1
ATOM 2723 C CA . LEU A 1 345 ? -22.631 1.697 -21.723 1.00 64.25 345 LEU A CA 1
ATOM 2724 C C . LEU A 1 345 ? -21.663 2.758 -22.266 1.00 64.25 345 LEU A C 1
ATOM 2726 O O . LEU A 1 345 ? -21.856 3.231 -23.381 1.00 64.25 345 LEU A O 1
ATOM 2730 N N . SER A 1 346 ? -20.627 3.135 -21.517 1.00 63.41 346 SER A N 1
ATOM 2731 C CA . SER A 1 346 ? -19.589 4.074 -21.970 1.00 63.41 346 SER A CA 1
ATOM 2732 C C . SER A 1 346 ? -18.455 3.391 -22.743 1.00 63.41 346 SER A C 1
ATOM 2734 O O . SER A 1 346 ? -17.607 4.080 -23.311 1.00 63.41 346 SER A O 1
ATOM 2736 N N . THR A 1 347 ? -18.432 2.054 -22.798 1.00 62.78 347 THR A N 1
ATOM 2737 C CA . THR A 1 347 ? -17.376 1.296 -23.479 1.00 62.78 347 THR A CA 1
ATOM 2738 C C . THR A 1 347 ? -17.652 1.264 -24.994 1.00 62.78 347 THR A C 1
ATOM 2740 O O . THR A 1 347 ? -18.763 0.932 -25.407 1.00 62.78 347 THR A O 1
ATOM 2743 N N . PRO A 1 348 ? -16.682 1.605 -25.864 1.00 54.22 348 PRO A N 1
ATOM 2744 C CA . PRO A 1 348 ? -16.911 1.774 -27.306 1.00 54.22 348 PRO A CA 1
ATOM 2745 C C . PRO A 1 348 ? -17.100 0.466 -28.102 1.00 54.22 348 PRO A C 1
ATOM 2747 O O . PRO A 1 348 ? -17.171 0.516 -29.328 1.00 54.22 348 PRO A O 1
ATOM 2750 N N . SER A 1 349 ? -17.154 -0.698 -27.443 1.00 52.88 349 SER A N 1
ATOM 2751 C CA . SER A 1 349 ? -17.275 -2.017 -28.085 1.00 52.88 349 SER A CA 1
ATOM 2752 C C . SER A 1 349 ? -18.719 -2.491 -28.288 1.00 52.88 349 SER A C 1
ATOM 2754 O O . SER A 1 349 ? -18.936 -3.497 -28.961 1.00 52.88 349 SER A O 1
ATOM 2756 N N . THR A 1 350 ? -19.707 -1.791 -27.728 1.00 58.34 350 THR A N 1
ATOM 2757 C CA . THR A 1 350 ? -21.114 -2.211 -27.747 1.00 58.34 350 THR A CA 1
ATOM 2758 C C . THR A 1 350 ? -21.851 -1.575 -28.930 1.00 58.34 350 THR A C 1
ATOM 2760 O O . THR A 1 350 ? -21.880 -0.351 -29.061 1.00 58.34 350 THR A O 1
ATOM 2763 N N . ASP A 1 351 ? -22.448 -2.403 -29.795 1.00 63.41 351 ASP A N 1
ATOM 2764 C CA . ASP A 1 351 ? -23.185 -1.985 -30.998 1.00 63.41 351 ASP A CA 1
ATOM 2765 C C . ASP A 1 351 ? -24.239 -0.903 -30.671 1.00 63.41 351 ASP A C 1
ATOM 2767 O O . ASP A 1 351 ? -25.049 -1.064 -29.748 1.00 63.41 351 ASP A O 1
ATOM 2771 N N . SER A 1 352 ? -24.216 0.223 -31.397 1.00 60.16 352 SER A N 1
ATOM 2772 C CA . SER A 1 352 ? -24.935 1.447 -30.995 1.00 60.16 352 SER A CA 1
ATOM 2773 C C . SER A 1 352 ? -26.451 1.239 -30.946 1.00 60.16 352 SER A C 1
ATOM 2775 O O . SER A 1 352 ? -27.123 1.793 -30.081 1.00 60.16 352 SER A O 1
ATOM 2777 N N . LYS A 1 353 ? -26.989 0.373 -31.815 1.00 61.28 353 LYS A N 1
ATOM 2778 C CA . LYS A 1 353 ? -28.425 0.055 -31.866 1.00 61.28 353 LYS A CA 1
ATOM 2779 C C . LYS A 1 353 ? -28.902 -0.697 -30.625 1.00 61.28 353 LYS A C 1
ATOM 2781 O O . LYS A 1 353 ? -29.989 -0.433 -30.118 1.00 61.28 353 LYS A O 1
ATOM 2786 N N . THR A 1 354 ? -28.080 -1.612 -30.120 1.00 63.59 354 THR A N 1
ATOM 2787 C CA . THR A 1 354 ? -28.371 -2.391 -28.911 1.00 63.59 354 THR A CA 1
ATOM 2788 C C . THR A 1 354 ? -28.254 -1.510 -27.669 1.00 63.59 354 THR A C 1
ATOM 2790 O O . THR A 1 354 ? -29.088 -1.586 -26.768 1.00 63.59 354 THR A O 1
ATOM 2793 N N . ARG A 1 355 ? -27.264 -0.610 -27.649 1.00 64.00 355 ARG A N 1
ATOM 2794 C CA . ARG A 1 355 ? -27.073 0.391 -26.593 1.00 64.00 355 ARG A CA 1
ATOM 2795 C C . ARG A 1 355 ? -28.263 1.354 -26.487 1.00 64.00 355 ARG A C 1
ATOM 2797 O O . ARG A 1 355 ? -28.792 1.535 -25.391 1.00 64.00 355 ARG A O 1
ATOM 2804 N N . ASP A 1 356 ? -28.717 1.914 -27.606 1.00 60.34 356 ASP A N 1
ATOM 2805 C CA . ASP A 1 356 ? -29.833 2.871 -27.633 1.00 60.34 356 ASP A CA 1
ATOM 2806 C C . ASP A 1 356 ? -31.181 2.211 -27.298 1.00 60.34 356 ASP A C 1
ATOM 2808 O O . ASP A 1 356 ? -32.035 2.834 -26.666 1.00 60.34 356 ASP A O 1
ATOM 2812 N N . GLY A 1 357 ? -31.361 0.931 -27.647 1.00 61.25 357 GLY A N 1
ATOM 2813 C CA . GLY A 1 357 ? -32.548 0.153 -27.277 1.00 61.25 357 GLY A CA 1
ATOM 2814 C C . GLY A 1 357 ? -32.612 -0.234 -25.793 1.00 61.25 357 GLY A C 1
ATOM 2815 O O . GLY A 1 357 ? -33.704 -0.349 -25.237 1.00 61.25 357 GLY A O 1
ATOM 2816 N N . LEU A 1 358 ? -31.462 -0.409 -25.131 1.00 62.03 358 LEU A N 1
ATOM 2817 C CA . LEU A 1 358 ? -31.382 -0.814 -23.720 1.00 62.03 358 LEU A CA 1
ATOM 2818 C C . LEU A 1 358 ? -31.389 0.368 -22.740 1.00 62.03 358 LEU A C 1
ATOM 2820 O O . LEU A 1 358 ? -31.806 0.200 -21.591 1.00 62.03 358 LEU A O 1
ATOM 2824 N N . LEU A 1 359 ? -30.979 1.566 -23.176 1.00 64.44 359 LEU A N 1
ATOM 2825 C CA . LEU A 1 359 ? -30.927 2.770 -22.335 1.00 64.44 359 LEU A CA 1
ATOM 2826 C C . LEU A 1 359 ? -32.261 3.098 -21.625 1.00 64.44 359 LEU A C 1
ATOM 2828 O O . LEU A 1 359 ? -32.233 3.362 -20.421 1.00 64.44 359 LEU A O 1
ATOM 2832 N N . PRO A 1 360 ? -33.427 3.063 -22.303 1.00 61.41 360 PRO A N 1
ATOM 2833 C CA . PRO A 1 360 ? -34.713 3.362 -21.667 1.00 61.41 360 PRO A CA 1
ATOM 2834 C C . PRO A 1 360 ? -35.096 2.336 -20.593 1.00 61.41 360 PRO A C 1
ATOM 2836 O O . PRO A 1 360 ? -35.627 2.696 -19.544 1.00 61.41 360 PRO A O 1
ATOM 2839 N N . VAL A 1 361 ? -34.781 1.058 -20.829 1.00 59.78 361 VAL A N 1
ATOM 2840 C CA . VAL A 1 361 ? -35.114 -0.055 -19.924 1.00 59.78 361 VAL A CA 1
ATOM 2841 C C . VAL A 1 361 ? -34.254 -0.000 -18.660 1.00 59.78 361 VAL A C 1
ATOM 2843 O O . VAL A 1 361 ? -34.759 -0.134 -17.546 1.00 59.78 361 VAL A O 1
ATOM 2846 N N . ILE A 1 362 ? -32.960 0.274 -18.824 1.00 64.75 362 ILE A N 1
ATOM 2847 C CA . ILE A 1 362 ? -31.995 0.438 -17.731 1.00 64.75 362 ILE A CA 1
ATOM 2848 C C . ILE A 1 362 ? -32.299 1.697 -16.907 1.00 64.75 362 ILE A C 1
ATOM 2850 O O . ILE A 1 362 ? -32.240 1.663 -15.678 1.00 64.75 362 ILE A O 1
ATOM 2854 N N . SER A 1 363 ? -32.658 2.800 -17.572 1.00 60.94 363 SER A N 1
ATOM 2855 C CA . SER A 1 363 ? -33.030 4.055 -16.913 1.00 60.94 363 SER A CA 1
ATOM 2856 C C . SER A 1 363 ? -34.244 3.882 -15.998 1.00 60.94 363 SER A C 1
ATOM 2858 O O . SER A 1 363 ? -34.234 4.386 -14.873 1.00 60.94 363 SER A O 1
ATOM 2860 N N . MET A 1 364 ? -35.238 3.110 -16.451 1.00 58.66 364 MET A N 1
ATOM 2861 C CA . MET A 1 364 ? -36.452 2.802 -15.697 1.00 58.66 364 MET A CA 1
ATOM 2862 C C . MET A 1 364 ? -36.193 1.850 -14.519 1.00 58.66 364 MET A C 1
ATOM 2864 O O . MET A 1 364 ? -36.729 2.069 -13.439 1.00 58.66 364 MET A O 1
ATOM 2868 N N . LEU A 1 365 ? -35.367 0.813 -14.701 1.00 56.72 365 LEU A N 1
ATOM 2869 C CA . LEU A 1 365 ? -35.080 -0.179 -13.653 1.00 56.72 365 LEU A CA 1
ATOM 2870 C C . LEU A 1 365 ? -34.184 0.361 -12.531 1.00 56.72 365 LEU A C 1
ATOM 2872 O O . LEU A 1 365 ? -34.313 -0.075 -11.390 1.00 56.72 365 LEU A O 1
ATOM 2876 N N . LEU A 1 366 ? -33.284 1.298 -12.842 1.00 65.62 366 LEU A N 1
ATOM 2877 C CA . LEU A 1 366 ? -32.325 1.844 -11.877 1.00 65.62 366 LEU A CA 1
ATOM 2878 C C . LEU A 1 366 ? -32.668 3.255 -11.395 1.00 65.62 366 LEU A C 1
ATOM 2880 O O . LEU A 1 366 ? -31.927 3.800 -10.582 1.00 65.62 366 LEU A O 1
ATOM 2884 N N . SER A 1 367 ? -33.781 3.849 -11.837 1.00 66.00 367 SER A N 1
ATOM 2885 C CA . SER A 1 367 ? -34.219 5.191 -11.421 1.00 66.00 367 SER A CA 1
ATOM 2886 C C . SER A 1 367 ? -33.098 6.232 -11.564 1.00 66.00 367 SER A C 1
ATOM 2888 O O . SER A 1 367 ? -32.666 6.861 -10.591 1.00 66.00 367 SER A O 1
ATOM 2890 N N . PHE A 1 368 ? -32.543 6.353 -12.771 1.00 64.12 368 PHE A N 1
ATOM 2891 C CA . PHE A 1 368 ? -31.564 7.399 -13.075 1.00 64.12 368 PHE A CA 1
ATOM 2892 C C . PHE A 1 368 ? -32.215 8.782 -13.006 1.00 64.12 368 PHE A C 1
ATOM 2894 O O . PHE A 1 368 ? -33.343 8.976 -13.459 1.00 64.12 368 PHE A O 1
ATOM 2901 N N . THR A 1 369 ? -31.495 9.757 -12.459 1.00 60.53 369 THR A N 1
ATOM 2902 C CA . THR A 1 369 ? -31.925 11.159 -12.522 1.00 60.53 369 THR A CA 1
ATOM 2903 C C . THR A 1 369 ? -31.755 11.705 -13.950 1.00 60.53 369 THR A C 1
ATOM 2905 O O . THR A 1 369 ? -30.902 11.208 -14.696 1.00 60.53 369 THR A O 1
ATOM 2908 N N . PRO A 1 370 ? -32.528 12.730 -14.362 1.00 58.69 370 PRO A N 1
ATOM 2909 C CA . PRO A 1 370 ? -32.419 13.311 -15.705 1.00 58.69 370 PRO A CA 1
ATOM 2910 C C . PRO A 1 370 ? -30.987 13.742 -16.063 1.00 58.69 370 PRO A C 1
ATOM 2912 O O . PRO A 1 370 ? -30.527 13.515 -17.182 1.00 58.69 370 PRO A O 1
ATOM 2915 N N . ASP A 1 371 ? -30.245 14.278 -15.090 1.00 58.91 371 ASP A N 1
ATOM 2916 C CA . ASP A 1 371 ? -28.863 14.733 -15.273 1.00 58.91 371 ASP A CA 1
ATOM 2917 C C . ASP A 1 371 ? -27.882 13.579 -15.532 1.00 58.91 371 ASP A C 1
ATOM 2919 O O . ASP A 1 371 ? -26.969 13.696 -16.355 1.00 58.91 371 ASP A O 1
ATOM 2923 N N . GLU A 1 372 ? -28.067 12.437 -14.864 1.00 60.91 372 GLU A N 1
ATOM 2924 C CA . GLU A 1 372 ? -27.255 11.237 -15.090 1.00 60.91 372 GLU A CA 1
ATOM 2925 C C . GLU A 1 372 ? -27.532 10.634 -16.472 1.00 60.91 372 GLU A C 1
ATOM 2927 O O . GLU A 1 372 ? -26.603 10.229 -17.172 1.00 60.91 372 GLU A O 1
ATOM 2932 N N . PHE A 1 373 ? -28.793 10.651 -16.910 1.00 60.31 373 PHE A N 1
ATOM 2933 C CA . PHE A 1 373 ? -29.184 10.203 -18.245 1.00 60.31 373 PHE A CA 1
ATOM 2934 C C . PHE A 1 373 ? -28.552 11.070 -19.348 1.00 60.31 373 PHE A C 1
ATOM 2936 O O . PHE A 1 373 ? -28.018 10.553 -20.335 1.00 60.31 373 PHE A O 1
ATOM 2943 N N . HIS A 1 374 ? -28.518 12.392 -19.152 1.00 61.09 374 HIS A N 1
ATOM 2944 C CA . HIS A 1 374 ? -27.852 13.314 -20.073 1.00 61.09 374 HIS A CA 1
ATOM 2945 C C . HIS A 1 374 ? -26.337 13.087 -20.163 1.00 61.09 374 HIS A C 1
ATOM 2947 O O . HIS A 1 374 ? -25.775 13.190 -21.255 1.00 61.09 374 HIS A O 1
ATOM 2953 N N . LYS A 1 375 ? -25.664 12.712 -19.065 1.00 65.19 375 LYS A N 1
ATOM 2954 C CA . LYS A 1 375 ? -24.231 12.363 -19.100 1.00 65.19 375 LYS A CA 1
ATOM 2955 C C . LYS A 1 375 ? -23.959 11.143 -19.985 1.00 65.19 375 LYS A C 1
ATOM 2957 O O . LYS A 1 375 ? -23.032 11.188 -20.790 1.00 65.19 375 LYS A O 1
ATOM 2962 N N . VAL A 1 376 ? -24.789 10.100 -19.912 1.00 58.84 376 VAL A N 1
ATOM 2963 C CA . VAL A 1 376 ? -24.651 8.893 -20.756 1.00 58.84 376 VAL A CA 1
ATOM 2964 C C . VAL A 1 376 ? -24.888 9.204 -22.229 1.00 58.84 376 VAL A C 1
ATOM 2966 O O . VAL A 1 376 ? -24.131 8.746 -23.092 1.00 58.84 376 VAL A O 1
ATOM 2969 N N . LYS A 1 377 ? -25.908 10.020 -22.519 1.00 59.31 377 LYS A N 1
ATOM 2970 C CA . LYS A 1 377 ? -26.235 10.441 -23.883 1.00 59.31 377 LYS A CA 1
ATOM 2971 C C . LYS A 1 377 ? -25.110 11.279 -24.501 1.00 59.31 377 LYS A C 1
ATOM 2973 O O . LYS A 1 377 ? -24.666 10.976 -25.606 1.00 59.31 377 LYS A O 1
ATOM 2978 N N . ASN A 1 378 ? -24.560 12.236 -23.754 1.00 58.09 378 ASN A N 1
ATOM 2979 C CA . ASN A 1 378 ? -2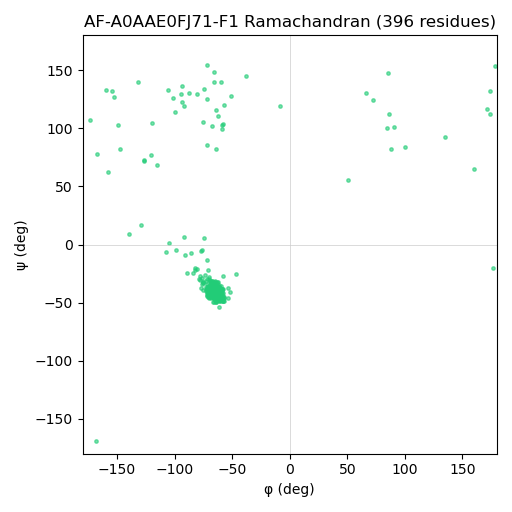3.472 13.101 -24.2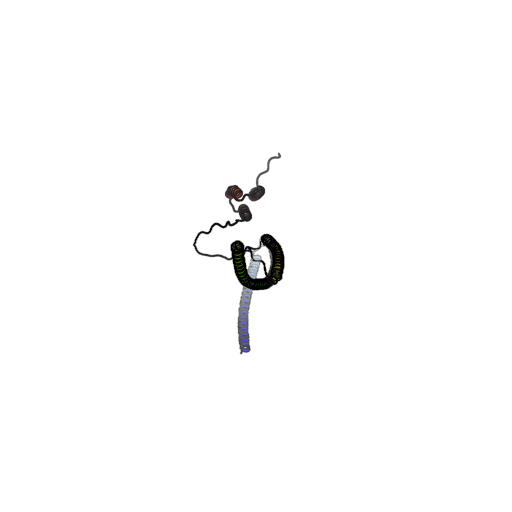22 1.00 58.09 378 ASN A CA 1
ATOM 2980 C C . ASN A 1 378 ? -22.150 12.343 -24.436 1.00 58.09 378 ASN A C 1
ATOM 2982 O O . ASN A 1 378 ? -21.385 12.687 -25.338 1.00 58.09 378 ASN A O 1
ATOM 2986 N N . VAL A 1 379 ? -21.868 11.305 -23.636 1.00 57.91 379 VAL A N 1
ATOM 2987 C CA . VAL A 1 379 ? -20.715 10.413 -23.866 1.00 57.91 379 VAL A CA 1
ATOM 2988 C C . VAL A 1 379 ? -20.919 9.590 -25.142 1.00 57.91 379 VAL A C 1
ATOM 2990 O O . VAL A 1 379 ? -19.962 9.422 -25.897 1.00 57.91 379 VAL A O 1
ATOM 2993 N N . SER A 1 380 ? -22.152 9.145 -25.429 1.00 52.97 380 SER A N 1
ATOM 2994 C CA . SER A 1 380 ? -22.507 8.454 -26.684 1.00 52.97 380 SER A CA 1
ATOM 2995 C C . SER A 1 380 ? -22.334 9.342 -27.920 1.00 52.97 380 SER A C 1
ATOM 2997 O O . SER A 1 380 ? -21.707 8.934 -28.895 1.00 52.97 380 SER A O 1
ATOM 2999 N N . GLU A 1 381 ? -22.795 10.594 -27.852 1.00 52.78 381 GLU A N 1
ATOM 3000 C CA . GLU A 1 381 ? -22.738 11.533 -28.975 1.00 52.78 381 GLU A CA 1
ATOM 3001 C C . GLU A 1 381 ? -21.293 11.975 -29.247 1.00 52.78 381 GLU A C 1
ATOM 3003 O O . GLU A 1 381 ? -20.871 12.033 -30.402 1.00 52.78 381 GLU A O 1
ATOM 3008 N N . LYS A 1 382 ? -20.479 12.179 -28.199 1.00 51.16 382 LYS A N 1
ATOM 3009 C CA . LYS A 1 382 ? -19.045 12.486 -28.344 1.00 51.16 382 LYS A CA 1
ATOM 3010 C C . LYS A 1 382 ? -18.219 11.325 -28.903 1.00 51.16 382 LYS A C 1
ATOM 3012 O O . LYS A 1 382 ? -17.243 11.582 -29.602 1.00 51.16 382 LYS A O 1
ATOM 3017 N N . THR A 1 383 ? -18.587 10.069 -28.635 1.00 50.00 383 THR A N 1
ATOM 3018 C CA . THR A 1 383 ? -17.901 8.910 -29.242 1.00 50.00 383 THR A CA 1
ATOM 3019 C C . THR A 1 383 ? -18.356 8.645 -30.680 1.00 50.00 383 THR A C 1
ATOM 3021 O O . THR A 1 383 ? -17.537 8.217 -31.491 1.00 50.00 383 THR A O 1
ATOM 3024 N N . ALA A 1 384 ? -19.603 8.973 -31.037 1.00 45.84 384 ALA A N 1
ATOM 3025 C CA . ALA A 1 384 ? -20.094 8.903 -32.416 1.00 45.84 384 ALA A CA 1
ATOM 3026 C C . ALA A 1 384 ? -19.508 10.012 -33.321 1.00 45.84 384 ALA A C 1
ATOM 3028 O O . ALA A 1 384 ? -19.136 9.747 -34.464 1.00 45.84 384 ALA A O 1
ATOM 3029 N N . LEU A 1 385 ? -19.333 11.234 -32.802 1.00 43.91 385 LEU A N 1
ATOM 3030 C CA . LEU A 1 385 ? -18.738 12.366 -33.535 1.00 43.91 385 LEU A CA 1
ATOM 3031 C C . LEU A 1 385 ? -17.219 12.240 -33.764 1.00 43.91 385 LEU A C 1
ATOM 3033 O O . LEU A 1 385 ? -16.666 12.942 -34.608 1.00 43.91 385 LEU A O 1
ATOM 3037 N N . GLY A 1 386 ? -16.542 11.312 -33.080 1.00 40.00 386 GLY A N 1
ATOM 3038 C CA . GLY A 1 386 ? -15.112 11.038 -33.265 1.00 40.00 386 GLY A CA 1
ATOM 3039 C C . GLY A 1 386 ? -14.757 10.228 -34.521 1.00 40.00 386 GLY A C 1
ATOM 3040 O O . GLY A 1 386 ? -13.573 10.024 -34.783 1.00 40.00 386 GLY A O 1
ATOM 3041 N N . LYS A 1 387 ? -15.741 9.750 -35.300 1.00 43.25 387 LYS A N 1
ATOM 3042 C CA . LYS A 1 387 ? -15.503 8.919 -36.501 1.00 43.25 387 LYS A CA 1
ATOM 3043 C C . LYS A 1 387 ? -16.214 9.383 -37.780 1.00 43.25 387 LYS A C 1
ATOM 3045 O O . LYS A 1 387 ? -16.270 8.628 -38.744 1.00 43.25 387 LYS A O 1
ATOM 3050 N N . GLY A 1 388 ? -16.691 10.627 -37.850 1.00 43.41 388 GLY A N 1
ATOM 3051 C CA . GLY A 1 388 ? -17.307 11.127 -39.083 1.00 43.41 388 GLY A CA 1
ATOM 3052 C C . GLY A 1 388 ? -17.536 12.631 -39.118 1.00 43.41 388 GLY A C 1
ATOM 3053 O O . GLY A 1 388 ? -18.661 13.076 -38.948 1.00 43.41 388 GLY A O 1
ATOM 3054 N N . SER A 1 389 ? -16.487 13.416 -39.370 1.00 35.69 389 SER A N 1
ATOM 3055 C CA . SER A 1 389 ? -16.633 14.793 -39.870 1.00 35.69 389 SER A CA 1
ATOM 3056 C C . SER A 1 389 ? -15.354 15.259 -40.578 1.00 35.69 389 SER A C 1
ATOM 3058 O O . SER A 1 389 ? -14.694 16.212 -40.169 1.00 35.69 389 SER A O 1
ATOM 3060 N N . LEU A 1 390 ? -15.011 14.568 -41.665 1.00 46.31 390 LEU A N 1
ATOM 3061 C CA . LEU A 1 390 ? -14.164 15.080 -42.744 1.00 46.31 390 LEU A CA 1
ATOM 3062 C C . LEU A 1 390 ? -14.916 14.879 -44.063 1.00 46.31 390 LEU A C 1
ATOM 3064 O O . LEU A 1 390 ? -14.601 13.976 -44.822 1.00 46.31 390 LEU A O 1
ATOM 3068 N N . SER A 1 391 ? -15.950 15.685 -44.296 1.00 34.75 391 SER A N 1
ATOM 3069 C CA . SER A 1 391 ? -16.331 16.180 -45.627 1.00 34.75 391 SER A CA 1
ATOM 3070 C C . SER A 1 391 ? -17.641 16.957 -45.532 1.00 34.75 391 SER A C 1
ATOM 3072 O O . SER A 1 391 ? -18.626 16.433 -45.015 1.00 34.75 391 SER A O 1
ATOM 3074 N N . SER A 1 392 ? -17.644 18.142 -46.141 1.00 39.19 392 SER A N 1
ATOM 3075 C CA . SER A 1 392 ? -18.830 18.878 -46.599 1.00 39.19 392 SER A CA 1
ATOM 3076 C C . SER A 1 392 ? -19.493 19.813 -45.586 1.00 39.19 392 SER A C 1
ATOM 3078 O O . SER A 1 392 ? -20.546 19.508 -45.047 1.00 39.19 392 SER A O 1
ATOM 3080 N N . PHE A 1 393 ? -18.949 21.026 -45.449 1.00 29.62 393 PHE A N 1
ATOM 3081 C CA . PHE A 1 393 ? -19.789 22.230 -45.477 1.00 29.62 393 PHE A CA 1
ATOM 3082 C C . PHE A 1 393 ? -19.001 23.395 -46.092 1.00 29.62 393 PHE A C 1
ATOM 3084 O O . PHE A 1 393 ? -18.395 24.223 -45.420 1.00 29.62 393 PHE A O 1
ATOM 3091 N N . SER A 1 394 ? -18.993 23.412 -47.425 1.00 34.34 394 SER A N 1
ATOM 3092 C CA . SER A 1 394 ? -18.610 24.550 -48.258 1.00 34.34 394 SER A CA 1
ATOM 3093 C C . SER A 1 394 ? -19.811 24.911 -49.127 1.00 34.34 394 SER A C 1
ATOM 3095 O O . SER A 1 394 ? -19.849 24.496 -50.276 1.00 34.34 394 SER A O 1
ATOM 3097 N N . THR A 1 395 ? -20.826 25.587 -48.574 1.00 37.62 395 THR A N 1
ATOM 3098 C CA . THR A 1 395 ? -21.742 26.525 -49.275 1.00 37.62 395 THR A CA 1
ATOM 3099 C C . THR A 1 395 ? -22.857 26.982 -48.333 1.00 37.62 395 THR A C 1
ATOM 3101 O O . THR A 1 395 ? -23.693 26.173 -47.949 1.00 37.62 395 THR A O 1
ATOM 3104 N N . LEU A 1 396 ? -22.844 28.270 -47.966 1.00 34.03 396 LEU A N 1
ATOM 3105 C CA . LEU A 1 396 ? -23.999 29.183 -47.811 1.00 34.03 396 LEU A CA 1
ATOM 3106 C C . LEU A 1 396 ? -23.620 30.388 -46.930 1.00 34.03 396 LEU A C 1
ATOM 3108 O O . LEU A 1 396 ? -24.124 30.569 -45.829 1.00 34.03 396 LEU A O 1
ATOM 3112 N N . PHE A 1 397 ? -22.697 31.197 -47.448 1.00 36.88 397 PHE A N 1
ATOM 3113 C CA . PHE A 1 397 ? -22.759 32.661 -47.429 1.00 36.88 397 PHE A CA 1
ATOM 3114 C C . PHE A 1 397 ? -22.027 33.115 -48.699 1.00 36.88 397 PHE A C 1
ATOM 3116 O O . PHE A 1 397 ? -20.806 32.997 -48.797 1.00 36.88 397 PHE A O 1
ATOM 3123 N N . GLY A 1 398 ? -22.829 33.496 -49.691 1.00 32.84 398 GLY A N 1
ATOM 3124 C CA . GLY A 1 398 ? -22.503 33.678 -51.103 1.00 32.84 398 GLY A CA 1
ATOM 3125 C C . GLY A 1 398 ? -23.759 33.412 -51.909 1.00 32.84 398 GLY A C 1
ATOM 3126 O O . GLY A 1 398 ? -23.941 32.235 -52.285 1.00 32.84 398 GLY A O 1
#

Solvent-accessible surface area (backbone atoms only — not comparable to full-atom values): 22944 Å² total; per-residue (Å²): 107,71,70,60,51,54,52,50,53,52,49,52,54,49,50,52,52,48,52,52,52,52,51,51,51,52,54,50,52,51,51,49,55,55,49,54,51,54,50,49,54,53,51,54,52,50,53,53,50,52,52,56,49,54,54,52,51,53,53,54,70,76,69,50,64,74,72,58,44,50,56,52,47,54,53,48,50,53,49,49,52,49,50,52,51,51,51,49,52,51,49,54,52,50,52,53,49,51,52,51,50,52,52,48,53,50,54,49,53,58,48,50,54,51,50,50,54,48,50,52,52,50,53,52,51,52,52,49,51,52,53,51,51,52,52,48,55,54,47,53,55,48,50,53,51,50,50,54,51,50,52,52,56,49,53,52,50,50,53,49,52,51,48,54,50,51,51,50,52,53,49,51,53,49,51,50,50,48,50,51,52,51,50,51,55,51,49,50,52,47,50,53,52,49,50,51,51,48,52,49,52,50,52,50,48,52,53,48,52,51,47,52,51,50,53,51,48,47,58,66,56,66,76,73,76,83,89,80,91,85,82,88,90,70,67,70,62,55,54,54,49,50,56,48,52,50,50,54,49,50,53,48,50,52,49,52,52,51,52,50,52,52,53,50,55,53,50,53,52,51,54,52,51,55,54,50,55,53,53,52,53,53,53,52,52,54,50,52,56,53,51,53,57,54,49,54,55,50,53,71,71,64,65,73,96,76,81,90,80,84,79,89,77,92,84,85,82,87,82,84,89,83,86,93,72,78,84,72,78,75,81,70,55,61,67,57,55,48,52,54,51,53,51,59,73,66,42,92,84,62,59,66,70,60,50,65,66,43,47,64,58,52,39,65,76,65,66,60,52,73,70,59,51,49,52,56,51,52,54,51,52,57,60,57,60,73,75,71,82,90,78,87,89,87,86,86,88,128

Radius of gyration: 67.03 Å; Cα contacts (8 Å, |Δi|>4): 16; chains: 1; bounding box: 139×68×202 Å

Secondary structure (DSSP, 8-state):
-HHHHHHHHHHHHHHHHHHHHHHHHHHHHHHHHHHHHHHHHHHHHHHHHHHHHHHHHHHHHHH--HHHHHHHHHHHHHHHHHHHHHHHHHHHHHHHHHHHHHHHHHHHHHHHHHHHHHHHHHHHHHHHHHHHHHHHHHHHHHHHHHHHHHHHHHHHHHHHHHHHHHHHHHHHHHHHHHHHHHHHHHHHHHHHHHHHHHHHHHHHHHHHHHHHHHHHHHHHHTTS--------SSHHHHHHHHHHHHHHHHHHHHHHHHHHHHHHHHHHHHHHHHHHHHHHHHHHHHHHHHHHHHHHHHHHHH---------PPPP------------------HHHHHHHHHHHHHSTTS-HHHHHHHHHHHHHHHT--HHHHHHHHHHHHHHHGGG--SS----S--

pLDDT: mean 72.53, std 17.94, range [29.62, 97.5]

Sequence (398 aa):
EVQLESQRELLAHAEVRREEAEYELVATAQQVTALETKLRDSQEELAAMELNLMERERELEEAIPATKLHHVMEAAEAKHSAAAQEASVVKQRLELLQEREAKHLQSMAEHDEKMEAAMEAQSRLQAQVGQLTEQLATKEAQESRVEATLEASFQERLAAIQKDHSEALSGGARELKQMQSELAAAKEKYEEVRENFSSWREKARTMMEEKDAQLEKARKGGAGAERGPGNSHSSTQAFLQADKSTKEREEELVNELKVHQQRMQAKDKQLKQLKGDLAYLLEMEQKRAAEEQQQQRKEQAAAPRQLSGSEPRPSDGDELNTAPGKPEKADIDVVYLKNVVLNYLSTPSTDSKTRDGLLPVISMLLSFTPDEFHKVKNVSEKTALGKGSLSSFSTLFG

Mean predicted aligned error: 23.43 Å

Foldseek 3Di:
DVVVVVVVVVVVVVVVVVVVVVVVVVVVVVVVVVVVVVVVVVVVVVVVVVVVVVVVVVVVVPPDDPVRVVVVVVVVVVVVVVVVVVVVVVVVVVVVVVVVVVVVVVVVVVVVVVVVVVVVVVVVVVVVVVVVVVVVVVVVVVVVVVVVVVVVVVVVVVVVVVVVVVVVVVVVVVVVVVVVVVVVVVVVVVVVVVVVVVVVVVVVVVVVVVVVVVVVVCVVVVVPDDDDDDDDDDPPVVVVVVVVVVVVVVVVVVVVVVVVVVVVVVVVVVVVVVVVVVVVVVVVVVVVVVVVVVVVVVVVVPDDPDDPDDDDDDDDDDDDDDDDDDDPPPPPPLVVVLVVVLVVLLDPPDDVVVSVVCLVVNCVVSVDDPVSSVVSVVSVVVVVVVPDDDDDDDDDDD

InterPro domains:
  IPR000237 GRIP domain [PF01465] (332-375)
  IPR000237 GRIP domain [PS50913] (327-379)
  IPR000237 GRIP domain [SM00755] (330-379)
  IPR051952 Golgi-associated and autophagy-related protein [PTHR23157] (250-384)